Protein 8GUC (pdb70)

Foldseek 3Di:
DQDDDPCQQCNPDDSCNHPPDPDNQVVVVVDPRTHD

Solvent-accessible surface area: 2948 Å² total; per-residue (Å²): 127,53,61,94,44,186,173,46,65,19,74,235,94,62,26,65,70,20,77,132,121,103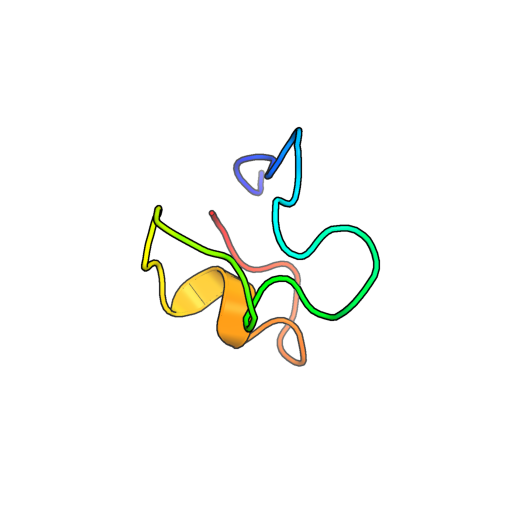,48,178,28,10,55,81,78,122,61,117,95,21,69,35

B-factor: mean 1.54, std 0.9, range [0.5, 6.2]

Radius of gyration: 8.81 Å; Cα contacts (8 Å, |Δi|>4): 41; chains: 1; bounding box: 22×16×16 Å

Secondary structure (DSSP, 8-state):
-PPP--S-SS-SS-TTS-SS---HHHHTTTSSS---

Structure (mmCIF, N/CA/C/O backbone):
data_8GUC
#
_entry.id   8GUC
#
loop_
_atom_site.group_PDB
_atom_site.id
_atom_site.type_symbol
_atom_site.label_atom_id
_atom_site.label_alt_id
_atom_site.label_comp_id
_atom_site.label_asym_id
_atom_site.label_entity_id
_atom_site.label_seq_id
_atom_site.pdbx_PDB_ins_code
_atom_site.Cartn_x
_atom_site.Cartn_y
_atom_site.Cartn_z
_atom_site.occupancy
_atom_site.B_iso_or_equiv
_atom_site.auth_seq_id
_atom_site.auth_comp_id
_atom_site.auth_asym_id
_atom_site.auth_atom_id
_atom_site.pdbx_PDB_model_num
ATOM 1 N N . GLY A 1 1 ? 14.809 4.677 -5.275 1.00 2.26 1 GLY A N 1
ATOM 2 C CA . GLY A 1 1 ? 13.842 4.956 -4.188 1.00 1.89 1 GLY A CA 1
ATOM 3 C C . GLY A 1 1 ? 12.644 4.037 -4.249 1.00 1.69 1 GLY A C 1
ATOM 4 O O . GLY A 1 1 ? 12.527 3.219 -5.163 1.00 1.84 1 GLY A O 1
ATOM 10 N N . CYS A 1 2 ? 11.755 4.172 -3.278 1.00 1.55 2 CYS A N 1
ATOM 11 C CA . CYS A 1 2 ? 10.554 3.356 -3.218 1.00 1.44 2 CYS A CA 1
ATOM 12 C C . CYS A 1 2 ? 9.472 3.946 -4.114 1.00 1.14 2 CYS A C 1
ATOM 13 O O . CYS A 1 2 ? 9.129 5.122 -3.976 1.00 1.19 2 CYS A O 1
ATOM 20 N N . PRO A 1 3 ? 8.945 3.159 -5.068 1.00 1.09 3 PRO A N 1
ATOM 21 C CA . PRO A 1 3 ? 7.779 3.567 -5.854 1.00 1.11 3 PRO A CA 1
ATOM 22 C C . PRO A 1 3 ? 6.633 3.992 -4.937 1.00 1.14 3 PRO A C 1
ATOM 23 O O . PRO A 1 3 ? 6.281 3.272 -3.997 1.00 1.13 3 PRO A O 1
ATOM 34 N N . PRO A 1 4 ? 6.037 5.161 -5.194 1.00 1.44 4 PRO A N 1
ATOM 35 C CA . PRO A 1 4 ? 5.050 5.748 -4.298 1.00 1.69 4 PRO A CA 1
ATOM 36 C C . PRO A 1 4 ? 3.631 5.230 -4.513 1.00 1.55 4 PRO A C 1
ATOM 37 O O . PRO A 1 4 ? 3.100 5.259 -5.625 1.00 1.64 4 PRO A O 1
ATOM 48 N N . CYS A 1 5 ? 3.026 4.747 -3.441 1.00 1.49 5 CYS A N 1
ATOM 49 C CA . CYS A 1 5 ? 1.596 4.490 -3.430 1.00 1.38 5 CYS A CA 1
ATOM 50 C C . CYS A 1 5 ? 0.872 5.807 -3.192 1.00 1.77 5 CYS A C 1
ATOM 51 O O . CYS A 1 5 ? 0.832 6.312 -2.072 1.00 2.07 5 CYS A O 1
ATOM 58 N N . ARG A 1 6 ? 0.334 6.376 -4.263 1.00 1.99 6 ARG A N 1
ATOM 59 C CA . ARG A 1 6 ? -0.278 7.696 -4.206 1.00 2.51 6 ARG A CA 1
ATOM 60 C C . ARG A 1 6 ? -1.603 7.646 -3.471 1.00 2.22 6 ARG A C 1
ATOM 61 O O . ARG A 1 6 ? -1.695 8.025 -2.305 1.00 2.33 6 ARG A O 1
ATOM 82 N N . PHE A 1 7 ? -2.633 7.175 -4.153 1.00 2.03 7 PHE A N 1
ATOM 83 C CA . PHE A 1 7 ? -3.934 7.057 -3.536 1.00 1.88 7 PHE A CA 1
ATOM 84 C C . PHE A 1 7 ? -4.069 5.682 -2.935 1.00 1.57 7 PHE A C 1
ATOM 85 O O . PHE A 1 7 ? -4.485 4.744 -3.610 1.00 1.64 7 PHE A O 1
ATOM 102 N N . THR A 1 8 ? -3.637 5.541 -1.704 1.00 1.39 8 THR A N 1
ATOM 103 C CA . THR A 1 8 ? -3.928 4.340 -0.955 1.00 1.17 8 THR A CA 1
ATOM 104 C C . THR A 1 8 ? -5.433 4.141 -0.887 1.00 0.94 8 THR A C 1
ATOM 105 O O . THR A 1 8 ? -6.156 4.975 -0.344 1.00 0.94 8 THR A O 1
ATOM 116 N N . LEU A 1 9 ? -5.905 3.047 -1.459 1.00 0.87 9 LEU A N 1
ATOM 117 C CA . LEU A 1 9 ? -7.338 2.783 -1.532 1.00 0.87 9 LEU A CA 1
ATOM 118 C C . LEU A 1 9 ? -7.793 2.095 -0.259 1.00 0.71 9 LEU A C 1
ATOM 119 O O . LEU A 1 9 ? -8.898 1.566 -0.174 1.00 0.93 9 LEU A O 1
ATOM 135 N N . SER A 1 10 ? -6.911 2.126 0.724 1.00 0.51 10 SER A N 1
ATOM 136 C CA . SER A 1 10 ? -7.151 1.515 2.025 1.00 0.61 10 SER A CA 1
ATOM 137 C C . SER A 1 10 ? -8.409 2.080 2.714 1.00 0.85 10 SER A C 1
ATOM 138 O O . SER A 1 10 ? -9.228 1.306 3.210 1.00 1.09 10 SER A O 1
ATOM 146 N N . PRO A 1 11 ? -8.615 3.421 2.750 1.00 0.88 11 PRO A N 1
ATOM 147 C CA . PRO A 1 11 ? -7.672 4.425 2.251 1.00 0.76 11 PRO A CA 1
ATOM 148 C C . PRO A 1 11 ? -6.640 4.888 3.285 1.00 0.88 11 PRO A C 1
ATOM 149 O O . PRO A 1 11 ? -5.517 5.244 2.927 1.00 0.92 11 PRO A O 1
ATOM 160 N N . TRP A 1 12 ? -7.010 4.875 4.562 1.00 1.04 12 TRP A N 1
ATOM 161 C CA . TRP A 1 12 ? -6.170 5.473 5.594 1.00 1.25 12 TRP A CA 1
ATOM 162 C C . TRP A 1 12 ? -5.413 4.417 6.391 1.00 1.25 12 TRP A C 1
ATOM 163 O O . TRP A 1 12 ? -4.354 4.694 6.957 1.00 1.40 12 TRP A O 1
ATOM 184 N N . VAL A 1 13 ? -5.959 3.210 6.438 1.00 1.17 13 VAL A N 1
ATOM 185 C CA . VAL A 1 13 ? -5.314 2.107 7.144 1.00 1.20 13 VAL A CA 1
ATOM 186 C C . VAL A 1 13 ? -4.123 1.567 6.353 1.00 1.06 13 VAL A C 1
ATOM 187 O O . VAL A 1 13 ? -3.745 2.135 5.325 1.00 0.96 13 VAL A O 1
ATOM 200 N N . SER A 1 14 ? -3.525 0.492 6.852 1.00 1.12 14 SER A N 1
ATOM 201 C CA . SER A 1 14 ? -2.374 -0.133 6.209 1.00 1.07 14 SER A CA 1
ATOM 202 C C . SER A 1 14 ? -2.630 -0.386 4.720 1.00 0.84 14 SER A C 1
ATOM 203 O O . SER A 1 14 ? -3.729 -0.780 4.317 1.00 0.73 14 SER A O 1
ATOM 211 N N . PRO A 1 15 ? -1.601 -0.153 3.885 1.00 0.87 15 PRO A N 1
ATOM 212 C CA . PRO A 1 15 ? -1.678 -0.358 2.432 1.00 0.78 15 PRO A CA 1
ATOM 213 C C . PRO A 1 15 ? -1.917 -1.819 2.059 1.00 0.67 15 PRO A C 1
ATOM 214 O O . PRO A 1 15 ? -2.205 -2.132 0.910 1.00 0.74 15 PRO A O 1
ATOM 225 N N . CYS A 1 16 ? -1.776 -2.712 3.029 1.00 0.65 16 CYS A N 1
ATOM 226 C CA . CYS A 1 16 ? -2.031 -4.127 2.799 1.00 0.66 16 CYS A CA 1
ATOM 227 C C . CYS A 1 16 ? -3.526 -4.381 2.607 1.00 0.70 16 CYS A C 1
ATOM 228 O O . CYS A 1 16 ? -3.926 -5.346 1.953 1.00 0.82 16 CYS A O 1
ATOM 235 N N . SER A 1 17 ? -4.349 -3.499 3.163 1.00 0.71 17 SER A N 1
ATOM 236 C CA . SER A 1 17 ? -5.790 -3.584 2.993 1.00 0.83 17 SER A CA 1
ATOM 237 C C . SER A 1 17 ? -6.213 -2.659 1.853 1.00 0.77 17 SER A C 1
ATOM 238 O O . SER A 1 17 ? -7.047 -1.766 2.023 1.00 0.85 17 SER A O 1
ATOM 246 N N . ASN A 1 18 ? -5.614 -2.875 0.693 1.00 0.75 18 ASN A N 1
ATOM 247 C CA . ASN A 1 18 ? -5.822 -2.012 -0.458 1.00 0.77 18 ASN A CA 1
ATOM 248 C C . ASN A 1 18 ? -6.556 -2.762 -1.564 1.00 0.81 18 ASN A C 1
ATOM 249 O O . ASN A 1 18 ? -6.032 -3.738 -2.108 1.00 0.84 18 ASN A O 1
ATOM 260 N N . PRO A 1 19 ? -7.789 -2.342 -1.882 1.00 0.91 19 PRO A N 1
ATOM 261 C CA . PRO A 1 19 ? -8.540 -2.873 -3.020 1.00 1.02 19 PRO A CA 1
ATOM 262 C C . PRO A 1 19 ? -7.781 -2.653 -4.317 1.00 0.97 19 PRO A C 1
ATOM 263 O O . PRO A 1 19 ? -7.266 -1.561 -4.552 1.00 1.00 19 PRO A O 1
ATOM 274 N N . HIS A 1 20 ? -7.723 -3.703 -5.136 1.00 1.03 20 HIS A N 1
ATOM 275 C CA . HIS A 1 20 ? -6.897 -3.762 -6.359 1.00 1.12 20 HIS A CA 1
ATOM 276 C C . HIS A 1 20 ? -5.432 -3.404 -6.080 1.00 1.04 20 HIS A C 1
ATOM 277 O O . HIS A 1 20 ? -5.069 -3.073 -4.951 1.00 1.43 20 HIS A O 1
ATOM 292 N N . TRP A 1 21 ? -4.590 -3.508 -7.109 1.00 1.08 21 TRP A N 1
ATOM 293 C CA . TRP A 1 21 ? -3.143 -3.353 -6.946 1.00 0.98 21 TRP A CA 1
ATOM 294 C C . TRP A 1 21 ? -2.652 -4.278 -5.824 1.00 0.81 21 TRP A C 1
ATOM 295 O O . TRP A 1 21 ? -2.302 -3.834 -4.730 1.00 1.10 21 TRP A O 1
ATOM 316 N N . PRO A 1 22 ? -2.633 -5.590 -6.088 1.00 0.69 22 PRO A N 1
ATOM 317 C CA . PRO A 1 22 ? -2.382 -6.596 -5.067 1.00 0.99 22 PRO A CA 1
ATOM 318 C C . PRO A 1 22 ? -0.899 -6.890 -4.871 1.00 0.88 22 PRO A C 1
ATOM 319 O O . PRO A 1 22 ? -0.470 -8.039 -4.947 1.00 1.36 22 PRO A O 1
ATOM 330 N N . ILE A 1 23 ? -0.114 -5.854 -4.617 1.00 0.78 23 ILE A N 1
ATOM 331 C CA . ILE A 1 23 ? 1.307 -6.039 -4.389 1.00 0.65 23 ILE A CA 1
ATOM 332 C C . ILE A 1 23 ? 1.571 -6.361 -2.918 1.00 0.62 23 ILE A C 1
ATOM 333 O O . ILE A 1 23 ? 1.087 -5.682 -2.007 1.00 0.63 23 ILE A O 1
ATOM 349 N N . ARG A 1 24 ? 2.320 -7.422 -2.708 1.00 0.71 24 ARG A N 1
ATOM 350 C CA . ARG A 1 24 ? 2.591 -7.952 -1.387 1.00 0.78 24 ARG A CA 1
ATOM 351 C C . ARG A 1 24 ? 3.615 -7.098 -0.656 1.00 0.69 24 ARG A C 1
ATOM 352 O O . ARG A 1 24 ? 3.618 -7.031 0.572 1.00 0.74 24 ARG A O 1
ATOM 373 N N . ALA A 1 25 ? 4.469 -6.436 -1.424 1.00 0.62 25 ALA A N 1
ATOM 374 C CA . ALA A 1 25 ? 5.559 -5.648 -0.865 1.00 0.63 25 ALA A CA 1
ATOM 375 C C . ALA A 1 25 ? 5.054 -4.532 0.045 1.00 0.51 25 ALA A C 1
ATOM 376 O O . ALA A 1 25 ? 5.566 -4.346 1.145 1.00 0.51 25 ALA A O 1
ATOM 383 N N . MET A 1 26 ? 4.036 -3.802 -0.397 1.00 0.50 26 MET A N 1
ATOM 384 C CA . MET A 1 26 ? 3.511 -2.692 0.396 1.00 0.50 26 MET A CA 1
ATOM 385 C C . MET A 1 26 ? 2.767 -3.213 1.631 1.00 0.50 26 MET A C 1
ATOM 386 O O . MET A 1 26 ? 2.604 -2.502 2.616 1.00 0.57 26 MET A O 1
ATOM 400 N N . CYS A 1 27 ? 2.315 -4.466 1.565 1.00 0.53 27 CYS A N 1
ATOM 401 C CA . CYS A 1 27 ? 1.683 -5.122 2.699 1.00 0.65 27 CYS A CA 1
ATOM 402 C C . CYS A 1 27 ? 2.729 -5.497 3.743 1.00 0.68 27 CYS A C 1
ATOM 403 O O . CYS A 1 27 ? 2.424 -5.671 4.923 1.00 0.82 27 CYS A O 1
ATOM 410 N N . ASN A 1 28 ? 3.968 -5.581 3.294 1.00 0.62 28 ASN A N 1
ATOM 411 C CA . ASN A 1 28 ? 5.098 -5.926 4.145 1.00 0.74 28 ASN A CA 1
ATOM 412 C C . ASN A 1 28 ? 5.637 -4.671 4.831 1.00 0.80 28 ASN A C 1
ATOM 413 O O . ASN A 1 28 ? 6.758 -4.656 5.312 1.00 0.91 28 ASN A O 1
ATOM 424 N N . ASP A 1 29 ? 4.807 -3.623 4.858 1.00 0.79 29 ASP A N 1
ATOM 425 C CA . ASP A 1 29 ? 5.190 -2.261 5.277 1.00 0.91 29 ASP A CA 1
ATOM 426 C C . ASP A 1 29 ? 5.931 -2.205 6.623 1.00 1.07 29 ASP A C 1
ATOM 427 O O . ASP A 1 29 ? 6.603 -1.217 6.925 1.00 1.18 29 ASP A O 1
ATOM 436 N N . SER A 1 30 ? 5.825 -3.261 7.417 1.00 1.13 30 SER A N 1
ATOM 437 C CA . SER A 1 30 ? 6.542 -3.344 8.687 1.00 1.32 30 SER A CA 1
ATOM 438 C C . SER A 1 30 ? 8.050 -3.506 8.453 1.00 1.30 30 SER A C 1
ATOM 439 O O . SER A 1 30 ? 8.859 -3.374 9.373 1.00 1.47 30 SER A O 1
ATOM 447 N N . VAL A 1 31 ? 8.409 -3.809 7.214 1.00 1.13 31 VAL A N 1
ATOM 448 C CA . VAL A 1 31 ? 9.799 -3.892 6.790 1.00 1.13 31 VAL A CA 1
ATOM 449 C C . VAL A 1 31 ? 10.243 -2.512 6.297 1.00 1.07 31 VAL A C 1
ATOM 450 O O . VAL A 1 31 ? 9.392 -1.700 5.919 1.00 1.01 31 VAL A O 1
ATOM 463 N N . PRO A 1 32 ? 11.549 -2.185 6.373 1.00 1.17 32 PRO A N 1
ATOM 464 C CA . PRO A 1 32 ? 12.117 -0.995 5.732 1.00 1.17 32 PRO A CA 1
ATOM 465 C C . PRO A 1 32 ? 11.472 -0.683 4.377 1.00 0.96 32 PRO A C 1
ATOM 466 O O . PRO A 1 32 ? 11.101 -1.598 3.639 1.00 0.87 32 PRO A O 1
ATOM 477 N N . CYS A 1 33 ? 11.405 0.617 4.064 1.00 0.95 33 CYS A N 1
ATOM 478 C CA . CYS A 1 33 ? 10.621 1.170 2.946 1.00 0.91 33 CYS A CA 1
ATOM 479 C C . CYS A 1 33 ? 10.495 0.214 1.756 1.00 0.74 33 CYS A C 1
ATOM 480 O O . CYS A 1 33 ? 11.417 0.079 0.946 1.00 0.72 33 CYS A O 1
ATOM 487 N N . PRO A 1 34 ? 9.339 -0.470 1.654 1.00 0.75 34 PRO A N 1
ATOM 488 C CA . PRO A 1 34 ? 9.059 -1.415 0.580 1.00 0.71 34 PRO A CA 1
ATOM 489 C C . PRO A 1 34 ? 8.435 -0.742 -0.646 1.00 0.63 34 PRO A C 1
ATOM 490 O O . PRO A 1 34 ? 7.720 0.257 -0.528 1.00 0.72 34 PRO A O 1
ATOM 501 N N . PRO A 1 35 ? 8.699 -1.289 -1.840 1.00 0.83 35 PRO A N 1
ATOM 502 C CA . PRO A 1 35 ? 8.226 -0.717 -3.097 1.00 0.99 35 PRO A CA 1
ATOM 503 C C . PRO A 1 35 ? 6.798 -1.135 -3.452 1.00 0.87 35 PRO A C 1
ATOM 504 O O . PRO A 1 35 ? 6.412 -2.287 -3.272 1.00 1.11 35 PRO A O 1
ATOM 515 N N . CYS A 1 36 ? 6.016 -0.182 -3.938 1.00 0.84 36 CYS A N 1
ATOM 516 C CA . CYS A 1 36 ? 4.699 -0.473 -4.477 1.00 0.89 36 CYS A CA 1
ATOM 517 C C . CYS A 1 36 ? 4.841 -1.046 -5.882 1.00 1.12 36 CYS A C 1
ATOM 518 O O . CYS A 1 36 ? 4.912 -2.284 -6.022 1.00 1.51 36 CYS A O 1
ATOM 526 N N . GLY A 1 1 ? 15.005 3.999 -8.408 1.00 2.26 1 GLY A N 2
ATOM 527 C CA . GLY A 1 1 ? 14.849 3.272 -7.127 1.00 1.89 1 GLY A CA 2
ATOM 528 C C . GLY A 1 1 ? 13.406 2.901 -6.872 1.00 1.69 1 GLY A C 2
ATOM 529 O O . GLY A 1 1 ? 12.580 2.941 -7.788 1.00 1.84 1 GLY A O 2
ATOM 535 N N . CYS A 1 2 ? 13.096 2.543 -5.637 1.00 1.55 2 CYS A N 2
ATOM 536 C CA . CYS A 1 2 ? 11.734 2.195 -5.264 1.00 1.44 2 CYS A CA 2
ATOM 537 C C . CYS A 1 2 ? 10.939 3.444 -4.898 1.00 1.14 2 CYS A C 2
ATOM 538 O O . CYS A 1 2 ? 11.386 4.255 -4.086 1.00 1.19 2 CYS A O 2
ATOM 545 N N . PRO A 1 3 ? 9.767 3.646 -5.520 1.00 1.09 3 PRO A N 2
ATOM 546 C CA . PRO A 1 3 ? 8.854 4.714 -5.140 1.00 1.11 3 PRO A CA 2
ATOM 547 C C . PRO A 1 3 ? 8.001 4.300 -3.945 1.00 1.14 3 PRO A C 2
ATOM 548 O O . PRO A 1 3 ? 7.422 3.210 -3.932 1.00 1.13 3 PRO A O 2
ATOM 559 N N . PRO A 1 4 ? 7.901 5.159 -2.923 1.00 1.44 4 PRO A N 2
ATOM 560 C CA . PRO A 1 4 ? 7.153 4.843 -1.716 1.00 1.69 4 PRO A CA 2
ATOM 561 C C . PRO A 1 4 ? 5.656 5.110 -1.862 1.00 1.55 4 PRO A C 2
ATOM 562 O O . PRO A 1 4 ? 5.236 6.213 -2.217 1.00 1.64 4 PRO A O 2
ATOM 573 N N . CYS A 1 5 ? 4.852 4.095 -1.586 1.00 1.49 5 CYS A N 2
ATOM 574 C CA . CYS A 1 5 ? 3.409 4.255 -1.580 1.00 1.38 5 CYS A CA 2
ATOM 575 C C . CYS A 1 5 ? 2.976 4.997 -0.323 1.00 1.77 5 CYS A C 2
ATOM 576 O O . CYS A 1 5 ? 3.181 4.522 0.795 1.00 2.07 5 CYS A O 2
ATOM 583 N N . ARG A 1 6 ? 2.421 6.185 -0.509 1.00 1.99 6 ARG A N 2
ATOM 584 C CA . ARG A 1 6 ? 2.010 7.025 0.608 1.00 2.51 6 ARG A CA 2
ATOM 585 C C . ARG A 1 6 ? 0.508 6.960 0.792 1.00 2.22 6 ARG A C 2
ATOM 586 O O . ARG A 1 6 ? 0.018 6.493 1.822 1.00 2.33 6 ARG A O 2
ATOM 607 N N . PHE A 1 7 ? -0.214 7.431 -0.217 1.00 2.03 7 PHE A N 2
ATOM 608 C CA . PHE A 1 7 ? -1.664 7.475 -0.169 1.00 1.88 7 PHE A CA 2
ATOM 609 C C . PHE A 1 7 ? -2.222 6.079 -0.347 1.00 1.57 7 PHE A C 2
ATOM 610 O O . PHE A 1 7 ? -2.491 5.650 -1.465 1.00 1.64 7 PHE A O 2
ATOM 627 N N . THR A 1 8 ? -2.337 5.366 0.756 1.00 1.39 8 THR A N 2
ATOM 628 C CA . THR A 1 8 ? -2.943 4.051 0.766 1.00 1.17 8 THR A CA 2
ATOM 629 C C . THR A 1 8 ? -4.304 4.077 0.069 1.00 0.94 8 THR A C 2
ATOM 630 O O . THR A 1 8 ? -5.142 4.930 0.357 1.00 0.94 8 THR A O 2
ATOM 641 N N . LEU A 1 9 ? -4.516 3.148 -0.855 1.00 0.87 9 LEU A N 2
ATOM 642 C CA . LEU A 1 9 ? -5.757 3.104 -1.623 1.00 0.87 9 LEU A CA 2
ATOM 643 C C . LEU A 1 9 ? -6.779 2.254 -0.890 1.00 0.71 9 LEU A C 2
ATOM 644 O O . LEU A 1 9 ? -7.850 1.946 -1.409 1.00 0.93 9 LEU A O 2
ATOM 660 N N . SER A 1 10 ? -6.418 1.898 0.330 1.00 0.51 10 SER A N 2
ATOM 661 C CA . SER A 1 10 ? -7.251 1.076 1.202 1.00 0.61 10 SER A CA 2
ATOM 662 C C . SER A 1 10 ? -8.650 1.681 1.450 1.00 0.85 10 SER A C 2
ATOM 663 O O . SER A 1 10 ? -9.637 0.942 1.452 1.00 1.09 10 SER A O 2
ATOM 671 N N . PRO A 1 11 ? -8.786 3.018 1.652 1.00 0.88 11 PRO A N 2
ATOM 672 C CA . PRO A 1 11 ? -7.684 3.973 1.734 1.00 0.76 11 PRO A CA 2
ATOM 673 C C . PRO A 1 11 ? -7.130 4.166 3.147 1.00 0.88 11 PRO A C 2
ATOM 674 O O . PRO A 1 11 ? -5.994 4.610 3.314 1.00 0.92 11 PRO A O 2
ATOM 685 N N . TRP A 1 12 ? -7.921 3.835 4.158 1.00 1.04 12 TRP A N 2
ATOM 686 C CA . TRP A 1 12 ? -7.569 4.192 5.528 1.00 1.25 12 TRP A CA 2
ATOM 687 C C . TRP A 1 12 ? -7.085 2.989 6.334 1.00 1.25 12 TRP A C 2
ATOM 688 O O . TRP A 1 12 ? -6.311 3.145 7.281 1.00 1.40 12 TRP A O 2
ATOM 709 N N . VAL A 1 13 ? -7.525 1.792 5.965 1.00 1.17 13 VAL A N 2
ATOM 710 C CA . VAL A 1 13 ? -7.090 0.585 6.662 1.00 1.20 13 VAL A CA 2
ATOM 711 C C . VAL A 1 13 ? -5.695 0.170 6.208 1.00 1.06 13 VAL A C 2
ATOM 712 O O . VAL A 1 13 ? -5.046 0.882 5.440 1.00 0.96 13 VAL A O 2
ATOM 725 N N . SER A 1 14 ? -5.239 -0.974 6.696 1.00 1.12 14 SER A N 2
ATOM 726 C CA . SER A 1 14 ? -3.899 -1.465 6.398 1.00 1.07 14 SER A CA 2
ATOM 727 C C . SER A 1 14 ? -3.664 -1.580 4.888 1.00 0.84 14 SER A C 2
ATOM 728 O O . SER A 1 14 ? -4.562 -1.954 4.130 1.00 0.73 14 SER A O 2
ATOM 736 N N . PRO A 1 15 ? -2.442 -1.235 4.437 1.00 0.87 15 PRO A N 2
ATOM 737 C CA . PRO A 1 15 ? -2.060 -1.266 3.015 1.00 0.78 15 PRO A CA 2
ATOM 738 C C . PRO A 1 15 ? -2.117 -2.667 2.415 1.00 0.67 15 PRO A C 2
ATOM 739 O O . PRO A 1 15 ? -2.075 -2.836 1.198 1.00 0.74 15 P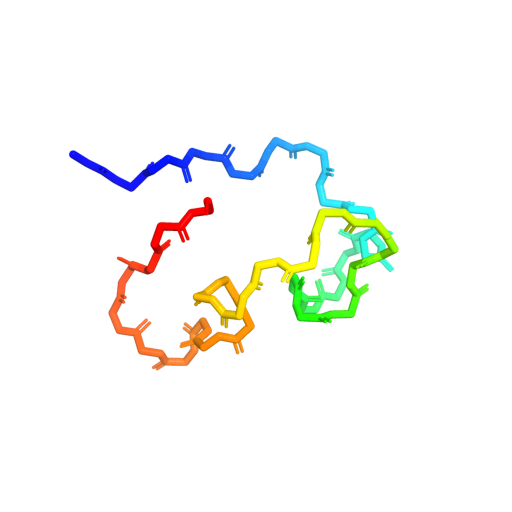RO A O 2
ATOM 750 N N . CYS A 1 16 ? -2.204 -3.669 3.276 1.00 0.65 16 CYS A N 2
ATOM 751 C CA . CYS A 1 16 ? -2.336 -5.045 2.835 1.00 0.66 16 CYS A CA 2
ATOM 752 C C . CYS A 1 16 ? -3.759 -5.322 2.360 1.00 0.70 16 CYS A C 2
ATOM 753 O O . CYS A 1 16 ? -4.024 -6.336 1.719 1.00 0.82 16 CYS A O 2
ATOM 760 N N . SER A 1 17 ? -4.669 -4.417 2.684 1.00 0.71 17 SER A N 2
ATOM 761 C CA . SER A 1 17 ? -6.048 -4.510 2.231 1.00 0.83 17 SER A CA 2
ATOM 762 C C . SER A 1 17 ? -6.303 -3.480 1.134 1.00 0.77 17 SER A C 2
ATOM 763 O O . SER A 1 17 ? -7.337 -2.813 1.115 1.00 0.85 17 SER A O 2
ATOM 771 N N . ASN A 1 18 ? -5.343 -3.351 0.231 1.00 0.75 18 ASN A N 2
ATOM 772 C CA . ASN A 1 18 ? -5.413 -2.354 -0.828 1.00 0.77 18 ASN A CA 2
ATOM 773 C C . ASN A 1 18 ? -6.160 -2.912 -2.042 1.00 0.81 18 ASN A C 2
ATOM 774 O O . ASN A 1 18 ? -5.732 -3.896 -2.642 1.00 0.84 18 ASN A O 2
ATOM 785 N N . PRO A 1 19 ? -7.296 -2.300 -2.410 1.00 0.91 19 PRO A N 2
ATOM 786 C CA . PRO A 1 19 ? -8.097 -2.732 -3.560 1.00 1.02 19 PRO A CA 2
ATOM 787 C C . PRO A 1 19 ? -7.496 -2.300 -4.895 1.00 0.97 19 PRO A C 2
ATOM 788 O O . PRO A 1 19 ? -6.638 -1.416 -4.937 1.00 1.00 19 PRO A O 2
ATOM 799 N N . HIS A 1 20 ? -7.974 -2.933 -5.976 1.00 1.03 20 HIS A N 2
ATOM 800 C CA . HIS A 1 20 ? -7.531 -2.657 -7.355 1.00 1.12 20 HIS A CA 2
ATOM 801 C C . HIS A 1 20 ? -6.013 -2.504 -7.458 1.00 1.04 20 HIS A C 2
ATOM 802 O O . HIS A 1 20 ? -5.507 -1.630 -8.164 1.00 1.43 20 HIS A O 2
ATOM 817 N N . TRP A 1 21 ? -5.310 -3.384 -6.759 1.00 1.08 21 TRP A N 2
ATOM 818 C CA . TRP A 1 21 ? -3.856 -3.377 -6.700 1.00 0.98 21 TRP A CA 2
ATOM 819 C C . TRP A 1 21 ? -3.413 -4.527 -5.803 1.00 0.81 21 TRP A C 2
ATOM 820 O O . TRP A 1 21 ? -3.279 -4.368 -4.589 1.00 1.10 21 TRP A O 2
ATOM 841 N N . PRO A 1 22 ? -3.178 -5.706 -6.397 1.00 0.69 22 PRO A N 2
ATOM 842 C CA . PRO A 1 22 ? -2.995 -6.957 -5.651 1.00 0.99 22 PRO A CA 2
ATOM 843 C C . PRO A 1 22 ? -1.620 -7.083 -5.001 1.00 0.88 22 PRO A C 2
ATOM 844 O O . PRO A 1 22 ? -1.206 -8.171 -4.600 1.00 1.36 22 PRO A O 2
ATOM 855 N N . ILE A 1 23 ? -0.929 -5.967 -4.878 1.00 0.78 23 ILE A N 2
ATOM 856 C CA . ILE A 1 23 ? 0.392 -5.953 -4.283 1.00 0.65 23 ILE A CA 2
ATOM 857 C C . ILE A 1 23 ? 0.287 -5.942 -2.764 1.00 0.62 23 ILE A C 2
ATOM 858 O O . ILE A 1 23 ? -0.011 -4.918 -2.153 1.00 0.63 23 ILE A O 2
ATOM 874 N N . ARG A 1 24 ? 0.501 -7.099 -2.165 1.00 0.71 24 ARG A N 2
ATOM 875 C CA . ARG A 1 24 ? 0.442 -7.235 -0.717 1.00 0.78 24 ARG A CA 2
ATOM 876 C C . ARG A 1 24 ? 1.732 -6.725 -0.085 1.00 0.69 24 ARG A C 2
ATOM 877 O O . ARG A 1 24 ? 1.783 -6.457 1.113 1.00 0.74 24 ARG A O 2
ATOM 898 N N . ALA A 1 25 ? 2.766 -6.583 -0.909 1.00 0.62 25 ALA A N 2
ATOM 899 C CA . ALA A 1 25 ? 4.075 -6.117 -0.457 1.00 0.63 25 ALA A CA 2
ATOM 900 C C . ALA A 1 25 ? 4.002 -4.725 0.165 1.00 0.51 25 ALA A C 2
ATOM 901 O O . ALA A 1 25 ? 4.880 -4.333 0.931 1.00 0.51 25 ALA A O 2
ATOM 908 N N . MET A 1 26 ? 2.948 -3.983 -0.160 1.00 0.50 26 MET A N 2
ATOM 909 C CA . MET A 1 26 ? 2.734 -2.662 0.424 1.00 0.50 26 MET A CA 2
ATOM 910 C C . MET A 1 26 ? 2.549 -2.767 1.937 1.00 0.50 26 MET A C 2
ATOM 911 O O . MET A 1 26 ? 2.713 -1.791 2.664 1.00 0.57 26 MET A O 2
ATOM 925 N N . CYS A 1 27 ? 2.205 -3.967 2.397 1.00 0.53 27 CYS A N 2
ATOM 926 C CA . CYS A 1 27 ? 1.977 -4.222 3.816 1.00 0.65 27 CYS A CA 2
ATOM 927 C C . CYS A 1 27 ? 3.296 -4.248 4.582 1.00 0.68 27 CYS A C 2
ATOM 928 O O . CYS A 1 27 ? 3.315 -4.251 5.810 1.00 0.82 27 CYS A O 2
ATOM 935 N N . ASN A 1 28 ? 4.393 -4.285 3.845 1.00 0.62 28 ASN A N 2
ATOM 936 C CA . ASN A 1 28 ? 5.723 -4.379 4.434 1.00 0.74 28 ASN A CA 2
ATOM 937 C C . ASN A 1 28 ? 6.257 -3.013 4.846 1.00 0.80 28 ASN A C 2
ATOM 938 O O . ASN A 1 28 ? 7.438 -2.868 5.110 1.00 0.91 28 ASN A O 2
ATOM 949 N N . ASP A 1 29 ? 5.378 -2.020 4.908 1.00 0.79 29 ASP A N 2
ATOM 950 C CA . ASP A 1 29 ? 5.774 -0.623 5.145 1.00 0.91 29 ASP A CA 2
ATOM 951 C C . ASP A 1 29 ? 6.631 -0.426 6.400 1.00 1.07 29 ASP A C 2
ATOM 952 O O . ASP A 1 29 ? 7.326 0.583 6.532 1.00 1.18 29 ASP A O 2
ATOM 961 N N . SER A 1 30 ? 6.567 -1.375 7.315 1.00 1.13 30 SER A N 2
ATOM 962 C CA . SER A 1 30 ? 7.359 -1.321 8.544 1.00 1.32 30 SER A CA 2
ATOM 963 C C . SER A 1 30 ? 8.850 -1.488 8.233 1.00 1.30 30 SER A C 2
ATOM 964 O O . SER A 1 30 ? 9.712 -1.116 9.030 1.00 1.47 30 SER A O 2
ATOM 972 N N . VAL A 1 31 ? 9.141 -2.034 7.063 1.00 1.13 31 VAL A N 2
ATOM 973 C CA . VAL A 1 31 ? 10.506 -2.156 6.572 1.00 1.13 31 VAL A CA 2
ATOM 974 C C . VAL A 1 31 ? 10.848 -0.891 5.776 1.00 1.07 31 VAL A C 2
ATOM 975 O O . VAL A 1 31 ? 9.931 -0.199 5.318 1.00 1.01 31 VAL A O 2
ATOM 988 N N . PRO A 1 32 ? 12.139 -0.508 5.665 1.00 1.17 32 PRO A N 2
ATOM 989 C CA . PRO A 1 32 ? 12.577 0.570 4.767 1.00 1.17 32 PRO A CA 2
ATOM 990 C C . PRO A 1 32 ? 11.940 0.472 3.373 1.00 0.96 32 PRO A C 2
ATOM 991 O O . PRO A 1 32 ? 11.316 -0.541 3.061 1.00 0.87 32 PRO A O 2
ATOM 1002 N N . CYS A 1 33 ? 12.199 1.471 2.521 1.00 0.95 33 CYS A N 2
ATOM 1003 C CA . CYS A 1 33 ? 11.417 1.715 1.291 1.00 0.91 33 CYS A CA 2
ATOM 1004 C C . CYS A 1 33 ? 10.781 0.446 0.711 1.00 0.74 33 CYS A C 2
ATOM 1005 O O . CYS A 1 33 ? 11.449 -0.374 0.075 1.00 0.72 33 CYS A O 2
ATOM 1012 N N . PRO A 1 34 ? 9.472 0.268 0.956 1.00 0.75 34 PRO A N 2
ATOM 1013 C CA . PRO A 1 34 ? 8.738 -0.922 0.535 1.00 0.71 34 PRO A CA 2
ATOM 1014 C C . PRO A 1 34 ? 8.383 -0.883 -0.945 1.00 0.63 34 PRO A C 2
ATOM 1015 O O . PRO A 1 34 ? 7.986 0.158 -1.473 1.00 0.72 34 PRO A O 2
ATOM 1026 N N . PRO A 1 35 ? 8.535 -2.014 -1.640 1.00 0.83 35 PRO A N 2
ATOM 1027 C CA . PRO A 1 35 ? 8.229 -2.097 -3.060 1.00 0.99 35 PRO A CA 2
ATOM 1028 C C . PRO A 1 35 ? 6.740 -2.311 -3.326 1.00 0.87 35 PRO A C 2
ATOM 1029 O O . PRO A 1 35 ? 6.107 -3.193 -2.744 1.00 1.11 35 PRO A O 2
ATOM 1040 N N . CYS A 1 36 ? 6.193 -1.491 -4.202 1.00 0.84 36 CYS A N 2
ATOM 1041 C CA . CYS A 1 36 ? 4.829 -1.657 -4.662 1.00 0.89 36 CYS A CA 2
ATOM 1042 C C . CYS A 1 36 ? 4.838 -2.232 -6.075 1.00 1.12 36 CYS A C 2
ATOM 1043 O O . CYS A 1 36 ? 4.825 -3.472 -6.222 1.00 1.51 36 CYS A O 2
ATOM 1051 N N . GLY A 1 1 ? 14.099 2.429 -8.416 1.00 2.26 1 GLY A N 3
ATOM 1052 C CA . GLY A 1 1 ? 14.024 2.316 -6.942 1.00 1.89 1 GLY A CA 3
ATOM 1053 C C . GLY A 1 1 ? 12.613 2.045 -6.475 1.00 1.69 1 GLY A C 3
ATOM 1054 O O . GLY A 1 1 ? 11.713 1.863 -7.293 1.00 1.84 1 GLY A O 3
ATOM 1060 N N . CYS A 1 2 ? 12.418 2.022 -5.167 1.00 1.55 2 CYS A N 3
ATOM 1061 C CA . CYS A 1 2 ? 11.110 1.746 -4.592 1.00 1.44 2 CYS A CA 3
ATOM 1062 C C . CYS A 1 2 ? 10.251 3.004 -4.543 1.00 1.14 2 CYS A C 3
ATOM 1063 O O . CYS A 1 2 ? 10.645 4.014 -3.952 1.00 1.19 2 CYS A O 3
ATOM 1070 N N . PRO A 1 3 ? 9.078 2.977 -5.189 1.00 1.09 3 PRO A N 3
ATOM 1071 C CA . PRO A 1 3 ? 8.111 4.060 -5.087 1.00 1.11 3 PRO A CA 3
ATOM 1072 C C . PRO A 1 3 ? 7.207 3.894 -3.866 1.00 1.14 3 PRO A C 3
ATOM 1073 O O . PRO A 1 3 ? 6.669 2.812 -3.624 1.00 1.13 3 PRO A O 3
ATOM 1084 N N . PRO A 1 4 ? 7.031 4.959 -3.075 1.00 1.44 4 PRO A N 3
ATOM 1085 C CA . PRO A 1 4 ? 6.174 4.923 -1.898 1.00 1.69 4 PRO A CA 3
ATOM 1086 C C . PRO A 1 4 ? 4.711 5.177 -2.247 1.00 1.55 4 PRO A C 3
ATOM 1087 O O . PRO A 1 4 ? 4.374 6.180 -2.882 1.00 1.64 4 PRO A O 3
ATOM 1098 N N . CYS A 1 5 ? 3.842 4.268 -1.846 1.00 1.49 5 CYS A N 3
ATOM 1099 C CA . CYS A 1 5 ? 2.419 4.425 -2.098 1.00 1.38 5 CYS A CA 3
ATOM 1100 C C . CYS A 1 5 ? 1.714 4.922 -0.844 1.00 1.77 5 CYS A C 3
ATOM 1101 O O . CYS A 1 5 ? 1.408 4.147 0.062 1.00 2.07 5 CYS A O 3
ATOM 1108 N N . ARG A 1 6 ? 1.460 6.221 -0.798 1.00 1.99 6 ARG A N 3
ATOM 1109 C CA . ARG A 1 6 ? 0.804 6.833 0.348 1.00 2.51 6 ARG A CA 3
ATOM 1110 C C . ARG A 1 6 ? -0.618 7.224 -0.006 1.00 2.22 6 ARG A C 3
ATOM 1111 O O . ARG A 1 6 ? -1.449 7.459 0.869 1.00 2.33 6 ARG A O 3
ATOM 1132 N N . PHE A 1 7 ? -0.879 7.309 -1.301 1.00 2.03 7 PHE A N 3
ATOM 1133 C CA . PHE A 1 7 ? -2.220 7.569 -1.806 1.00 1.88 7 PHE A CA 3
ATOM 1134 C C . PHE A 1 7 ? -3.076 6.306 -1.710 1.00 1.57 7 PHE A C 3
ATOM 1135 O O . PHE A 1 7 ? -3.717 5.886 -2.673 1.00 1.64 7 PHE A O 3
ATOM 1152 N N . THR A 1 8 ? -3.088 5.729 -0.526 1.00 1.39 8 THR A N 3
ATOM 1153 C CA . THR A 1 8 ? -3.743 4.462 -0.275 1.00 1.17 8 THR A CA 3
ATOM 1154 C C . THR A 1 8 ? -5.227 4.510 -0.613 1.00 0.94 8 THR A C 3
ATOM 1155 O O . THR A 1 8 ? -5.946 5.429 -0.213 1.00 0.94 8 THR A O 3
ATOM 1166 N N . LEU A 1 9 ? -5.674 3.515 -1.361 1.00 0.87 9 LEU A N 3
ATOM 1167 C CA . LEU A 1 9 ? -7.069 3.407 -1.749 1.00 0.87 9 LEU A CA 3
ATOM 1168 C C . LEU A 1 9 ? -7.823 2.580 -0.721 1.00 0.71 9 LEU A C 3
ATOM 1169 O O . LEU A 1 9 ? -9.010 2.296 -0.883 1.00 0.93 9 LEU A O 3
ATOM 1185 N N . SER A 1 10 ? -7.106 2.193 0.331 1.00 0.51 10 SER A N 3
ATOM 1186 C CA . SER A 1 10 ? -7.670 1.415 1.429 1.00 0.61 10 SER A CA 3
ATOM 1187 C C . SER A 1 10 ? -8.970 2.044 1.970 1.00 0.85 10 SER A C 3
ATOM 1188 O O . SER A 1 10 ? -9.949 1.331 2.193 1.00 1.09 10 SER A O 3
ATOM 1196 N N . PRO A 1 11 ? -9.012 3.375 2.213 1.00 0.88 11 PRO A N 3
ATOM 1197 C CA . PRO A 1 11 ? -7.849 4.261 2.216 1.00 0.76 11 PRO A CA 3
ATOM 1198 C C . PRO A 1 11 ? -7.175 4.341 3.586 1.00 0.88 11 PRO A C 3
ATOM 1199 O O . PRO A 1 11 ? -5.986 4.643 3.687 1.00 0.92 11 PRO A O 3
ATOM 1210 N N . TRP A 1 12 ? -7.937 4.042 4.631 1.00 1.04 12 TRP A N 3
ATOM 1211 C CA . TRP A 1 12 ? -7.494 4.289 5.997 1.00 1.25 12 TRP A CA 3
ATOM 1212 C C . TRP A 1 12 ? -7.026 3.010 6.682 1.00 1.25 12 TRP A C 3
ATOM 1213 O O . TRP A 1 12 ? -6.225 3.059 7.619 1.00 1.40 12 TRP A O 3
ATOM 1234 N N . VAL A 1 13 ? -7.534 1.872 6.228 1.00 1.17 13 VAL A N 3
ATOM 1235 C CA . VAL A 1 13 ? -7.124 0.584 6.775 1.00 1.20 13 VAL A CA 3
ATOM 1236 C C . VAL A 1 13 ? -5.752 0.179 6.250 1.00 1.06 13 VAL A C 3
ATOM 1237 O O . VAL A 1 13 ? -5.096 0.949 5.543 1.00 0.96 13 VAL A O 3
ATOM 1250 N N . SER A 1 14 ? -5.331 -1.027 6.601 1.00 1.12 14 SER A N 3
ATOM 1251 C CA . SER A 1 14 ? -4.011 -1.533 6.242 1.00 1.07 14 SER A CA 3
ATOM 1252 C C . SER A 1 14 ? -3.741 -1.408 4.737 1.00 0.84 14 SER A C 3
ATOM 1253 O O . SER A 1 14 ? -4.633 -1.617 3.909 1.00 0.73 14 SER A O 3
ATOM 1261 N N . PRO A 1 15 ? -2.495 -1.050 4.372 1.00 0.87 15 PRO A N 3
ATOM 1262 C CA . PRO A 1 15 ? -2.089 -0.858 2.973 1.00 0.78 15 PRO A CA 3
ATOM 1263 C C . PRO A 1 15 ? -2.092 -2.158 2.175 1.00 0.67 15 PRO A C 3
ATOM 1264 O O . PRO A 1 15 ? -2.009 -2.142 0.950 1.00 0.74 15 PRO A O 3
ATOM 1275 N N . CYS A 1 16 ? -2.177 -3.281 2.876 1.00 0.65 16 CYS A N 3
ATOM 1276 C CA . CYS A 1 16 ? -2.254 -4.578 2.229 1.00 0.66 16 CYS A CA 3
ATOM 1277 C C . CYS A 1 16 ? -3.618 -4.763 1.574 1.00 0.70 16 CYS A C 3
ATOM 1278 O O . CYS A 1 16 ? -3.744 -5.420 0.545 1.00 0.82 16 CYS A O 3
ATOM 1285 N N . SER A 1 17 ? -4.639 -4.166 2.171 1.00 0.71 17 SER A N 3
ATOM 1286 C CA . SER A 1 17 ? -5.977 -4.216 1.616 1.00 0.83 17 SER A CA 3
ATOM 1287 C C . SER A 1 17 ? -6.237 -2.988 0.749 1.00 0.77 17 SER A C 3
ATOM 1288 O O . SER A 1 17 ? -7.211 -2.259 0.949 1.00 0.85 17 SER A O 3
ATOM 1296 N N . ASN A 1 18 ? -5.344 -2.758 -0.204 1.00 0.75 18 ASN A N 3
ATOM 1297 C CA . ASN A 1 18 ? -5.475 -1.647 -1.134 1.00 0.77 18 ASN A CA 3
ATOM 1298 C C . ASN A 1 18 ? -6.177 -2.126 -2.398 1.00 0.81 18 ASN A C 3
ATOM 1299 O O . ASN A 1 18 ? -5.626 -2.932 -3.147 1.00 0.84 18 ASN A O 3
ATOM 1310 N N . PRO A 1 19 ? -7.414 -1.658 -2.630 1.00 0.91 19 PRO A N 3
ATOM 1311 C CA . PRO A 1 19 ? -8.226 -2.054 -3.788 1.00 1.02 19 PRO A CA 3
ATOM 1312 C C . PRO A 1 19 ? -7.473 -1.996 -5.115 1.00 0.97 19 PRO A C 3
ATOM 1313 O O . PRO A 1 19 ? -6.630 -1.123 -5.324 1.00 1.00 19 PRO A O 3
ATOM 1324 N N . HIS A 1 20 ? -7.811 -2.939 -6.005 1.00 1.03 20 HIS A N 3
ATOM 1325 C CA . HIS A 1 20 ? -7.211 -3.067 -7.344 1.00 1.12 20 HIS A CA 3
ATOM 1326 C C . HIS A 1 20 ? -5.683 -2.971 -7.319 1.00 1.04 20 HIS A C 3
ATOM 1327 O O . HIS A 1 20 ? -5.066 -2.416 -8.230 1.00 1.43 20 HIS A O 3
ATOM 1342 N N . TRP A 1 21 ? -5.080 -3.548 -6.288 1.00 1.08 21 TRP A N 3
ATOM 1343 C CA . TRP A 1 21 ? -3.632 -3.540 -6.137 1.00 0.98 21 TRP A CA 3
ATOM 1344 C C . TRP A 1 21 ? -3.225 -4.535 -5.052 1.00 0.81 21 TRP A C 3
ATOM 1345 O O . TRP A 1 21 ? -2.927 -4.159 -3.920 1.00 1.10 21 TRP A O 3
ATOM 1366 N N . PRO A 1 22 ? -3.206 -5.832 -5.393 1.00 0.69 22 PRO A N 3
ATOM 1367 C CA . PRO A 1 22 ? -2.953 -6.911 -4.439 1.00 0.99 22 PRO A CA 3
ATOM 1368 C C . PRO A 1 22 ? -1.469 -7.093 -4.132 1.00 0.88 22 PRO A C 3
ATOM 1369 O O . PRO A 1 22 ? -1.007 -8.206 -3.882 1.00 1.36 22 PRO A O 3
ATOM 1380 N N . ILE A 1 23 ? -0.730 -5.997 -4.131 1.00 0.78 23 ILE A N 3
ATOM 1381 C CA . ILE A 1 23 ? 0.701 -6.038 -3.877 1.00 0.65 23 ILE A CA 3
ATOM 1382 C C . ILE A 1 23 ? 0.971 -6.244 -2.394 1.00 0.62 23 ILE A C 3
ATOM 1383 O O . ILE A 1 23 ? 0.477 -5.505 -1.541 1.00 0.63 23 ILE A O 3
ATOM 1399 N N . ARG A 1 24 ? 1.725 -7.289 -2.102 1.00 0.71 24 ARG A N 3
ATOM 1400 C CA . ARG A 1 24 ? 1.977 -7.701 -0.727 1.00 0.78 24 ARG A CA 3
ATOM 1401 C C . ARG A 1 24 ? 3.066 -6.851 -0.082 1.00 0.69 24 ARG A C 3
ATOM 1402 O O . ARG A 1 24 ? 3.051 -6.625 1.128 1.00 0.74 24 ARG A O 3
ATOM 1423 N N . ALA A 1 25 ? 3.994 -6.373 -0.902 1.00 0.62 25 ALA A N 3
ATOM 1424 C CA . ALA A 1 25 ? 5.148 -5.617 -0.421 1.00 0.63 25 ALA A CA 3
ATOM 1425 C C . ALA A 1 25 ? 4.737 -4.363 0.341 1.00 0.51 25 ALA A C 3
ATOM 1426 O O . ALA A 1 25 ? 5.402 -3.964 1.294 1.00 0.51 25 ALA A O 3
ATOM 1433 N N . MET A 1 26 ? 3.632 -3.750 -0.073 1.00 0.50 26 MET A N 3
ATOM 1434 C CA . MET A 1 26 ? 3.137 -2.539 0.578 1.00 0.50 26 MET A CA 3
ATOM 1435 C C . MET A 1 26 ? 2.763 -2.804 2.034 1.00 0.50 26 MET A C 3
ATOM 1436 O O . MET A 1 26 ? 2.736 -1.890 2.856 1.00 0.57 26 MET A O 3
ATOM 1450 N N . CYS A 1 27 ? 2.469 -4.063 2.344 1.00 0.53 27 CYS A N 3
ATOM 1451 C CA . CYS A 1 27 ? 2.086 -4.446 3.698 1.00 0.65 27 CYS A CA 3
ATOM 1452 C C . CYS A 1 27 ? 3.324 -4.710 4.544 1.00 0.68 27 CYS A C 3
ATOM 1453 O O . CYS A 1 27 ? 3.257 -4.772 5.770 1.00 0.82 27 CYS A O 3
ATOM 1460 N N . ASN A 1 28 ? 4.460 -4.840 3.875 1.00 0.62 28 ASN A N 3
ATOM 1461 C CA . ASN A 1 28 ? 5.727 -5.112 4.542 1.00 0.74 28 ASN A CA 3
ATOM 1462 C C . ASN A 1 28 ? 6.365 -3.816 5.013 1.00 0.80 28 ASN A C 3
ATOM 1463 O O . ASN A 1 28 ? 7.537 -3.791 5.352 1.00 0.91 28 ASN A O 3
ATOM 1474 N N . ASP A 1 29 ? 5.566 -2.752 5.039 1.00 0.79 29 ASP A N 3
ATOM 1475 C CA . ASP A 1 29 ? 6.031 -1.382 5.309 1.00 0.91 29 ASP A CA 3
ATOM 1476 C C . ASP A 1 29 ? 6.817 -1.251 6.625 1.00 1.07 29 ASP A C 3
ATOM 1477 O O . ASP A 1 29 ? 7.422 -0.215 6.889 1.00 1.18 29 ASP A O 3
ATOM 1486 N N . SER A 1 30 ? 6.816 -2.297 7.442 1.00 1.13 30 SER A N 3
ATOM 1487 C CA . SER A 1 30 ? 7.607 -2.311 8.667 1.00 1.32 30 SER A CA 3
ATOM 1488 C C . SER A 1 30 ? 9.101 -2.373 8.326 1.00 1.30 30 SER A C 3
ATOM 1489 O O . SER A 1 30 ? 9.960 -2.062 9.151 1.00 1.47 30 SER A O 3
ATOM 1497 N N . VAL A 1 31 ? 9.388 -2.782 7.099 1.00 1.13 31 VAL A N 3
ATOM 1498 C CA . VAL A 1 31 ? 10.744 -2.819 6.575 1.00 1.13 31 VAL A CA 3
ATOM 1499 C C . VAL A 1 31 ? 11.021 -1.503 5.839 1.00 1.07 31 VAL A C 3
ATOM 1500 O O . VAL A 1 31 ? 10.074 -0.841 5.403 1.00 1.01 31 VAL A O 3
ATOM 1513 N N . PRO A 1 32 ? 12.294 -1.055 5.763 1.00 1.17 32 PRO A N 3
ATOM 1514 C CA . PRO A 1 32 ? 12.697 0.063 4.902 1.00 1.17 32 PRO A CA 3
ATOM 1515 C C . PRO A 1 32 ? 11.993 0.052 3.541 1.00 0.96 32 PRO A C 3
ATOM 1516 O O . PRO A 1 32 ? 11.556 -1.001 3.074 1.00 0.87 32 PRO A O 3
ATOM 1527 N N . CYS A 1 33 ? 11.966 1.224 2.899 1.00 0.95 33 CYS A N 3
ATOM 1528 C CA . CYS A 1 33 ? 11.136 1.503 1.714 1.00 0.91 33 CYS A CA 3
ATOM 1529 C C . CYS A 1 33 ? 10.873 0.278 0.833 1.00 0.74 33 CYS A C 3
ATOM 1530 O O . CYS A 1 33 ? 11.741 -0.160 0.069 1.00 0.72 33 CYS A O 3
ATOM 1537 N N . PRO A 1 34 ? 9.665 -0.301 0.958 1.00 0.75 34 PRO A N 3
ATOM 1538 C CA . PRO A 1 34 ? 9.211 -1.403 0.126 1.00 0.71 34 PRO A CA 3
ATOM 1539 C C . PRO A 1 34 ? 8.570 -0.900 -1.163 1.00 0.63 34 PRO A C 3
ATOM 1540 O O . PRO A 1 34 ? 7.782 0.045 -1.146 1.00 0.72 34 PRO A O 3
ATOM 1551 N N . PRO A 1 35 ? 8.904 -1.515 -2.300 1.00 0.83 35 PRO A N 3
ATOM 1552 C CA . PRO A 1 35 ? 8.362 -1.113 -3.590 1.00 0.99 35 PRO A CA 3
ATOM 1553 C C . PRO A 1 35 ? 6.972 -1.687 -3.838 1.00 0.87 35 PRO A C 3
ATOM 1554 O O . PRO A 1 35 ? 6.711 -2.851 -3.546 1.00 1.11 35 PRO A O 3
ATOM 1565 N N . CYS A 1 36 ? 6.077 -0.851 -4.336 1.00 0.84 36 CYS A N 3
ATOM 1566 C CA . CYS A 1 36 ? 4.765 -1.300 -4.768 1.00 0.89 36 CYS A CA 3
ATOM 1567 C C . CYS A 1 36 ? 4.891 -2.116 -6.053 1.00 1.12 36 CYS A C 3
ATOM 1568 O O . CYS A 1 36 ? 4.801 -3.358 -5.987 1.00 1.51 36 CYS A O 3
ATOM 1576 N N . GLY A 1 1 ? 15.636 1.692 -5.188 1.00 2.26 1 GLY A N 4
ATOM 1577 C CA . GLY A 1 1 ? 15.018 3.039 -5.160 1.00 1.89 1 GLY A CA 4
ATOM 1578 C C . GLY A 1 1 ? 13.509 2.965 -5.191 1.00 1.69 1 GLY A C 4
ATOM 1579 O O . GLY A 1 1 ? 12.897 3.078 -6.254 1.00 1.84 1 GLY A O 4
ATOM 1585 N N . CYS A 1 2 ? 12.907 2.777 -4.026 1.00 1.55 2 CYS A N 4
ATOM 1586 C CA . CYS A 1 2 ? 11.463 2.615 -3.930 1.00 1.44 2 CYS A CA 4
ATOM 1587 C C . CYS A 1 2 ? 10.740 3.936 -4.185 1.00 1.14 2 CYS A C 4
ATOM 1588 O O . CYS A 1 2 ? 11.056 4.956 -3.568 1.00 1.19 2 CYS A O 4
ATOM 1595 N N . PRO A 1 3 ? 9.779 3.949 -5.120 1.00 1.09 3 PRO A N 4
ATOM 1596 C CA . PRO A 1 3 ? 8.902 5.097 -5.313 1.00 1.11 3 PRO A CA 4
ATOM 1597 C C . PRO A 1 3 ? 7.880 5.186 -4.185 1.00 1.14 3 PRO A C 4
ATOM 1598 O O . PRO A 1 3 ? 7.254 4.181 -3.832 1.00 1.13 3 PRO A O 4
ATOM 1609 N N . PRO A 1 4 ? 7.705 6.377 -3.592 1.00 1.44 4 PRO A N 4
ATOM 1610 C CA . PRO A 1 4 ? 6.741 6.575 -2.510 1.00 1.69 4 PRO A CA 4
ATOM 1611 C C . PRO A 1 4 ? 5.314 6.340 -2.986 1.00 1.55 4 PRO A C 4
ATOM 1612 O O . PRO A 1 4 ? 4.870 6.944 -3.968 1.00 1.64 4 PRO A O 4
ATOM 1623 N N . CYS A 1 5 ? 4.600 5.465 -2.296 1.00 1.49 5 CYS A N 4
ATOM 1624 C CA . CYS A 1 5 ? 3.230 5.157 -2.659 1.00 1.38 5 CYS A CA 4
ATOM 1625 C C . CYS A 1 5 ? 2.301 6.272 -2.196 1.00 1.77 5 CYS A C 4
ATOM 1626 O O . CYS A 1 5 ? 1.920 6.340 -1.028 1.00 2.07 5 CYS A O 4
ATOM 1633 N N . ARG A 1 6 ? 1.949 7.152 -3.122 1.00 1.99 6 ARG A N 4
ATOM 1634 C CA . ARG A 1 6 ? 1.078 8.274 -2.816 1.00 2.51 6 ARG A CA 4
ATOM 1635 C C . ARG A 1 6 ? -0.361 7.804 -2.736 1.00 2.22 6 ARG A C 4
ATOM 1636 O O . ARG A 1 6 ? -1.056 8.042 -1.747 1.00 2.33 6 ARG A O 4
ATOM 1657 N N . PHE A 1 7 ? -0.791 7.122 -3.786 1.00 2.03 7 PHE A N 4
ATOM 1658 C CA . PHE A 1 7 ? -2.157 6.642 -3.884 1.00 1.88 7 PHE A CA 4
ATOM 1659 C C . PHE A 1 7 ? -2.373 5.394 -3.033 1.00 1.57 7 PHE A C 4
ATOM 1660 O O . PHE A 1 7 ? -2.444 4.272 -3.531 1.00 1.64 7 PHE A O 4
ATOM 1677 N N . THR A 1 8 ? -2.443 5.597 -1.736 1.00 1.39 8 THR A N 4
ATOM 1678 C CA . THR A 1 8 ? -2.805 4.532 -0.830 1.00 1.17 8 THR A CA 4
ATOM 1679 C C . THR A 1 8 ? -4.264 4.153 -1.016 1.00 0.94 8 THR A C 4
ATOM 1680 O O . THR A 1 8 ? -5.172 4.831 -0.538 1.00 0.94 8 THR A O 4
ATOM 1691 N N . LEU A 1 9 ? -4.478 3.053 -1.713 1.00 0.87 9 LEU A N 4
ATOM 1692 C CA . LEU A 1 9 ? -5.820 2.627 -2.095 1.00 0.87 9 LEU A CA 4
ATOM 1693 C C . LEU A 1 9 ? -6.434 1.804 -0.979 1.00 0.71 9 LEU A C 4
ATOM 1694 O O . LEU A 1 9 ? -7.331 0.993 -1.195 1.00 0.93 9 LEU A O 4
ATOM 1710 N N . SER A 1 10 ? -5.936 2.044 0.215 1.00 0.51 10 SER A N 4
ATOM 1711 C CA . SER A 1 10 ? -6.321 1.286 1.390 1.00 0.61 10 SER A CA 4
ATOM 1712 C C . SER A 1 10 ? -7.766 1.582 1.836 1.00 0.85 10 SER A C 4
ATOM 1713 O O . SER A 1 10 ? -8.506 0.649 2.141 1.00 1.09 10 SER A O 4
ATOM 1721 N N . PRO A 1 11 ? -8.218 2.860 1.881 1.00 0.88 11 PRO A N 4
ATOM 1722 C CA . PRO A 1 11 ? -7.406 4.050 1.605 1.00 0.76 11 PRO A CA 4
ATOM 1723 C C . PRO A 1 11 ? -6.658 4.577 2.832 1.00 0.88 11 PRO A C 4
ATOM 1724 O O . PRO A 1 11 ? -5.506 4.998 2.735 1.00 0.92 11 PRO A O 4
ATOM 1735 N N . TRP A 1 12 ? -7.312 4.535 3.986 1.00 1.04 12 TRP A N 4
ATOM 1736 C CA . TRP A 1 12 ? -6.748 5.099 5.206 1.00 1.25 12 TRP A CA 4
ATOM 1737 C C . TRP A 1 12 ? -6.363 4.011 6.198 1.00 1.25 12 TRP A C 4
ATOM 1738 O O . TRP A 1 12 ? -5.735 4.284 7.223 1.00 1.40 12 TRP A O 4
ATOM 1759 N N . VAL A 1 13 ? -6.746 2.782 5.896 1.00 1.17 13 VAL A N 4
ATOM 1760 C CA . VAL A 1 13 ? -6.440 1.659 6.767 1.00 1.20 13 VAL A CA 4
ATOM 1761 C C . VAL A 1 13 ? -5.043 1.123 6.482 1.00 1.06 13 VAL A C 4
ATOM 1762 O O . VAL A 1 13 ? -4.317 1.687 5.662 1.00 0.96 13 VAL A O 4
ATOM 1775 N N . SER A 1 14 ? -4.673 0.051 7.167 1.00 1.12 14 SER A N 4
ATOM 1776 C CA . SER A 1 14 ? -3.377 -0.583 6.968 1.00 1.07 14 SER A CA 4
ATOM 1777 C C . SER A 1 14 ? -3.148 -0.908 5.487 1.00 0.84 14 SER A C 4
ATOM 1778 O O . SER A 1 14 ? -4.007 -1.505 4.836 1.00 0.73 14 SER A O 4
ATOM 1786 N N . PRO A 1 15 ? -1.981 -0.510 4.944 1.00 0.87 15 PRO A N 4
ATOM 1787 C CA . PRO A 1 15 ? -1.663 -0.647 3.513 1.00 0.78 15 PRO A CA 4
ATOM 1788 C C . PRO A 1 15 ? -1.648 -2.096 3.026 1.00 0.67 15 PRO A C 4
ATOM 1789 O O . PRO A 1 15 ? -1.662 -2.354 1.825 1.00 0.74 15 PRO A O 4
ATOM 1800 N N . CYS A 1 16 ? -1.604 -3.038 3.956 1.00 0.65 16 CYS A N 4
ATOM 1801 C CA . CYS A 1 16 ? -1.689 -4.451 3.611 1.00 0.66 16 CYS A CA 4
ATOM 1802 C C . CYS A 1 16 ? -3.104 -4.803 3.171 1.00 0.70 16 CYS A C 4
ATOM 1803 O O . CYS A 1 16 ? -3.308 -5.664 2.315 1.00 0.82 16 CYS A O 4
ATOM 1810 N N . SER A 1 17 ? -4.079 -4.104 3.734 1.00 0.71 17 SER A N 4
ATOM 1811 C CA . SER A 1 17 ? -5.473 -4.307 3.379 1.00 0.83 17 SER A CA 4
ATOM 1812 C C . SER A 1 17 ? -5.847 -3.384 2.224 1.00 0.77 17 SER A C 4
ATOM 1813 O O . SER A 1 17 ? -6.864 -2.691 2.263 1.00 0.85 17 SER A O 4
ATOM 1821 N N . ASN A 1 18 ? -5.001 -3.381 1.203 1.00 0.75 18 ASN A N 4
ATOM 1822 C CA . ASN A 1 18 ? -5.157 -2.490 0.062 1.00 0.77 18 ASN A CA 4
ATOM 1823 C C . ASN A 1 18 ? -5.899 -3.205 -1.066 1.00 0.81 18 ASN A C 4
ATOM 1824 O O . ASN A 1 18 ? -5.330 -4.061 -1.746 1.00 0.84 18 ASN A O 4
ATOM 1835 N N . PRO A 1 19 ? -7.188 -2.883 -1.264 1.00 0.91 19 PRO A N 4
ATOM 1836 C CA . PRO A 1 19 ? -8.023 -3.529 -2.278 1.00 1.02 19 PRO A CA 4
ATOM 1837 C C . PRO A 1 19 ? -7.729 -3.026 -3.689 1.00 0.97 19 PRO A C 4
ATOM 1838 O O . PRO A 1 19 ? -7.103 -1.978 -3.863 1.00 1.00 19 PRO A O 4
ATOM 1849 N N . HIS A 1 20 ? -8.194 -3.789 -4.681 1.00 1.03 20 HIS A N 4
ATOM 1850 C CA . HIS A 1 20 ? -7.985 -3.497 -6.107 1.00 1.12 20 HIS A CA 4
ATOM 1851 C C . HIS A 1 20 ? -6.529 -3.138 -6.405 1.00 1.04 20 HIS A C 4
ATOM 1852 O O . HIS A 1 20 ? -6.239 -2.180 -7.122 1.00 1.43 20 HIS A O 4
ATOM 1867 N N . TRP A 1 21 ? -5.622 -3.935 -5.862 1.00 1.08 21 TRP A N 4
ATOM 1868 C CA . TRP A 1 21 ? -4.195 -3.716 -6.034 1.00 0.98 21 TRP A CA 4
ATOM 1869 C C . TRP A 1 21 ? -3.445 -5.026 -5.799 1.00 0.81 21 TRP A C 4
ATOM 1870 O O . TRP A 1 21 ? -3.268 -5.451 -4.658 1.00 1.10 21 TRP A O 4
ATOM 1891 N N . PRO A 1 22 ? -2.991 -5.682 -6.876 1.00 0.69 22 PRO A N 4
ATOM 1892 C CA . PRO A 1 22 ? -2.416 -7.032 -6.798 1.00 0.99 22 PRO A CA 4
ATOM 1893 C C . PRO A 1 22 ? -1.040 -7.072 -6.131 1.00 0.88 22 PRO A C 4
ATOM 1894 O O . PRO A 1 22 ? -0.532 -8.148 -5.802 1.00 1.36 22 PRO A O 4
ATOM 1905 N N . ILE A 1 23 ? -0.441 -5.908 -5.922 1.00 0.78 23 ILE A N 4
ATOM 1906 C CA . ILE A 1 23 ? 0.869 -5.828 -5.287 1.00 0.65 23 ILE A CA 4
ATOM 1907 C C . ILE A 1 23 ? 0.730 -5.958 -3.773 1.00 0.62 23 ILE A C 4
ATOM 1908 O O . ILE A 1 23 ? 0.223 -5.060 -3.102 1.00 0.63 23 ILE A O 4
ATOM 1924 N N . ARG A 1 24 ? 1.159 -7.093 -3.250 1.00 0.71 24 ARG A N 4
ATOM 1925 C CA . ARG A 1 24 ? 1.060 -7.377 -1.824 1.00 0.78 24 ARG A CA 4
ATOM 1926 C C . ARG A 1 24 ? 2.184 -6.719 -1.032 1.00 0.69 24 ARG A C 4
ATOM 1927 O O . ARG A 1 24 ? 2.119 -6.648 0.190 1.00 0.74 24 ARG A O 4
ATOM 1948 N N . ALA A 1 25 ? 3.213 -6.256 -1.737 1.00 0.62 25 ALA A N 4
ATOM 1949 C CA . ALA A 1 25 ? 4.404 -5.664 -1.115 1.00 0.63 25 ALA A CA 4
ATOM 1950 C C . ALA A 1 25 ? 4.071 -4.588 -0.080 1.00 0.51 25 ALA A C 4
ATOM 1951 O O . ALA A 1 25 ? 4.827 -4.379 0.866 1.00 0.51 25 ALA A O 4
ATOM 1958 N N . MET A 1 26 ? 2.939 -3.914 -0.251 1.00 0.50 26 MET A N 4
ATOM 1959 C CA . MET A 1 26 ? 2.530 -2.856 0.675 1.00 0.50 26 MET A CA 4
ATOM 1960 C C . MET A 1 26 ? 2.225 -3.425 2.062 1.00 0.50 26 MET A C 4
ATOM 1961 O O . MET A 1 26 ? 2.143 -2.690 3.043 1.00 0.57 26 MET A O 4
ATOM 1975 N N . CYS A 1 27 ? 2.063 -4.741 2.129 1.00 0.53 27 CYS A N 4
ATOM 1976 C CA . CYS A 1 27 ? 1.821 -5.436 3.382 1.00 0.65 27 CYS A CA 4
ATOM 1977 C C . CYS A 1 27 ? 3.102 -5.525 4.205 1.00 0.68 27 CYS A C 4
ATOM 1978 O O . CYS A 1 27 ? 3.074 -5.823 5.398 1.00 0.82 27 CYS A O 4
ATOM 1985 N N . ASN A 1 28 ? 4.225 -5.248 3.558 1.00 0.62 28 ASN A N 4
ATOM 1986 C CA . ASN A 1 28 ? 5.527 -5.315 4.204 1.00 0.74 28 ASN A CA 4
ATOM 1987 C C . ASN A 1 28 ? 5.887 -3.978 4.840 1.00 0.80 28 ASN A C 4
ATOM 1988 O O . ASN A 1 28 ? 7.019 -3.764 5.225 1.00 0.91 28 ASN A O 4
ATOM 1999 N N . ASP A 1 29 ? 4.904 -3.102 4.970 1.00 0.79 29 ASP A N 4
ATOM 2000 C CA . ASP A 1 29 ? 5.112 -1.717 5.421 1.00 0.91 29 ASP A CA 4
ATOM 2001 C C . ASP A 1 29 ? 5.910 -1.609 6.730 1.00 1.07 29 ASP A C 4
ATOM 2002 O O . ASP A 1 29 ? 6.513 -0.571 7.011 1.00 1.18 29 ASP A O 4
ATOM 2011 N N . SER A 1 30 ? 5.928 -2.673 7.519 1.00 1.13 30 SER A N 4
ATOM 2012 C CA . SER A 1 30 ? 6.679 -2.683 8.774 1.00 1.32 30 SER A CA 4
ATOM 2013 C C . SER A 1 30 ? 8.189 -2.674 8.506 1.00 1.30 30 SER A C 4
ATOM 2014 O O . SER A 1 30 ? 8.993 -2.371 9.391 1.00 1.47 30 SER A O 4
ATOM 2022 N N . VAL A 1 31 ? 8.554 -3.002 7.277 1.00 1.13 31 VAL A N 4
ATOM 2023 C CA . VAL A 1 31 ? 9.934 -2.961 6.826 1.00 1.13 31 VAL A CA 4
ATOM 2024 C C . VAL A 1 31 ? 10.177 -1.619 6.123 1.00 1.07 31 VAL A C 4
ATOM 2025 O O . VAL A 1 31 ? 9.217 -0.999 5.654 1.00 1.01 31 VAL A O 4
ATOM 2038 N N . PRO A 1 32 ? 11.430 -1.113 6.103 1.00 1.17 32 PRO A N 4
ATOM 2039 C CA . PRO A 1 32 ? 11.813 0.059 5.316 1.00 1.17 32 PRO A CA 4
ATOM 2040 C C . PRO A 1 32 ? 11.103 0.121 3.961 1.00 0.96 32 PRO A C 4
ATOM 2041 O O . PRO A 1 32 ? 10.802 -0.912 3.362 1.00 0.87 32 PRO A O 4
ATOM 2052 N N . CYS A 1 33 ? 10.910 1.351 3.483 1.00 0.95 33 CYS A N 4
ATOM 2053 C CA . CYS A 1 33 ? 10.054 1.679 2.332 1.00 0.91 33 CYS A CA 4
ATOM 2054 C C . CYS A 1 33 ? 9.961 0.568 1.286 1.00 0.74 33 CYS A C 4
ATOM 2055 O O . CYS A 1 33 ? 10.882 0.358 0.496 1.00 0.72 33 CYS A O 4
ATOM 2062 N N . PRO A 1 34 ? 8.843 -0.178 1.292 1.00 0.75 34 PRO A N 4
ATOM 2063 C CA . PRO A 1 34 ? 8.529 -1.150 0.260 1.00 0.71 34 PRO A CA 4
ATOM 2064 C C . PRO A 1 34 ? 7.815 -0.483 -0.912 1.00 0.63 34 PRO A C 4
ATOM 2065 O O . PRO A 1 34 ? 6.895 0.316 -0.716 1.00 0.72 34 PRO A O 4
ATOM 2076 N N . PRO A 1 35 ? 8.225 -0.788 -2.143 1.00 0.83 35 PRO A N 4
ATOM 2077 C CA . PRO A 1 35 ? 7.619 -0.201 -3.325 1.00 0.99 35 PRO A CA 4
ATOM 2078 C C . PRO A 1 35 ? 6.371 -0.955 -3.780 1.00 0.87 35 PRO A C 4
ATOM 2079 O O . PRO A 1 35 ? 6.372 -2.182 -3.877 1.00 1.11 35 PRO A O 4
ATOM 2090 N N . CYS A 1 36 ? 5.304 -0.214 -4.030 1.00 0.84 36 CYS A N 4
ATOM 2091 C CA . CYS A 1 36 ? 4.098 -0.783 -4.601 1.00 0.89 36 CYS A CA 4
ATOM 2092 C C . CYS A 1 36 ? 4.214 -0.862 -6.123 1.00 1.12 36 CYS A C 4
ATOM 2093 O O . CYS A 1 36 ? 3.954 0.155 -6.800 1.00 1.51 36 CYS A O 4
ATOM 2101 N N . GLY A 1 1 ? 15.754 0.871 -7.305 1.00 2.26 1 GLY A N 5
ATOM 2102 C CA . GLY A 1 1 ? 14.979 2.085 -6.943 1.00 1.89 1 GLY A CA 5
ATOM 2103 C C . GLY A 1 1 ? 13.555 1.750 -6.563 1.00 1.69 1 GLY A C 5
ATOM 2104 O O . GLY A 1 1 ? 12.691 1.599 -7.429 1.00 1.84 1 GLY A O 5
ATOM 2110 N N . CYS A 1 2 ? 13.313 1.622 -5.268 1.00 1.55 2 CYS A N 5
ATOM 2111 C CA . CYS A 1 2 ? 12.008 1.229 -4.763 1.00 1.44 2 CYS A CA 5
ATOM 2112 C C . CYS A 1 2 ? 11.033 2.400 -4.762 1.00 1.14 2 CYS A C 5
ATOM 2113 O O . CYS A 1 2 ? 11.331 3.462 -4.220 1.00 1.19 2 CYS A O 5
ATOM 2120 N N . PRO A 1 3 ? 9.880 2.255 -5.423 1.00 1.09 3 PRO A N 5
ATOM 2121 C CA . PRO A 1 3 ? 8.780 3.178 -5.242 1.00 1.11 3 PRO A CA 5
ATOM 2122 C C . PRO A 1 3 ? 7.834 2.702 -4.137 1.00 1.14 3 PRO A C 5
ATOM 2123 O O . PRO A 1 3 ? 7.350 1.566 -4.171 1.00 1.13 3 PRO A O 5
ATOM 2134 N N . PRO A 1 4 ? 7.555 3.561 -3.151 1.00 1.44 4 PRO A N 5
ATOM 2135 C CA . PRO A 1 4 ? 6.621 3.253 -2.076 1.00 1.69 4 PRO A CA 5
ATOM 2136 C C . PRO A 1 4 ? 5.179 3.602 -2.431 1.00 1.55 4 PRO A C 5
ATOM 2137 O O . PRO A 1 4 ? 4.923 4.380 -3.354 1.00 1.64 4 PRO A O 5
ATOM 2148 N N . CYS A 1 5 ? 4.239 3.017 -1.709 1.00 1.49 5 CYS A N 5
ATOM 2149 C CA . CYS A 1 5 ? 2.841 3.386 -1.843 1.00 1.38 5 CYS A CA 5
ATOM 2150 C C . CYS A 1 5 ? 2.329 3.924 -0.514 1.00 1.77 5 CYS A C 5
ATOM 2151 O O . CYS A 1 5 ? 1.959 3.161 0.375 1.00 2.07 5 CYS A O 5
ATOM 2158 N N . ARG A 1 6 ? 2.300 5.242 -0.393 1.00 1.99 6 ARG A N 5
ATOM 2159 C CA . ARG A 1 6 ? 1.903 5.891 0.848 1.00 2.51 6 ARG A CA 5
ATOM 2160 C C . ARG A 1 6 ? 0.439 6.288 0.784 1.00 2.22 6 ARG A C 5
ATOM 2161 O O . ARG A 1 6 ? -0.271 6.254 1.791 1.00 2.33 6 ARG A O 5
ATOM 2182 N N . PHE A 1 7 ? -0.003 6.672 -0.406 1.00 2.03 7 PHE A N 5
ATOM 2183 C CA . PHE A 1 7 ? -1.400 7.023 -0.630 1.00 1.88 7 PHE A CA 5
ATOM 2184 C C . PHE A 1 7 ? -2.270 5.766 -0.679 1.00 1.57 7 PHE A C 5
ATOM 2185 O O . PHE A 1 7 ? -2.801 5.388 -1.715 1.00 1.64 7 PHE A O 5
ATOM 2202 N N . THR A 1 8 ? -2.387 5.122 0.465 1.00 1.39 8 THR A N 5
ATOM 2203 C CA . THR A 1 8 ? -3.154 3.897 0.594 1.00 1.17 8 THR A CA 5
ATOM 2204 C C . THR A 1 8 ? -4.589 4.068 0.091 1.00 0.94 8 THR A C 5
ATOM 2205 O O . THR A 1 8 ? -5.291 5.007 0.472 1.00 0.94 8 THR A O 5
ATOM 2216 N N . LEU A 1 9 ? -5.013 3.151 -0.772 1.00 0.87 9 LEU A N 5
ATOM 2217 C CA . LEU A 1 9 ? -6.357 3.180 -1.341 1.00 0.87 9 LEU A CA 5
ATOM 2218 C C . LEU A 1 9 ? -7.270 2.309 -0.498 1.00 0.71 9 LEU A C 5
ATOM 2219 O O . LEU A 1 9 ? -8.378 1.952 -0.902 1.00 0.93 9 LEU A O 5
ATOM 2235 N N . SER A 1 10 ? -6.776 1.982 0.681 1.00 0.51 10 SER A N 5
ATOM 2236 C CA . SER A 1 10 ? -7.480 1.118 1.617 1.00 0.61 10 SER A CA 5
ATOM 2237 C C . SER A 1 10 ? -8.792 1.732 2.161 1.00 0.85 10 SER A C 5
ATOM 2238 O O . SER A 1 10 ? -9.734 0.987 2.435 1.00 1.09 10 SER A O 5
ATOM 2246 N N . PRO A 1 11 ? -8.908 3.075 2.338 1.00 0.88 11 PRO A N 5
ATOM 2247 C CA . PRO A 1 11 ? -7.817 4.040 2.228 1.00 0.76 11 PRO A CA 5
ATOM 2248 C C . PRO A 1 11 ? -7.072 4.276 3.543 1.00 0.88 11 PRO A C 5
ATOM 2249 O O . PRO A 1 11 ? -5.957 4.795 3.545 1.00 0.92 11 PRO A O 5
ATOM 2260 N N . TRP A 1 12 ? -7.681 3.893 4.660 1.00 1.04 12 TRP A N 5
ATOM 2261 C CA . TRP A 1 12 ? -7.112 4.208 5.966 1.00 1.25 12 TRP A CA 5
ATOM 2262 C C . TRP A 1 12 ? -6.701 2.949 6.722 1.00 1.25 12 TRP A C 5
ATOM 2263 O O . TRP A 1 12 ? -5.840 3.002 7.604 1.00 1.40 12 TRP A O 5
ATOM 2284 N N . VAL A 1 13 ? -7.320 1.823 6.387 1.00 1.17 13 VAL A N 5
ATOM 2285 C CA . VAL A 1 13 ? -6.967 0.553 7.009 1.00 1.20 13 VAL A CA 5
ATOM 2286 C C . VAL A 1 13 ? -5.626 0.038 6.485 1.00 1.06 13 VAL A C 5
ATOM 2287 O O . VAL A 1 13 ? -4.950 0.730 5.717 1.00 0.96 13 VAL A O 5
ATOM 2300 N N . SER A 1 14 ? -5.252 -1.166 6.908 1.00 1.12 14 SER A N 5
ATOM 2301 C CA . SER A 1 14 ? -3.948 -1.746 6.590 1.00 1.07 14 SER A CA 5
ATOM 2302 C C . SER A 1 14 ? -3.633 -1.667 5.091 1.00 0.84 14 SER A C 5
ATOM 2303 O O . SER A 1 14 ? -4.502 -1.880 4.244 1.00 0.73 14 SER A O 5
ATOM 2311 N N . PRO A 1 15 ? -2.368 -1.348 4.758 1.00 0.87 15 PRO A N 5
ATOM 2312 C CA . PRO A 1 15 ? -1.923 -1.168 3.370 1.00 0.78 15 PRO A CA 5
ATOM 2313 C C . PRO A 1 15 ? -1.993 -2.452 2.548 1.00 0.67 15 PRO A C 5
ATOM 2314 O O . PRO A 1 15 ? -2.002 -2.404 1.322 1.00 0.74 15 PRO A O 5
ATOM 2325 N N . CYS A 1 16 ? -2.026 -3.596 3.222 1.00 0.65 16 CYS A N 5
ATOM 2326 C CA . CYS A 1 16 ? -2.150 -4.872 2.540 1.00 0.66 16 CYS A CA 5
ATOM 2327 C C . CYS A 1 16 ? -3.567 -5.061 2.014 1.00 0.70 16 CYS A C 5
ATOM 2328 O O . CYS A 1 16 ? -3.772 -5.634 0.945 1.00 0.82 16 CYS A O 5
ATOM 2335 N N . SER A 1 17 ? -4.542 -4.571 2.766 1.00 0.71 17 SER A N 5
ATOM 2336 C CA . SER A 1 17 ? -5.928 -4.609 2.331 1.00 0.83 17 SER A CA 5
ATOM 2337 C C . SER A 1 17 ? -6.205 -3.430 1.403 1.00 0.77 17 SER A C 5
ATOM 2338 O O . SER A 1 17 ? -6.935 -2.498 1.748 1.00 0.85 17 SER A O 5
ATOM 2346 N N . ASN A 1 18 ? -5.601 -3.480 0.229 1.00 0.75 18 ASN A N 5
ATOM 2347 C CA . ASN A 1 18 ? -5.663 -2.380 -0.714 1.00 0.77 18 ASN A CA 5
ATOM 2348 C C . ASN A 1 18 ? -6.234 -2.858 -2.046 1.00 0.81 18 ASN A C 5
ATOM 2349 O O . ASN A 1 18 ? -5.647 -3.714 -2.711 1.00 0.84 18 ASN A O 5
ATOM 2360 N N . PRO A 1 19 ? -7.393 -2.321 -2.447 1.00 0.91 19 PRO A N 5
ATOM 2361 C CA . PRO A 1 19 ? -8.058 -2.718 -3.678 1.00 1.02 19 PRO A CA 5
ATOM 2362 C C . PRO A 1 19 ? -7.494 -1.975 -4.878 1.00 0.97 19 PRO A C 5
ATOM 2363 O O . PRO A 1 19 ? -6.804 -0.962 -4.714 1.00 1.00 19 PRO A O 5
ATOM 2374 N N . HIS A 1 20 ? -7.769 -2.492 -6.076 1.00 1.03 20 HIS A N 5
ATOM 2375 C CA . HIS A 1 20 ? -7.286 -1.895 -7.330 1.00 1.12 20 HIS A CA 5
ATOM 2376 C C . HIS A 1 20 ? -5.778 -2.121 -7.503 1.00 1.04 20 HIS A C 5
ATOM 2377 O O . HIS A 1 20 ? -5.314 -2.484 -8.581 1.00 1.43 20 HIS A O 5
ATOM 2392 N N . TRP A 1 21 ? -5.030 -1.910 -6.434 1.00 1.08 21 TRP A N 5
ATOM 2393 C CA . TRP A 1 21 ? -3.592 -2.118 -6.425 1.00 0.98 21 TRP A CA 5
ATOM 2394 C C . TRP A 1 21 ? -3.260 -3.212 -5.405 1.00 0.81 21 TRP A C 5
ATOM 2395 O O . TRP A 1 21 ? -2.874 -2.925 -4.274 1.00 1.10 21 TRP A O 5
ATOM 2416 N N . PRO A 1 22 ? -3.428 -4.487 -5.796 1.00 0.69 22 PRO A N 5
ATOM 2417 C CA . PRO A 1 22 ? -3.348 -5.624 -4.878 1.00 0.99 22 PRO A CA 5
ATOM 2418 C C . PRO A 1 22 ? -1.925 -6.139 -4.659 1.00 0.88 22 PRO A C 5
ATOM 2419 O O . PRO A 1 22 ? -1.706 -7.342 -4.503 1.00 1.36 22 PRO A O 5
ATOM 2430 N N . ILE A 1 23 ? -0.967 -5.230 -4.626 1.00 0.78 23 ILE A N 5
ATOM 2431 C CA . ILE A 1 23 ? 0.425 -5.587 -4.392 1.00 0.65 23 ILE A CA 5
ATOM 2432 C C . ILE A 1 23 ? 0.607 -6.113 -2.974 1.00 0.62 23 ILE A C 5
ATOM 2433 O O . ILE A 1 23 ? 0.137 -5.514 -2.011 1.00 0.63 23 ILE A O 5
ATOM 2449 N N . ARG A 1 24 ? 1.257 -7.260 -2.859 1.00 0.71 24 ARG A N 5
ATOM 2450 C CA . ARG A 1 24 ? 1.423 -7.915 -1.567 1.00 0.78 24 ARG A CA 5
ATOM 2451 C C . ARG A 1 24 ? 2.565 -7.297 -0.768 1.00 0.69 24 ARG A C 5
ATOM 2452 O O . ARG A 1 24 ? 2.508 -7.226 0.459 1.00 0.74 24 ARG A O 5
ATOM 2473 N N . ALA A 1 25 ? 3.590 -6.832 -1.470 1.00 0.62 25 ALA A N 5
ATOM 2474 C CA . ALA A 1 25 ? 4.785 -6.291 -0.829 1.00 0.63 25 ALA A CA 5
ATOM 2475 C C . ALA A 1 25 ? 4.508 -4.979 -0.105 1.00 0.51 25 ALA A C 5
ATOM 2476 O O . ALA A 1 25 ? 5.235 -4.610 0.816 1.00 0.51 25 ALA A O 5
ATOM 2483 N N . MET A 1 26 ? 3.451 -4.279 -0.506 1.00 0.50 26 MET A N 5
ATOM 2484 C CA . MET A 1 26 ? 3.130 -2.986 0.092 1.00 0.50 26 MET A CA 5
ATOM 2485 C C . MET A 1 26 ? 2.628 -3.163 1.526 1.00 0.50 26 MET A C 5
ATOM 2486 O O . MET A 1 26 ? 2.432 -2.190 2.252 1.00 0.57 26 MET A O 5
ATOM 2500 N N . CYS A 1 27 ? 2.421 -4.413 1.929 1.00 0.53 27 CYS A N 5
ATOM 2501 C CA . CYS A 1 27 ? 2.033 -4.719 3.300 1.00 0.65 27 CYS A CA 5
ATOM 2502 C C . CYS A 1 27 ? 3.225 -4.561 4.239 1.00 0.68 27 CYS A C 5
ATOM 2503 O O . CYS A 1 27 ? 3.072 -4.492 5.456 1.00 0.82 27 CYS A O 5
ATOM 2510 N N . ASN A 1 28 ? 4.413 -4.479 3.657 1.00 0.62 28 ASN A N 5
ATOM 2511 C CA . ASN A 1 28 ? 5.649 -4.388 4.425 1.00 0.74 28 ASN A CA 5
ATOM 2512 C C . ASN A 1 28 ? 5.948 -2.933 4.788 1.00 0.80 28 ASN A C 5
ATOM 2513 O O . ASN A 1 28 ? 7.039 -2.606 5.225 1.00 0.91 28 ASN A O 5
ATOM 2524 N N . ASP A 1 29 ? 4.943 -2.080 4.618 1.00 0.79 29 ASP A N 5
ATOM 2525 C CA . ASP A 1 29 ? 5.071 -0.621 4.774 1.00 0.91 29 ASP A CA 5
ATOM 2526 C C . ASP A 1 29 ? 5.665 -0.192 6.122 1.00 1.07 29 ASP A C 5
ATOM 2527 O O . ASP A 1 29 ? 6.115 0.945 6.272 1.00 1.18 29 ASP A O 5
ATOM 2536 N N . SER A 1 30 ? 5.685 -1.093 7.092 1.00 1.13 30 SER A N 5
ATOM 2537 C CA . SER A 1 30 ? 6.241 -0.780 8.405 1.00 1.32 30 SER A CA 5
ATOM 2538 C C . SER A 1 30 ? 7.758 -0.586 8.312 1.00 1.30 30 SER A C 5
ATOM 2539 O O . SER A 1 30 ? 8.377 0.024 9.187 1.00 1.47 30 SER A O 5
ATOM 2547 N N . VAL A 1 31 ? 8.339 -1.096 7.238 1.00 1.13 31 VAL A N 5
ATOM 2548 C CA . VAL A 1 31 ? 9.758 -0.936 6.962 1.00 1.13 31 VAL A CA 5
ATOM 2549 C C . VAL A 1 31 ? 9.961 0.295 6.066 1.00 1.07 31 VAL A C 5
ATOM 2550 O O . VAL A 1 31 ? 9.029 0.700 5.364 1.00 1.01 31 VAL A O 5
ATOM 2563 N N . PRO A 1 32 ? 11.137 0.957 6.119 1.00 1.17 32 PRO A N 5
ATOM 2564 C CA . PRO A 1 32 ? 11.514 1.990 5.144 1.00 1.17 32 PRO A CA 5
ATOM 2565 C C . PRO A 1 32 ? 11.287 1.542 3.691 1.00 0.96 32 PRO A C 5
ATOM 2566 O O . PRO A 1 32 ? 10.978 0.375 3.453 1.00 0.87 32 PRO A O 5
ATOM 2577 N N . CYS A 1 33 ? 11.542 2.446 2.740 1.00 0.95 33 CYS A N 5
ATOM 2578 C CA . CYS A 1 33 ? 11.071 2.332 1.344 1.00 0.91 33 CYS A CA 5
ATOM 2579 C C . CYS A 1 33 ? 10.871 0.890 0.855 1.00 0.74 33 CYS A C 5
ATOM 2580 O O . CYS A 1 33 ? 11.822 0.206 0.458 1.00 0.72 33 CYS A O 5
ATOM 2587 N N . PRO A 1 34 ? 9.620 0.401 0.921 1.00 0.75 34 PRO A N 5
ATOM 2588 C CA . PRO A 1 34 ? 9.225 -0.868 0.338 1.00 0.71 34 PRO A CA 5
ATOM 2589 C C . PRO A 1 34 ? 8.758 -0.689 -1.104 1.00 0.63 34 PRO A C 5
ATOM 2590 O O . PRO A 1 34 ? 8.002 0.236 -1.406 1.00 0.72 34 PRO A O 5
ATOM 2601 N N . PRO A 1 35 ? 9.205 -1.557 -2.018 1.00 0.83 35 PRO A N 5
ATOM 2602 C CA . PRO A 1 35 ? 8.791 -1.488 -3.412 1.00 0.99 35 PRO A CA 5
ATOM 2603 C C . PRO A 1 35 ? 7.424 -2.124 -3.638 1.00 0.87 35 PRO A C 5
ATOM 2604 O O . PRO A 1 35 ? 7.157 -3.235 -3.174 1.00 1.11 35 PRO A O 5
ATOM 2615 N N . CYS A 1 36 ? 6.556 -1.409 -4.332 1.00 0.84 36 CYS A N 5
ATOM 2616 C CA . CYS A 1 36 ? 5.269 -1.952 -4.725 1.00 0.89 36 CYS A CA 5
ATOM 2617 C C . CYS A 1 36 ? 5.400 -2.710 -6.040 1.00 1.12 36 CYS A C 5
ATOM 2618 O O . CYS A 1 36 ? 5.440 -2.053 -7.103 1.00 1.51 36 CYS A O 5
ATOM 2626 N N . GLY A 1 1 ? 14.396 3.326 -4.834 1.00 2.26 1 GLY A N 6
ATOM 2627 C CA . GLY A 1 1 ? 14.194 3.531 -3.382 1.00 1.89 1 GLY A CA 6
ATOM 2628 C C . GLY A 1 1 ? 12.731 3.486 -3.004 1.00 1.69 1 GLY A C 6
ATOM 2629 O O . GLY A 1 1 ? 12.111 2.422 -3.029 1.00 1.84 1 GLY A O 6
ATOM 2635 N N . CYS A 1 2 ? 12.175 4.637 -2.664 1.00 1.55 2 CYS A N 6
ATOM 2636 C CA . CYS A 1 2 ? 10.778 4.723 -2.271 1.00 1.44 2 CYS A CA 6
ATOM 2637 C C . CYS A 1 2 ? 9.887 4.981 -3.484 1.00 1.14 2 CYS A C 6
ATOM 2638 O O . CYS A 1 2 ? 10.053 5.984 -4.180 1.00 1.19 2 CYS A O 6
ATOM 2645 N N . PRO A 1 3 ? 8.936 4.075 -3.764 1.00 1.09 3 PRO A N 6
ATOM 2646 C CA . PRO A 1 3 ? 7.995 4.224 -4.866 1.00 1.11 3 PRO A CA 6
ATOM 2647 C C . PRO A 1 3 ? 6.778 5.054 -4.465 1.00 1.14 3 PRO A C 6
ATOM 2648 O O . PRO A 1 3 ? 6.188 4.831 -3.405 1.00 1.13 3 PRO A O 6
ATOM 2659 N N . PRO A 1 4 ? 6.388 6.023 -5.301 1.00 1.44 4 PRO A N 6
ATOM 2660 C CA . PRO A 1 4 ? 5.256 6.897 -5.005 1.00 1.69 4 PRO A CA 6
ATOM 2661 C C . PRO A 1 4 ? 3.909 6.194 -5.173 1.00 1.55 4 PRO A C 6
ATOM 2662 O O . PRO A 1 4 ? 3.598 5.654 -6.238 1.00 1.64 4 PRO A O 6
ATOM 2673 N N . CYS A 1 5 ? 3.112 6.220 -4.115 1.00 1.49 5 CYS A N 6
ATOM 2674 C CA . CYS A 1 5 ? 1.781 5.632 -4.133 1.00 1.38 5 CYS A CA 6
ATOM 2675 C C . CYS A 1 5 ? 0.781 6.654 -4.653 1.00 1.77 5 CYS A C 6
ATOM 2676 O O . CYS A 1 5 ? 0.448 7.628 -3.974 1.00 2.07 5 CYS A O 6
ATOM 2683 N N . ARG A 1 6 ? 0.315 6.408 -5.875 1.00 1.99 6 ARG A N 6
ATOM 2684 C CA . ARG A 1 6 ? -0.555 7.332 -6.594 1.00 2.51 6 ARG A CA 6
ATOM 2685 C C . ARG A 1 6 ? -1.873 7.509 -5.862 1.00 2.22 6 ARG A C 6
ATOM 2686 O O . ARG A 1 6 ? -2.168 8.575 -5.333 1.00 2.33 6 ARG A O 6
ATOM 2707 N N . PHE A 1 7 ? -2.667 6.453 -5.848 1.00 2.03 7 PHE A N 6
ATOM 2708 C CA . PHE A 1 7 ? -3.956 6.482 -5.187 1.00 1.88 7 PHE A CA 6
ATOM 2709 C C . PHE A 1 7 ? -4.150 5.218 -4.378 1.00 1.57 7 PHE A C 6
ATOM 2710 O O . PHE A 1 7 ? -4.738 4.254 -4.856 1.00 1.64 7 PHE A O 6
ATOM 2727 N N . THR A 1 8 ? -3.608 5.207 -3.175 1.00 1.39 8 THR A N 6
ATOM 2728 C CA . THR A 1 8 ? -3.868 4.132 -2.242 1.00 1.17 8 THR A CA 6
ATOM 2729 C C . THR A 1 8 ? -5.363 4.061 -1.949 1.00 0.94 8 THR A C 6
ATOM 2730 O O . THR A 1 8 ? -5.984 5.070 -1.618 1.00 0.94 8 THR A O 6
ATOM 2741 N N . LEU A 1 9 ? -5.943 2.880 -2.080 1.00 0.87 9 LEU A N 6
ATOM 2742 C CA . LEU A 1 9 ? -7.389 2.735 -1.966 1.00 0.87 9 LEU A CA 6
ATOM 2743 C C . LEU A 1 9 ? -7.781 2.365 -0.543 1.00 0.71 9 LEU A C 6
ATOM 2744 O O . LEU A 1 9 ? -8.936 2.035 -0.271 1.00 0.93 9 LEU A O 6
ATOM 2760 N N . SER A 1 10 ? -6.810 2.419 0.360 1.00 0.51 10 SER A N 6
ATOM 2761 C CA . SER A 1 10 ? -7.060 2.155 1.770 1.00 0.61 10 SER A CA 6
ATOM 2762 C C . SER A 1 10 ? -8.077 3.156 2.356 1.00 0.85 10 SER A C 6
ATOM 2763 O O . SER A 1 10 ? -9.062 2.738 2.962 1.00 1.09 10 SER A O 6
ATOM 2771 N N . PRO A 1 11 ? -7.883 4.489 2.188 1.00 0.88 11 PRO A N 6
ATOM 2772 C CA . PRO A 1 11 ? -6.675 5.093 1.633 1.00 0.76 11 PRO A CA 6
ATOM 2773 C C . PRO A 1 11 ? -5.625 5.414 2.699 1.00 0.88 11 PRO A C 6
ATOM 2774 O O . PRO A 1 11 ? -4.474 5.703 2.375 1.00 0.92 11 PRO A O 6
ATOM 2785 N N . TRP A 1 12 ? -6.018 5.349 3.969 1.00 1.04 12 TRP A N 6
ATOM 2786 C CA . TRP A 1 12 ? -5.135 5.764 5.056 1.00 1.25 12 TRP A CA 6
ATOM 2787 C C . TRP A 1 12 ? -4.759 4.581 5.938 1.00 1.25 12 TRP A C 6
ATOM 2788 O O . TRP A 1 12 ? -3.710 4.581 6.587 1.00 1.40 12 TRP A O 6
ATOM 2809 N N . VAL A 1 13 ? -5.622 3.577 5.958 1.00 1.17 13 VAL A N 6
ATOM 2810 C CA . VAL A 1 13 ? -5.370 2.353 6.708 1.00 1.20 13 VAL A CA 6
ATOM 2811 C C . VAL A 1 13 ? -4.319 1.484 6.024 1.00 1.06 13 VAL A C 6
ATOM 2812 O O . VAL A 1 13 ? -3.697 1.908 5.047 1.00 0.96 13 VAL A O 6
ATOM 2825 N N . SER A 1 14 ? -4.115 0.284 6.555 1.00 1.12 14 SER A N 6
ATOM 2826 C CA . SER A 1 14 ? -3.093 -0.629 6.055 1.00 1.07 14 SER A CA 6
ATOM 2827 C C . SER A 1 14 ? -3.169 -0.789 4.537 1.00 0.84 14 SER A C 6
ATOM 2828 O O . SER A 1 14 ? -4.228 -1.089 3.978 1.00 0.73 14 SER A O 6
ATOM 2836 N N . PRO A 1 15 ? -2.037 -0.574 3.848 1.00 0.87 15 PRO A N 6
ATOM 2837 C CA . PRO A 1 15 ? -1.938 -0.797 2.407 1.00 0.78 15 PRO A CA 6
ATOM 2838 C C . PRO A 1 15 ? -1.982 -2.285 2.072 1.00 0.67 15 PRO A C 6
ATOM 2839 O O . PRO A 1 15 ? -2.159 -2.673 0.919 1.00 0.74 15 PRO A O 6
ATOM 2850 N N . CYS A 1 16 ? -1.828 -3.117 3.094 1.00 0.65 16 CYS A N 6
ATOM 2851 C CA . CYS A 1 16 ? -1.941 -4.553 2.921 1.00 0.66 16 CYS A CA 6
ATOM 2852 C C . CYS A 1 16 ? -3.413 -4.940 2.830 1.00 0.70 16 CYS A C 6
ATOM 2853 O O . CYS A 1 16 ? -3.774 -5.933 2.199 1.00 0.82 16 CYS A O 6
ATOM 2860 N N . SER A 1 17 ? -4.264 -4.130 3.448 1.00 0.71 17 SER A N 6
ATOM 2861 C CA . SER A 1 17 ? -5.702 -4.350 3.405 1.00 0.83 17 SER A CA 6
ATOM 2862 C C . SER A 1 17 ? -6.329 -3.523 2.285 1.00 0.77 17 SER A C 6
ATOM 2863 O O . SER A 1 17 ? -7.547 -3.354 2.215 1.00 0.85 17 SER A O 6
ATOM 2871 N N . ASN A 1 18 ? -5.470 -3.007 1.417 1.00 0.75 18 ASN A N 6
ATOM 2872 C CA . ASN A 1 18 ? -5.897 -2.236 0.260 1.00 0.77 18 ASN A CA 6
ATOM 2873 C C . ASN A 1 18 ? -6.407 -3.185 -0.823 1.00 0.81 18 ASN A C 6
ATOM 2874 O O . ASN A 1 18 ? -5.654 -4.018 -1.324 1.00 0.84 18 ASN A O 6
ATOM 2885 N N . PRO A 1 19 ? -7.691 -3.069 -1.194 1.00 0.91 19 PRO A N 6
ATOM 2886 C CA . PRO A 1 19 ? -8.291 -3.894 -2.228 1.00 1.02 19 PRO A CA 6
ATOM 2887 C C . PRO A 1 19 ? -8.090 -3.274 -3.599 1.00 0.97 19 PRO A C 6
ATOM 2888 O O . PRO A 1 19 ? -7.858 -2.068 -3.708 1.00 1.00 19 PRO A O 6
ATOM 2899 N N . HIS A 1 20 ? -8.168 -4.094 -4.635 1.00 1.03 20 HIS A N 6
ATOM 2900 C CA . HIS A 1 20 ? -7.924 -3.622 -5.994 1.00 1.12 20 HIS A CA 6
ATOM 2901 C C . HIS A 1 20 ? -6.483 -3.102 -6.080 1.00 1.04 20 HIS A C 6
ATOM 2902 O O . HIS A 1 20 ? -6.193 -2.063 -6.674 1.00 1.43 20 HIS A O 6
ATOM 2917 N N . TRP A 1 21 ? -5.584 -3.841 -5.449 1.00 1.08 21 TRP A N 6
ATOM 2918 C CA . TRP A 1 21 ? -4.186 -3.462 -5.387 1.00 0.98 21 TRP A CA 6
ATOM 2919 C C . TRP A 1 21 ? -3.310 -4.707 -5.481 1.00 0.81 21 TRP A C 6
ATOM 2920 O O . TRP A 1 21 ? -3.181 -5.464 -4.518 1.00 1.10 21 TRP A O 6
ATOM 2941 N N . PRO A 1 22 ? -2.687 -4.924 -6.649 1.00 0.69 22 PRO A N 6
ATOM 2942 C CA . PRO A 1 22 ? -1.942 -6.154 -6.937 1.00 0.99 22 PRO A CA 6
ATOM 2943 C C . PRO A 1 22 ? -0.595 -6.208 -6.228 1.00 0.88 22 PRO A C 6
ATOM 2944 O O . PRO A 1 22 ? 0.116 -7.210 -6.291 1.00 1.36 22 PRO A O 6
ATOM 2955 N N . ILE A 1 23 ? -0.248 -5.128 -5.556 1.00 0.78 23 ILE A N 6
ATOM 2956 C CA . ILE A 1 23 ? 1.014 -5.052 -4.850 1.00 0.65 23 ILE A CA 6
ATOM 2957 C C . ILE A 1 23 ? 0.854 -5.563 -3.427 1.00 0.62 23 ILE A C 6
ATOM 2958 O O . ILE A 1 23 ? 0.611 -4.797 -2.495 1.00 0.63 23 ILE A O 6
ATOM 2974 N N . ARG A 1 24 ? 0.985 -6.866 -3.271 1.00 0.71 24 ARG A N 6
ATOM 2975 C CA . ARG A 1 24 ? 0.849 -7.496 -1.966 1.00 0.78 24 ARG A CA 6
ATOM 2976 C C . ARG A 1 24 ? 2.116 -7.281 -1.150 1.00 0.69 24 ARG A C 6
ATOM 2977 O O . ARG A 1 24 ? 2.132 -7.456 0.064 1.00 0.74 24 ARG A O 6
ATOM 2998 N N . ALA A 1 25 ? 3.178 -6.884 -1.839 1.00 0.62 25 ALA A N 6
ATOM 2999 C CA . ALA A 1 25 ? 4.472 -6.655 -1.212 1.00 0.63 25 ALA A CA 6
ATOM 3000 C C . ALA A 1 25 ? 4.435 -5.498 -0.219 1.00 0.51 25 ALA A C 6
ATOM 3001 O O . ALA A 1 25 ? 5.344 -5.346 0.596 1.00 0.51 25 ALA A O 6
ATOM 3008 N N . MET A 1 26 ? 3.387 -4.680 -0.281 1.00 0.50 26 MET A N 6
ATOM 3009 C CA . MET A 1 26 ? 3.251 -3.560 0.646 1.00 0.50 26 MET A CA 6
ATOM 3010 C C . MET A 1 26 ? 2.953 -4.063 2.059 1.00 0.50 26 MET A C 6
ATOM 3011 O O . MET A 1 26 ? 2.953 -3.292 3.019 1.00 0.57 26 MET A O 6
ATOM 3025 N N . CYS A 1 27 ? 2.697 -5.363 2.176 1.00 0.53 27 CYS A N 6
ATOM 3026 C CA . CYS A 1 27 ? 2.451 -5.989 3.473 1.00 0.65 27 CYS A CA 6
ATOM 3027 C C . CYS A 1 27 ? 3.761 -6.147 4.245 1.00 0.68 27 CYS A C 6
ATOM 3028 O O . CYS A 1 27 ? 3.767 -6.385 5.451 1.00 0.82 27 CYS A O 6
ATOM 3035 N N . ASN A 1 28 ? 4.871 -5.984 3.534 1.00 0.62 28 ASN A N 6
ATOM 3036 C CA . ASN A 1 28 ? 6.208 -6.140 4.106 1.00 0.74 28 ASN A CA 6
ATOM 3037 C C . ASN A 1 28 ? 6.623 -4.886 4.887 1.00 0.80 28 ASN A C 6
ATOM 3038 O O . ASN A 1 28 ? 7.791 -4.697 5.193 1.00 0.91 28 ASN A O 6
ATOM 3049 N N . ASP A 1 29 ? 5.642 -4.043 5.210 1.00 0.79 29 ASP A N 6
ATOM 3050 C CA . ASP A 1 29 ? 5.864 -2.724 5.836 1.00 0.91 29 ASP A CA 6
ATOM 3051 C C . ASP A 1 29 ? 6.742 -2.774 7.100 1.00 1.07 29 ASP A C 6
ATOM 3052 O O . ASP A 1 29 ? 7.248 -1.743 7.544 1.00 1.18 29 ASP A O 6
ATOM 3061 N N . SER A 1 30 ? 6.941 -3.959 7.663 1.00 1.13 30 SER A N 6
ATOM 3062 C CA . SER A 1 30 ? 7.815 -4.109 8.829 1.00 1.32 30 SER A CA 6
ATOM 3063 C C . SER A 1 30 ? 9.282 -3.873 8.445 1.00 1.30 30 SER A C 6
ATOM 3064 O O . SER A 1 30 ? 10.147 -3.715 9.305 1.00 1.47 30 SER A O 6
ATOM 3072 N N . VAL A 1 31 ? 9.545 -3.856 7.145 1.00 1.13 31 VAL A N 6
ATOM 3073 C CA . VAL A 1 31 ? 10.865 -3.545 6.610 1.00 1.13 31 VAL A CA 6
ATOM 3074 C C . VAL A 1 31 ? 10.952 -2.034 6.364 1.00 1.07 31 VAL A C 6
ATOM 3075 O O . VAL A 1 31 ? 9.912 -1.383 6.218 1.00 1.01 31 VAL A O 6
ATOM 3088 N N . PRO A 1 32 ? 12.162 -1.427 6.400 1.00 1.17 32 PRO A N 6
ATOM 3089 C CA . PRO A 1 32 ? 12.360 -0.042 5.944 1.00 1.17 32 PRO A CA 6
ATOM 3090 C C . PRO A 1 32 ? 11.686 0.233 4.592 1.00 0.96 32 PRO A C 6
ATOM 3091 O O . PRO A 1 32 ? 11.250 -0.710 3.933 1.00 0.87 32 PRO A O 6
ATOM 3102 N N . CYS A 1 33 ? 11.702 1.498 4.147 1.00 0.95 33 CYS A N 6
ATOM 3103 C CA . CYS A 1 33 ? 10.808 1.992 3.076 1.00 0.91 33 CYS A CA 6
ATOM 3104 C C . CYS A 1 33 ? 10.391 0.898 2.088 1.00 0.74 33 CYS A C 6
ATOM 3105 O O . CYS A 1 33 ? 11.179 0.452 1.249 1.00 0.72 33 CYS A O 6
ATOM 3112 N N . PRO A 1 34 ? 9.133 0.442 2.210 1.00 0.75 34 PRO A N 6
ATOM 3113 C CA . PRO A 1 34 ? 8.614 -0.700 1.457 1.00 0.71 34 PRO A CA 6
ATOM 3114 C C . PRO A 1 34 ? 8.218 -0.346 0.023 1.00 0.63 34 PRO A C 6
ATOM 3115 O O . PRO A 1 34 ? 8.168 0.831 -0.350 1.00 0.72 34 PRO A O 6
ATOM 3126 N N . PRO A 1 35 ? 7.960 -1.371 -0.808 1.00 0.83 35 PRO A N 6
ATOM 3127 C CA . PRO A 1 35 ? 7.496 -1.182 -2.182 1.00 0.99 35 PRO A CA 6
ATOM 3128 C C . PRO A 1 35 ? 6.058 -0.664 -2.253 1.00 0.87 35 PRO A C 6
ATOM 3129 O O . PRO A 1 35 ? 5.362 -0.580 -1.241 1.00 1.11 35 PRO A O 6
ATOM 3140 N N . CYS A 1 36 ? 5.635 -0.339 -3.463 1.00 0.84 36 CYS A N 6
ATOM 3141 C CA . CYS A 1 36 ? 4.323 0.239 -3.724 1.00 0.89 36 CYS A CA 6
ATOM 3142 C C . CYS A 1 36 ? 4.131 0.359 -5.232 1.00 1.12 36 CYS A C 6
ATOM 3143 O O . CYS A 1 36 ? 3.596 -0.586 -5.840 1.00 1.51 36 CYS A O 6
ATOM 3151 N N . GLY A 1 1 ? 15.323 3.574 -5.049 1.00 2.26 1 GLY A N 7
ATOM 3152 C CA . GLY A 1 1 ? 14.262 4.359 -4.374 1.00 1.89 1 GLY A CA 7
ATOM 3153 C C . GLY A 1 1 ? 13.029 3.526 -4.118 1.00 1.69 1 GLY A C 7
ATOM 3154 O O . GLY A 1 1 ? 12.744 2.589 -4.861 1.00 1.84 1 GLY A O 7
ATOM 3160 N N . CYS A 1 2 ? 12.306 3.855 -3.062 1.00 1.55 2 CYS A N 7
ATOM 3161 C CA . CYS A 1 2 ? 11.074 3.158 -2.738 1.00 1.44 2 CYS A CA 7
ATOM 3162 C C . CYS A 1 2 ? 9.892 3.845 -3.418 1.00 1.14 2 CYS A C 7
ATOM 3163 O O . CYS A 1 2 ? 9.646 5.030 -3.190 1.00 1.19 2 CYS A O 7
ATOM 3170 N N . PRO A 1 3 ? 9.158 3.126 -4.281 1.00 1.09 3 PRO A N 7
ATOM 3171 C CA . PRO A 1 3 ? 7.987 3.688 -4.951 1.00 1.11 3 PRO A CA 7
ATOM 3172 C C . PRO A 1 3 ? 6.792 3.804 -4.005 1.00 1.14 3 PRO A C 7
ATOM 3173 O O . PRO A 1 3 ? 6.426 2.841 -3.327 1.00 1.13 3 PRO A O 7
ATOM 3184 N N . PRO A 1 4 ? 6.172 4.991 -3.957 1.00 1.44 4 PRO A N 7
ATOM 3185 C CA . PRO A 1 4 ? 5.036 5.263 -3.079 1.00 1.69 4 PRO A CA 7
ATOM 3186 C C . PRO A 1 4 ? 3.696 4.860 -3.690 1.00 1.55 4 PRO A C 7
ATOM 3187 O O . PRO A 1 4 ? 3.572 4.696 -4.909 1.00 1.64 4 PRO A O 7
ATOM 3198 N N . CYS A 1 5 ? 2.702 4.694 -2.833 1.00 1.49 5 CYS A N 7
ATOM 3199 C CA . CYS A 1 5 ? 1.340 4.431 -3.273 1.00 1.38 5 CYS A CA 7
ATOM 3200 C C . CYS A 1 5 ? 0.642 5.755 -3.558 1.00 1.77 5 CYS A C 7
ATOM 3201 O O . CYS A 1 5 ? 0.466 6.584 -2.665 1.00 2.07 5 CYS A O 7
ATOM 3208 N N . ARG A 1 6 ? 0.262 5.946 -4.814 1.00 1.99 6 ARG A N 7
ATOM 3209 C CA . ARG A 1 6 ? -0.266 7.222 -5.280 1.00 2.51 6 ARG A CA 7
ATOM 3210 C C . ARG A 1 6 ? -1.701 7.439 -4.829 1.00 2.22 6 ARG A C 7
ATOM 3211 O O . ARG A 1 6 ? -2.011 8.431 -4.167 1.00 2.33 6 ARG A O 7
ATOM 3232 N N . PHE A 1 7 ? -2.577 6.517 -5.192 1.00 2.03 7 PHE A N 7
ATOM 3233 C CA . PHE A 1 7 ? -3.993 6.674 -4.911 1.00 1.88 7 PHE A CA 7
ATOM 3234 C C . PHE A 1 7 ? -4.481 5.550 -4.009 1.00 1.57 7 PHE A C 7
ATOM 3235 O O . PHE A 1 7 ? -5.232 4.670 -4.414 1.00 1.64 7 PHE A O 7
ATOM 3252 N N . THR A 1 8 ? -4.006 5.578 -2.783 1.00 1.39 8 THR A N 7
ATOM 3253 C CA . THR A 1 8 ? -4.426 4.622 -1.772 1.00 1.17 8 THR A CA 7
ATOM 3254 C C . THR A 1 8 ? -5.946 4.614 -1.595 1.00 0.94 8 THR A C 7
ATOM 3255 O O . THR A 1 8 ? -6.557 5.631 -1.258 1.00 0.94 8 THR A O 7
ATOM 3266 N N . LEU A 1 9 ? -6.547 3.457 -1.838 1.00 0.87 9 LEU A N 7
ATOM 3267 C CA . LEU A 1 9 ? -7.981 3.285 -1.669 1.00 0.87 9 LEU A CA 7
ATOM 3268 C C . LEU A 1 9 ? -8.260 2.709 -0.287 1.00 0.71 9 LEU A C 7
ATOM 3269 O O . LEU A 1 9 ? -9.412 2.479 0.081 1.00 0.93 9 LEU A O 7
ATOM 3285 N N . SER A 1 10 ? -7.183 2.466 0.460 1.00 0.51 10 SER A N 7
ATOM 3286 C CA . SER A 1 10 ? -7.266 1.918 1.813 1.00 0.61 10 SER A CA 7
ATOM 3287 C C . SER A 1 10 ? -8.286 2.683 2.683 1.00 0.85 10 SER A C 7
ATOM 3288 O O . SER A 1 10 ? -9.140 2.061 3.313 1.00 1.09 10 SER A O 7
ATOM 3296 N N . PRO A 1 11 ? -8.223 4.035 2.754 1.00 0.88 11 PRO A N 7
ATOM 3297 C CA . PRO A 1 11 ? -7.110 4.842 2.268 1.00 0.76 11 PRO A CA 7
ATOM 3298 C C . PRO A 1 11 ? -6.039 5.062 3.337 1.00 0.88 11 PRO A C 7
ATOM 3299 O O . PRO A 1 11 ? -4.861 5.229 3.026 1.00 0.92 11 PRO A O 7
ATOM 3310 N N . TRP A 1 12 ? -6.458 5.038 4.600 1.00 1.04 12 TRP A N 7
ATOM 3311 C CA . TRP A 1 12 ? -5.592 5.433 5.702 1.00 1.25 12 TRP A CA 7
ATOM 3312 C C . TRP A 1 12 ? -5.080 4.224 6.481 1.00 1.25 12 TRP A C 7
ATOM 3313 O O . TRP A 1 12 ? -4.235 4.360 7.370 1.00 1.40 12 TRP A O 7
ATOM 3334 N N . VAL A 1 13 ? -5.599 3.045 6.162 1.00 1.17 13 VAL A N 7
ATOM 3335 C CA . VAL A 1 13 ? -5.113 1.818 6.780 1.00 1.20 13 VAL A CA 7
ATOM 3336 C C . VAL A 1 13 ? -3.906 1.291 6.018 1.00 1.06 13 VAL A C 7
ATOM 3337 O O . VAL A 1 13 ? -3.419 1.946 5.095 1.00 0.96 13 VAL A O 7
ATOM 3350 N N . SER A 1 14 ? -3.422 0.129 6.415 1.00 1.12 14 SER A N 7
ATOM 3351 C CA . SER A 1 14 ? -2.268 -0.488 5.776 1.00 1.07 14 SER A CA 7
ATOM 3352 C C . SER A 1 14 ? -2.488 -0.639 4.269 1.00 0.84 14 SER A C 7
ATOM 3353 O O . SER A 1 14 ? -3.537 -1.114 3.833 1.00 0.73 14 SER A O 7
ATOM 3361 N N . PRO A 1 15 ? -1.499 -0.212 3.457 1.00 0.87 15 PRO A N 7
ATOM 3362 C CA . PRO A 1 15 ? -1.561 -0.310 1.989 1.00 0.78 15 PRO A CA 7
ATOM 3363 C C . PRO A 1 15 ? -1.715 -1.745 1.498 1.00 0.67 15 PRO A C 7
ATOM 3364 O O . PRO A 1 15 ? -2.122 -1.981 0.365 1.00 0.74 15 PRO A O 7
ATOM 3375 N N . CYS A 1 16 ? -1.363 -2.701 2.348 1.00 0.65 16 CYS A N 7
ATOM 3376 C CA . CYS A 1 16 ? -1.604 -4.108 2.052 1.00 0.66 16 CYS A CA 7
ATOM 3377 C C . CYS A 1 16 ? -3.105 -4.359 1.924 1.00 0.70 16 CYS A C 7
ATOM 3378 O O . CYS A 1 16 ? -3.550 -5.197 1.135 1.00 0.82 16 CYS A O 7
ATOM 3385 N N . SER A 1 17 ? -3.876 -3.598 2.689 1.00 0.71 17 SER A N 7
ATOM 3386 C CA . SER A 1 17 ? -5.323 -3.685 2.666 1.00 0.83 17 SER A CA 7
ATOM 3387 C C . SER A 1 17 ? -5.878 -2.575 1.778 1.00 0.77 17 SER A C 7
ATOM 3388 O O . SER A 1 17 ? -6.725 -1.780 2.191 1.00 0.85 17 SER A O 7
ATOM 3396 N N . ASN A 1 18 ? -5.366 -2.516 0.564 1.00 0.75 18 ASN A N 7
ATOM 3397 C CA . ASN A 1 18 ? -5.775 -1.510 -0.398 1.00 0.77 18 ASN A CA 7
ATOM 3398 C C . ASN A 1 18 ? -6.632 -2.150 -1.478 1.00 0.81 18 ASN A C 7
ATOM 3399 O O . ASN A 1 18 ? -6.172 -3.050 -2.176 1.00 0.84 18 ASN A O 7
ATOM 3410 N N . PRO A 1 19 ? -7.896 -1.721 -1.603 1.00 0.91 19 PRO A N 7
ATOM 3411 C CA . PRO A 1 19 ? -8.786 -2.197 -2.663 1.00 1.02 19 PRO A CA 7
ATOM 3412 C C . PRO A 1 19 ? -8.117 -2.159 -4.033 1.00 0.97 19 PRO A C 7
ATOM 3413 O O . PRO A 1 19 ? -7.671 -1.102 -4.488 1.00 1.00 19 PRO A O 7
ATOM 3424 N N . HIS A 1 20 ? -8.068 -3.322 -4.680 1.00 1.03 20 HIS A N 7
ATOM 3425 C CA . HIS A 1 20 ? -7.406 -3.490 -5.968 1.00 1.12 20 HIS A CA 7
ATOM 3426 C C . HIS A 1 20 ? -5.905 -3.252 -5.844 1.00 1.04 20 HIS A C 7
ATOM 3427 O O . HIS A 1 20 ? -5.352 -2.340 -6.466 1.00 1.43 20 HIS A O 7
ATOM 3442 N N . TRP A 1 21 ? -5.245 -4.071 -5.038 1.00 1.08 21 TRP A N 7
ATOM 3443 C CA . TRP A 1 21 ? -3.808 -3.949 -4.848 1.00 0.98 21 TRP A CA 7
ATOM 3444 C C . TRP A 1 21 ? -3.139 -5.320 -4.829 1.00 0.81 21 TRP A C 7
ATOM 3445 O O . TRP A 1 21 ? -2.996 -5.936 -3.771 1.00 1.10 21 TRP A O 7
ATOM 3466 N N . PRO A 1 22 ? -2.708 -5.810 -6.002 1.00 0.69 22 PRO A N 7
ATOM 3467 C CA . PRO A 1 22 ? -2.049 -7.114 -6.126 1.00 0.99 22 PRO A CA 7
ATOM 3468 C C . PRO A 1 22 ? -0.657 -7.123 -5.499 1.00 0.88 22 PRO A C 7
ATOM 3469 O O . PRO A 1 22 ? -0.099 -8.183 -5.214 1.00 1.36 22 PRO A O 7
ATOM 3480 N N . ILE A 1 23 ? -0.108 -5.936 -5.279 1.00 0.78 23 ILE A N 7
ATOM 3481 C CA . ILE A 1 23 ? 1.234 -5.797 -4.733 1.00 0.65 23 ILE A CA 7
ATOM 3482 C C . ILE A 1 23 ? 1.270 -6.242 -3.272 1.00 0.62 23 ILE A C 7
ATOM 3483 O O . ILE A 1 23 ? 0.835 -5.519 -2.375 1.00 0.63 23 ILE A O 7
ATOM 3499 N N . ARG A 1 24 ? 1.761 -7.449 -3.047 1.00 0.71 24 ARG A N 7
ATOM 3500 C CA . ARG A 1 24 ? 1.887 -7.988 -1.703 1.00 0.78 24 ARG A CA 7
ATOM 3501 C C . ARG A 1 24 ? 3.134 -7.441 -1.014 1.00 0.69 24 ARG A C 7
ATOM 3502 O O . ARG A 1 24 ? 3.277 -7.543 0.200 1.00 0.74 24 ARG A O 7
ATOM 3523 N N . ALA A 1 25 ? 4.038 -6.867 -1.797 1.00 0.62 25 ALA A N 7
ATOM 3524 C CA . ALA A 1 25 ? 5.281 -6.318 -1.266 1.00 0.63 25 ALA A CA 7
ATOM 3525 C C . ALA A 1 25 ? 5.022 -5.237 -0.223 1.00 0.51 25 ALA A C 7
ATOM 3526 O O . ALA A 1 25 ? 5.764 -5.113 0.751 1.00 0.51 25 ALA A O 7
ATOM 3533 N N . MET A 1 26 ? 3.961 -4.464 -0.417 1.00 0.50 26 MET A N 7
ATOM 3534 C CA . MET A 1 26 ? 3.625 -3.386 0.507 1.00 0.50 26 MET A CA 7
ATOM 3535 C C . MET A 1 26 ? 3.127 -3.937 1.846 1.00 0.50 26 MET A C 7
ATOM 3536 O O . MET A 1 26 ? 2.891 -3.187 2.791 1.00 0.57 26 MET A O 7
ATOM 3550 N N . CYS A 1 27 ? 2.978 -5.254 1.923 1.00 0.53 27 CYS A N 7
ATOM 3551 C CA . CYS A 1 27 ? 2.548 -5.906 3.158 1.00 0.65 27 CYS A CA 7
ATOM 3552 C C . CYS A 1 27 ? 3.743 -6.106 4.081 1.00 0.68 27 CYS A C 7
ATOM 3553 O O . CYS A 1 27 ? 3.595 -6.393 5.268 1.00 0.82 27 CYS A O 7
ATOM 3560 N N . ASN A 1 28 ? 4.930 -5.925 3.513 1.00 0.62 28 ASN A N 7
ATOM 3561 C CA . ASN A 1 28 ? 6.189 -6.050 4.241 1.00 0.74 28 ASN A CA 7
ATOM 3562 C C . ASN A 1 28 ? 6.458 -4.801 5.076 1.00 0.80 28 ASN A C 7
ATOM 3563 O O . ASN A 1 28 ? 7.581 -4.568 5.492 1.00 0.91 28 ASN A O 7
ATOM 3574 N N . ASP A 1 29 ? 5.410 -4.010 5.301 1.00 0.79 29 ASP A N 7
ATOM 3575 C CA . ASP A 1 29 ? 5.489 -2.666 5.904 1.00 0.91 29 ASP A CA 7
ATOM 3576 C C . ASP A 1 29 ? 6.277 -2.608 7.225 1.00 1.07 29 ASP A C 7
ATOM 3577 O O . ASP A 1 29 ? 6.636 -1.526 7.692 1.00 1.18 29 ASP A O 7
ATOM 3586 N N . SER A 1 30 ? 6.560 -3.754 7.818 1.00 1.13 30 SER A N 7
ATOM 3587 C CA . SER A 1 30 ? 7.403 -3.809 9.009 1.00 1.32 30 SER A CA 7
ATOM 3588 C C . SER A 1 30 ? 8.855 -3.460 8.655 1.00 1.30 30 SER A C 7
ATOM 3589 O O . SER A 1 30 ? 9.661 -3.116 9.521 1.00 1.47 30 SER A O 7
ATOM 3597 N N . VAL A 1 31 ? 9.164 -3.552 7.371 1.00 1.13 31 VAL A N 7
ATOM 3598 C CA . VAL A 1 31 ? 10.465 -3.178 6.833 1.00 1.13 31 VAL A CA 7
ATOM 3599 C C . VAL A 1 31 ? 10.407 -1.715 6.372 1.00 1.07 31 VAL A C 7
ATOM 3600 O O . VAL A 1 31 ? 9.315 -1.214 6.091 1.00 1.01 31 VAL A O 7
ATOM 3613 N N . PRO A 1 32 ? 11.543 -0.982 6.353 1.00 1.17 32 PRO A N 7
ATOM 3614 C CA . PRO A 1 32 ? 11.617 0.370 5.776 1.00 1.17 32 PRO A CA 7
ATOM 3615 C C . PRO A 1 32 ? 10.925 0.478 4.409 1.00 0.96 32 PRO A C 7
ATOM 3616 O O . PRO A 1 32 ? 10.596 -0.549 3.812 1.00 0.87 32 PRO A O 7
ATOM 3627 N N . CYS A 1 33 ? 10.805 1.709 3.890 1.00 0.95 33 CYS A N 7
ATOM 3628 C CA . CYS A 1 33 ? 9.887 2.042 2.778 1.00 0.91 33 CYS A CA 7
ATOM 3629 C C . CYS A 1 33 ? 9.616 0.870 1.827 1.00 0.74 33 CYS A C 7
ATOM 3630 O O . CYS A 1 33 ? 10.443 0.517 0.987 1.00 0.72 33 CYS A O 7
ATOM 3637 N N . PRO A 1 34 ? 8.452 0.219 1.990 1.00 0.75 34 PRO A N 7
ATOM 3638 C CA . PRO A 1 34 ? 8.027 -0.882 1.126 1.00 0.71 34 PRO A CA 7
ATOM 3639 C C . PRO A 1 34 ? 7.622 -0.377 -0.252 1.00 0.63 34 PRO A C 7
ATOM 3640 O O . PRO A 1 34 ? 7.102 0.731 -0.383 1.00 0.72 34 PRO A O 7
ATOM 3651 N N . PRO A 1 35 ? 7.872 -1.164 -1.302 1.00 0.83 35 PRO A N 7
ATOM 3652 C CA . PRO A 1 35 ? 7.539 -0.759 -2.658 1.00 0.99 35 PRO A CA 7
ATOM 3653 C C . PRO A 1 35 ? 6.063 -0.959 -2.996 1.00 0.87 35 PRO A C 7
ATOM 3654 O O . PRO A 1 35 ? 5.492 -2.027 -2.765 1.00 1.11 35 PRO A O 7
ATOM 3665 N N . CYS A 1 36 ? 5.453 0.088 -3.526 1.00 0.84 36 CYS A N 7
ATOM 3666 C CA . CYS A 1 36 ? 4.106 0.008 -4.064 1.00 0.89 36 CYS A CA 7
ATOM 3667 C C . CYS A 1 36 ? 4.149 -0.371 -5.540 1.00 1.12 36 CYS A C 7
ATOM 3668 O O . CYS A 1 36 ? 4.341 -1.563 -5.845 1.00 1.51 36 CYS A O 7
ATOM 3676 N N . GLY A 1 1 ? 14.710 3.557 -5.269 1.00 2.26 1 GLY A N 8
ATOM 3677 C CA . GLY A 1 1 ? 14.274 2.182 -5.608 1.00 1.89 1 GLY A CA 8
ATOM 3678 C C . GLY A 1 1 ? 12.791 1.982 -5.375 1.00 1.69 1 GLY A C 8
ATOM 3679 O O . GLY A 1 1 ? 12.018 1.841 -6.324 1.00 1.84 1 GLY A O 8
ATOM 3685 N N . CYS A 1 2 ? 12.392 1.977 -4.112 1.00 1.55 2 CYS A N 8
ATOM 3686 C CA . CYS A 1 2 ? 10.995 1.798 -3.747 1.00 1.44 2 CYS A CA 8
ATOM 3687 C C . CYS A 1 2 ? 10.175 3.045 -4.074 1.00 1.14 2 CYS A C 8
ATOM 3688 O O . CYS A 1 2 ? 10.475 4.137 -3.592 1.00 1.19 2 CYS A O 8
ATOM 3695 N N . PRO A 1 3 ? 9.141 2.904 -4.915 1.00 1.09 3 PRO A N 8
ATOM 3696 C CA . PRO A 1 3 ? 8.254 4.015 -5.259 1.00 1.11 3 PRO A CA 8
ATOM 3697 C C . PRO A 1 3 ? 7.320 4.370 -4.105 1.00 1.14 3 PRO A C 8
ATOM 3698 O O . PRO A 1 3 ? 6.720 3.482 -3.491 1.00 1.13 3 PRO A O 8
ATOM 3709 N N . PRO A 1 4 ? 7.194 5.667 -3.786 1.00 1.44 4 PRO A N 8
ATOM 3710 C CA . PRO A 1 4 ? 6.317 6.135 -2.710 1.00 1.69 4 PRO A CA 8
ATOM 3711 C C . PRO A 1 4 ? 4.862 5.759 -2.965 1.00 1.55 4 PRO A C 8
ATOM 3712 O O . PRO A 1 4 ? 4.312 6.042 -4.030 1.00 1.64 4 PRO A O 8
ATOM 3723 N N . CYS A 1 5 ? 4.249 5.105 -1.994 1.00 1.49 5 CYS A N 8
ATOM 3724 C CA . CYS A 1 5 ? 2.871 4.669 -2.130 1.00 1.38 5 CYS A CA 8
ATOM 3725 C C . CYS A 1 5 ? 1.939 5.790 -1.693 1.00 1.77 5 CYS A C 8
ATOM 3726 O O . CYS A 1 5 ? 1.706 5.989 -0.500 1.00 2.07 5 CYS A O 8
ATOM 3733 N N . ARG A 1 6 ? 1.417 6.523 -2.666 1.00 1.99 6 ARG A N 8
ATOM 3734 C CA . ARG A 1 6 ? 0.588 7.688 -2.389 1.00 2.51 6 ARG A CA 8
ATOM 3735 C C . ARG A 1 6 ? -0.878 7.378 -2.631 1.00 2.22 6 ARG A C 8
ATOM 3736 O O . ARG A 1 6 ? -1.745 7.767 -1.849 1.00 2.33 6 ARG A O 8
ATOM 3757 N N . PHE A 1 7 ? -1.148 6.675 -3.721 1.00 2.03 7 PHE A N 8
ATOM 3758 C CA . PHE A 1 7 ? -2.515 6.346 -4.107 1.00 1.88 7 PHE A CA 8
ATOM 3759 C C . PHE A 1 7 ? -3.059 5.173 -3.295 1.00 1.57 7 PHE A C 8
ATOM 3760 O O . PHE A 1 7 ? -3.554 4.193 -3.836 1.00 1.64 7 PHE A O 8
ATOM 3777 N N . THR A 1 8 ? -2.955 5.283 -1.993 1.00 1.39 8 THR A N 8
ATOM 3778 C CA . THR A 1 8 ? -3.456 4.260 -1.101 1.00 1.17 8 THR A CA 8
ATOM 3779 C C . THR A 1 8 ? -4.976 4.291 -1.027 1.00 0.94 8 THR A C 8
ATOM 3780 O O . THR A 1 8 ? -5.575 5.294 -0.632 1.00 0.94 8 THR A O 8
ATOM 3791 N N . LEU A 1 9 ? -5.591 3.191 -1.418 1.00 0.87 9 LEU A N 8
ATOM 3792 C CA . LEU A 1 9 ? -7.040 3.071 -1.396 1.00 0.87 9 LEU A CA 8
ATOM 3793 C C . LEU A 1 9 ? -7.471 2.348 -0.128 1.00 0.71 9 LEU A C 8
ATOM 3794 O O . LEU A 1 9 ? -8.642 2.013 0.046 1.00 0.93 9 LEU A O 8
ATOM 3810 N N . SER A 1 10 ? -6.496 2.110 0.744 1.00 0.51 10 SER A N 8
ATOM 3811 C CA . SER A 1 10 ? -6.727 1.468 2.035 1.00 0.61 10 SER A CA 8
ATOM 3812 C C . SER A 1 10 ? -7.865 2.134 2.836 1.00 0.85 10 SER A C 8
ATOM 3813 O O . SER A 1 10 ? -8.704 1.431 3.401 1.00 1.09 10 SER A O 8
ATOM 3821 N N . PRO A 1 11 ? -7.934 3.485 2.908 1.00 0.88 11 PRO A N 8
ATOM 3822 C CA . PRO A 1 11 ? -6.915 4.402 2.408 1.00 0.76 11 PRO A CA 8
ATOM 3823 C C . PRO A 1 11 ? -5.835 4.736 3.437 1.00 0.88 11 PRO A C 8
ATOM 3824 O O . PRO A 1 11 ? -4.713 5.069 3.071 1.00 0.92 11 PRO A O 8
ATOM 3835 N N . TRP A 1 12 ? -6.166 4.635 4.719 1.00 1.04 12 TRP A N 8
ATOM 3836 C CA . TRP A 1 12 ? -5.286 5.140 5.767 1.00 1.25 12 TRP A CA 8
ATOM 3837 C C . TRP A 1 12 ? -4.557 4.009 6.481 1.00 1.25 12 TRP A C 8
ATOM 3838 O O . TRP A 1 12 ? -3.474 4.206 7.033 1.00 1.40 12 TRP A O 8
ATOM 3859 N N . VAL A 1 13 ? -5.154 2.828 6.470 1.00 1.17 13 VAL A N 8
ATOM 3860 C CA . VAL A 1 13 ? -4.532 1.652 7.061 1.00 1.20 13 VAL A CA 8
ATOM 3861 C C . VAL A 1 13 ? -3.460 1.080 6.136 1.00 1.06 13 VAL A C 8
ATOM 3862 O O . VAL A 1 13 ? -3.127 1.686 5.115 1.00 0.96 13 VAL A O 8
ATOM 3875 N N . SER A 1 14 ? -2.903 -0.062 6.517 1.00 1.12 14 SER A N 8
ATOM 3876 C CA . SER A 1 14 ? -1.876 -0.734 5.727 1.00 1.07 14 SER A CA 8
ATOM 3877 C C . SER A 1 14 ? -2.298 -0.888 4.262 1.00 0.84 14 SER A C 8
ATOM 3878 O O . SER A 1 14 ? -3.458 -1.186 3.961 1.00 0.73 14 SER A O 8
ATOM 3886 N N . PRO A 1 15 ? -1.351 -0.670 3.329 1.00 0.87 15 PRO A N 8
ATOM 3887 C CA . PRO A 1 15 ? -1.572 -0.904 1.898 1.00 0.78 15 PRO A CA 8
ATOM 3888 C C . PRO A 1 15 ? -1.877 -2.369 1.612 1.00 0.67 15 PRO A C 8
ATOM 3889 O O . PRO A 1 15 ? -2.365 -2.717 0.545 1.00 0.74 15 PRO A O 8
ATOM 3900 N N . CYS A 1 16 ? -1.586 -3.226 2.581 1.00 0.65 16 CYS A N 8
ATOM 3901 C CA . CYS A 1 16 ? -1.912 -4.642 2.476 1.00 0.66 16 CYS A CA 8
ATOM 3902 C C . CYS A 1 16 ? -3.426 -4.826 2.406 1.00 0.70 16 CYS A C 8
ATOM 3903 O O . CYS A 1 16 ? -3.923 -5.811 1.861 1.00 0.82 16 CYS A O 8
ATOM 3910 N N . SER A 1 17 ? -4.152 -3.861 2.950 1.00 0.71 17 SER A N 8
ATOM 3911 C CA . SER A 1 17 ? -5.604 -3.887 2.930 1.00 0.83 17 SER A CA 8
ATOM 3912 C C . SER A 1 17 ? -6.136 -2.942 1.854 1.00 0.77 17 SER A C 8
ATOM 3913 O O . SER A 1 17 ? -7.137 -2.252 2.050 1.00 0.85 17 SER A O 8
ATOM 3921 N N . ASN A 1 18 ? -5.447 -2.913 0.724 1.00 0.75 18 ASN A N 8
ATOM 3922 C CA . ASN A 1 18 ? -5.813 -2.041 -0.382 1.00 0.77 18 ASN A CA 8
ATOM 3923 C C . ASN A 1 18 ? -6.751 -2.771 -1.340 1.00 0.81 18 ASN A C 8
ATOM 3924 O O . ASN A 1 18 ? -6.390 -3.815 -1.886 1.00 0.84 18 ASN A O 8
ATOM 3935 N N . PRO A 1 19 ? -7.975 -2.258 -1.531 1.00 0.91 19 PRO A N 8
ATOM 3936 C CA . PRO A 1 19 ? -8.917 -2.796 -2.514 1.00 1.02 19 PRO A CA 8
ATOM 3937 C C . PRO A 1 19 ? -8.428 -2.515 -3.925 1.00 0.97 19 PRO A C 8
ATOM 3938 O O . PRO A 1 19 ? -8.168 -1.358 -4.269 1.00 1.00 19 PRO A O 8
ATOM 3949 N N . HIS A 1 20 ? -8.290 -3.575 -4.722 1.00 1.03 20 HIS A N 8
ATOM 3950 C CA . HIS A 1 20 ? -7.684 -3.482 -6.055 1.00 1.12 20 HIS A CA 8
ATOM 3951 C C . HIS A 1 20 ? -6.179 -3.217 -5.907 1.00 1.04 20 HIS A C 8
ATOM 3952 O O . HIS A 1 20 ? -5.733 -2.841 -4.824 1.00 1.43 20 HIS A O 8
ATOM 3967 N N . TRP A 1 21 ? -5.398 -3.457 -6.967 1.00 1.08 21 TRP A N 8
ATOM 3968 C CA . TRP A 1 21 ? -3.947 -3.240 -6.921 1.00 0.98 21 TRP A CA 8
ATOM 3969 C C . TRP A 1 21 ? -3.315 -4.256 -5.963 1.00 0.81 21 TRP A C 8
ATOM 3970 O O . TRP A 1 21 ? -3.231 -4.030 -4.757 1.00 1.10 21 TRP A O 8
ATOM 3991 N N . PRO A 1 22 ? -2.895 -5.416 -6.506 1.00 0.69 22 PRO A N 8
ATOM 3992 C CA . PRO A 1 22 ? -2.398 -6.542 -5.708 1.00 0.99 22 PRO A CA 8
ATOM 3993 C C . PRO A 1 22 ? -1.098 -6.226 -4.969 1.00 0.88 22 PRO A C 8
ATOM 3994 O O . PRO A 1 22 ? -1.150 -5.811 -3.818 1.00 1.36 22 PRO A O 8
ATOM 4005 N N . ILE A 1 23 ? 0.051 -6.435 -5.629 1.00 0.78 23 ILE A N 8
ATOM 4006 C CA . ILE A 1 23 ? 1.376 -6.140 -5.056 1.00 0.65 23 ILE A CA 8
ATOM 4007 C C . ILE A 1 23 ? 1.452 -6.511 -3.566 1.00 0.62 23 ILE A C 8
ATOM 4008 O O . ILE A 1 23 ? 1.213 -5.691 -2.679 1.00 0.63 23 ILE A O 8
ATOM 4024 N N . ARG A 1 24 ? 1.784 -7.758 -3.293 1.00 0.71 24 ARG A N 8
ATOM 4025 C CA . ARG A 1 24 ? 1.797 -8.254 -1.922 1.00 0.78 24 ARG A CA 8
ATOM 4026 C C . ARG A 1 24 ? 2.992 -7.706 -1.145 1.00 0.69 24 ARG A C 8
ATOM 4027 O O . ARG A 1 24 ? 3.012 -7.747 0.084 1.00 0.74 24 ARG A O 8
ATOM 4048 N N . ALA A 1 25 ? 3.972 -7.174 -1.866 1.00 0.62 25 ALA A N 8
ATOM 4049 C CA . ALA A 1 25 ? 5.174 -6.614 -1.253 1.00 0.63 25 ALA A CA 8
ATOM 4050 C C . ALA A 1 25 ? 4.849 -5.437 -0.335 1.00 0.51 25 ALA A C 8
ATOM 4051 O O . ALA A 1 25 ? 5.531 -5.213 0.664 1.00 0.51 25 ALA A O 8
ATOM 4058 N N . MET A 1 26 ? 3.796 -4.695 -0.661 1.00 0.50 26 MET A N 8
ATOM 4059 C CA . MET A 1 26 ? 3.431 -3.515 0.117 1.00 0.50 26 MET A CA 8
ATOM 4060 C C . MET A 1 26 ? 2.779 -3.908 1.443 1.00 0.50 26 MET A C 8
ATOM 4061 O O . MET A 1 26 ? 2.452 -3.054 2.263 1.00 0.57 26 MET A O 8
ATOM 4075 N N . CYS A 1 27 ? 2.593 -5.207 1.646 1.00 0.53 27 CYS A N 8
ATOM 4076 C CA . CYS A 1 27 ? 2.075 -5.721 2.904 1.00 0.65 27 CYS A CA 8
ATOM 4077 C C . CYS A 1 27 ? 3.164 -5.680 3.969 1.00 0.68 27 CYS A C 8
ATOM 4078 O O . CYS A 1 27 ? 2.901 -5.814 5.162 1.00 0.82 27 CYS A O 8
ATOM 4085 N N . ASN A 1 28 ? 4.390 -5.466 3.517 1.00 0.62 28 ASN A N 8
ATOM 4086 C CA . ASN A 1 28 ? 5.551 -5.383 4.393 1.00 0.74 28 ASN A CA 8
ATOM 4087 C C . ASN A 1 28 ? 5.699 -3.975 4.964 1.00 0.80 28 ASN A C 8
ATOM 4088 O O . ASN A 1 28 ? 6.742 -3.631 5.509 1.00 0.91 28 ASN A O 8
ATOM 4099 N N . ASP A 1 29 ? 4.636 -3.182 4.841 1.00 0.79 29 ASP A N 8
ATOM 4100 C CA . ASP A 1 29 ? 4.656 -1.736 5.111 1.00 0.91 29 ASP A CA 8
ATOM 4101 C C . ASP A 1 29 ? 5.215 -1.344 6.478 1.00 1.07 29 ASP A C 8
ATOM 4102 O O . ASP A 1 29 ? 5.601 -0.192 6.679 1.00 1.18 29 ASP A O 8
ATOM 4111 N N . SER A 1 30 ? 5.232 -2.269 7.414 1.00 1.13 30 SER A N 8
ATOM 4112 C CA . SER A 1 30 ? 5.753 -1.989 8.750 1.00 1.32 30 SER A CA 8
ATOM 4113 C C . SER A 1 30 ? 7.272 -1.774 8.706 1.00 1.30 30 SER A C 8
ATOM 4114 O O . SER A 1 30 ? 7.861 -1.193 9.621 1.00 1.47 30 SER A O 8
ATOM 4122 N N . VAL A 1 31 ? 7.892 -2.232 7.628 1.00 1.13 31 VAL A N 8
ATOM 4123 C CA . VAL A 1 31 ? 9.305 -1.988 7.381 1.00 1.13 31 VAL A CA 8
ATOM 4124 C C . VAL A 1 31 ? 9.445 -0.628 6.686 1.00 1.07 31 VAL A C 8
ATOM 4125 O O . VAL A 1 31 ? 8.474 -0.153 6.091 1.00 1.01 31 VAL A O 8
ATOM 4138 N N . PRO A 1 32 ? 10.596 0.064 6.819 1.00 1.17 32 PRO A N 8
ATOM 4139 C CA . PRO A 1 32 ? 10.898 1.275 6.041 1.00 1.17 32 PRO A CA 8
ATOM 4140 C C . PRO A 1 32 ? 10.551 1.140 4.550 1.00 0.96 32 PRO A C 8
ATOM 4141 O O . PRO A 1 32 ? 10.226 0.045 4.092 1.00 0.87 32 PRO A O 8
ATOM 4152 N N . CYS A 1 33 ? 10.720 2.233 3.797 1.00 0.95 33 CYS A N 8
ATOM 4153 C CA . CYS A 1 33 ? 10.158 2.392 2.437 1.00 0.91 33 CYS A CA 8
ATOM 4154 C C . CYS A 1 33 ? 9.989 1.071 1.670 1.00 0.74 33 CYS A C 8
ATOM 4155 O O . CYS A 1 33 ? 10.942 0.532 1.098 1.00 0.72 33 CYS A O 8
ATOM 4162 N N . PRO A 1 34 ? 8.762 0.516 1.691 1.00 0.75 34 PRO A N 8
ATOM 4163 C CA . PRO A 1 34 ? 8.398 -0.663 0.924 1.00 0.71 34 PRO A CA 8
ATOM 4164 C C . PRO A 1 34 ? 7.888 -0.285 -0.465 1.00 0.63 34 PRO A C 8
ATOM 4165 O O . PRO A 1 34 ? 7.209 0.731 -0.625 1.00 0.72 34 PRO A O 8
ATOM 4176 N N . PRO A 1 35 ? 8.210 -1.077 -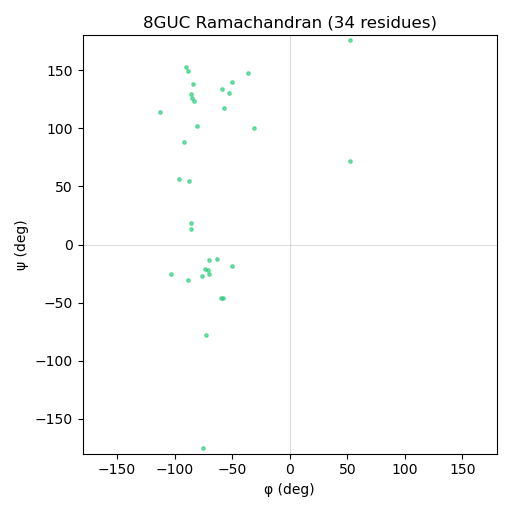1.490 1.00 0.83 35 PRO A N 8
ATOM 4177 C CA . PRO A 1 35 ? 7.799 -0.777 -2.854 1.00 0.99 35 PRO A CA 8
ATOM 4178 C C . PRO A 1 35 ? 6.362 -1.204 -3.153 1.00 0.87 35 PRO A C 8
ATOM 4179 O O . PRO A 1 35 ? 5.966 -2.341 -2.883 1.00 1.11 35 PRO A O 8
ATOM 4190 N N . CYS A 1 36 ? 5.591 -0.288 -3.719 1.00 0.84 36 CYS A N 8
ATOM 4191 C CA . CYS A 1 36 ? 4.253 -0.590 -4.182 1.00 0.89 36 CYS A CA 8
ATOM 4192 C C . CYS A 1 36 ? 4.232 -0.531 -5.703 1.00 1.12 36 CYS A C 8
ATOM 4193 O O . CYS A 1 36 ? 4.568 -1.552 -6.344 1.00 1.51 36 CYS A O 8
ATOM 4201 N N . GLY A 1 1 ? 14.490 2.085 -4.295 1.00 2.26 1 GLY A N 9
ATOM 4202 C CA . GLY A 1 1 ? 13.774 3.339 -4.628 1.00 1.89 1 GLY A CA 9
ATOM 4203 C C . GLY A 1 1 ? 12.273 3.181 -4.511 1.00 1.69 1 GLY A C 9
ATOM 4204 O O . GLY A 1 1 ? 11.594 2.880 -5.493 1.00 1.84 1 GLY A O 9
ATOM 4210 N N . CYS A 1 2 ? 11.752 3.376 -3.311 1.00 1.55 2 CYS A N 9
ATOM 4211 C CA . CYS A 1 2 ? 10.327 3.229 -3.067 1.00 1.44 2 CYS A CA 9
ATOM 4212 C C . CYS A 1 2 ? 9.597 4.547 -3.305 1.00 1.14 2 CYS A C 9
ATOM 4213 O O . CYS A 1 2 ? 9.961 5.580 -2.742 1.00 1.19 2 CYS A O 9
ATOM 4220 N N . PRO A 1 3 ? 8.581 4.537 -4.177 1.00 1.09 3 PRO A N 9
ATOM 4221 C CA . PRO A 1 3 ? 7.726 5.699 -4.388 1.00 1.11 3 PRO A CA 9
ATOM 4222 C C . PRO A 1 3 ? 6.765 5.890 -3.220 1.00 1.14 3 PRO A C 9
ATOM 4223 O O . PRO A 1 3 ? 6.176 4.921 -2.734 1.00 1.13 3 PRO A O 9
ATOM 4234 N N . PRO A 1 4 ? 6.619 7.131 -2.728 1.00 1.44 4 PRO A N 9
ATOM 4235 C CA . PRO A 1 4 ? 5.691 7.431 -1.637 1.00 1.69 4 PRO A CA 9
ATOM 4236 C C . PRO A 1 4 ? 4.265 7.045 -2.004 1.00 1.55 4 PRO A C 9
ATOM 4237 O O . PRO A 1 4 ? 3.731 7.492 -3.022 1.00 1.64 4 PRO A O 9
ATOM 4248 N N . CYS A 1 5 ? 3.650 6.224 -1.171 1.00 1.49 5 CYS A N 9
ATOM 4249 C CA . CYS A 1 5 ? 2.308 5.743 -1.438 1.00 1.38 5 CYS A CA 9
ATOM 4250 C C . CYS A 1 5 ? 1.292 6.651 -0.766 1.00 1.77 5 CYS A C 9
ATOM 4251 O O . CYS A 1 5 ? 1.035 6.537 0.432 1.00 2.07 5 CYS A O 9
ATOM 4258 N N . ARG A 1 6 ? 0.730 7.558 -1.545 1.00 1.99 6 ARG A N 9
ATOM 4259 C CA . ARG A 1 6 ? -0.234 8.524 -1.035 1.00 2.51 6 ARG A CA 9
ATOM 4260 C C . ARG A 1 6 ? -1.580 8.278 -1.682 1.00 2.22 6 ARG A C 9
ATOM 4261 O O . ARG A 1 6 ? -2.630 8.379 -1.048 1.00 2.33 6 ARG A O 9
ATOM 4282 N N . PHE A 1 7 ? -1.532 7.933 -2.956 1.00 2.03 7 PHE A N 9
ATOM 4283 C CA . PHE A 1 7 ? -2.727 7.601 -3.709 1.00 1.88 7 PHE A CA 9
ATOM 4284 C C . PHE A 1 7 ? -3.100 6.137 -3.512 1.00 1.57 7 PHE A C 9
ATOM 4285 O O . PHE A 1 7 ? -3.350 5.407 -4.469 1.00 1.64 7 PHE A O 9
ATOM 4302 N N . THR A 1 8 ? -3.143 5.720 -2.267 1.00 1.39 8 THR A N 9
ATOM 4303 C CA . THR A 1 8 ? -3.496 4.352 -1.951 1.00 1.17 8 THR A CA 9
ATOM 4304 C C . THR A 1 8 ? -5.002 4.191 -2.030 1.00 0.94 8 THR A C 9
ATOM 4305 O O . THR A 1 8 ? -5.756 5.142 -1.801 1.00 0.94 8 THR A O 9
ATOM 4316 N N . LEU A 1 9 ? -5.440 2.998 -2.368 1.00 0.87 9 LEU A N 9
ATOM 4317 C CA . LEU A 1 9 ? -6.847 2.770 -2.646 1.00 0.87 9 LEU A CA 9
ATOM 4318 C C . LEU A 1 9 ? -7.496 2.078 -1.460 1.00 0.71 9 LEU A C 9
ATOM 4319 O O . LEU A 1 9 ? -8.566 1.485 -1.574 1.00 0.93 9 LEU A O 9
ATOM 4335 N N . SER A 1 10 ? -6.817 2.170 -0.325 1.00 0.51 10 SER A N 9
ATOM 4336 C CA . SER A 1 10 ? -7.310 1.632 0.939 1.00 0.61 10 SER A CA 9
ATOM 4337 C C . SER A 1 10 ? -8.734 2.129 1.265 1.00 0.85 10 SER A C 9
ATOM 4338 O O . SER A 1 10 ? -9.576 1.333 1.683 1.00 1.09 10 SER A O 9
ATOM 4346 N N . PRO A 1 11 ? -9.043 3.439 1.080 1.00 0.88 11 PRO A N 9
ATOM 4347 C CA . PRO A 1 11 ? -8.078 4.481 0.733 1.00 0.76 11 PRO A CA 9
ATOM 4348 C C . PRO A 1 11 ? -7.434 5.157 1.947 1.00 0.88 11 PRO A C 9
ATOM 4349 O O . PRO A 1 11 ? -6.407 5.820 1.818 1.00 0.92 11 PRO A O 9
ATOM 4360 N N . TRP A 1 12 ? -8.030 4.987 3.122 1.00 1.04 12 TRP A N 9
ATOM 4361 C CA . TRP A 1 12 ? -7.600 5.741 4.296 1.00 1.25 12 TRP A CA 9
ATOM 4362 C C . TRP A 1 12 ? -6.899 4.868 5.326 1.00 1.25 12 TRP A C 9
ATOM 4363 O O . TRP A 1 12 ? -6.089 5.360 6.108 1.00 1.40 12 TRP A O 9
ATOM 4384 N N . VAL A 1 13 ? -7.209 3.582 5.332 1.00 1.17 13 VAL A N 9
ATOM 4385 C CA . VAL A 1 13 ? -6.555 2.655 6.246 1.00 1.20 13 VAL A CA 9
ATOM 4386 C C . VAL A 1 13 ? -5.175 2.267 5.728 1.00 1.06 13 VAL A C 9
ATOM 4387 O O . VAL A 1 13 ? -4.697 2.827 4.738 1.00 0.96 13 VAL A O 9
ATOM 4400 N N . SER A 1 14 ? -4.534 1.331 6.413 1.00 1.12 14 SER A N 9
ATOM 4401 C CA . SER A 1 14 ? -3.201 0.869 6.040 1.00 1.07 14 SER A CA 9
ATOM 4402 C C . SER A 1 14 ? -3.165 0.417 4.573 1.00 0.84 14 SER A C 9
ATOM 4403 O O . SER A 1 14 ? -4.116 -0.188 4.073 1.00 0.73 14 SER A O 9
ATOM 4411 N N . PRO A 1 15 ? -2.064 0.727 3.862 1.00 0.87 15 PRO A N 9
ATOM 4412 C CA . PRO A 1 15 ? -1.923 0.442 2.423 1.00 0.78 15 PRO A CA 9
ATOM 4413 C C . PRO A 1 15 ? -1.934 -1.051 2.081 1.00 0.67 15 PRO A C 9
ATOM 4414 O O . PRO A 1 15 ? -2.050 -1.417 0.914 1.00 0.74 15 PRO A O 9
ATOM 4425 N N . CYS A 1 16 ? -1.794 -1.909 3.085 1.00 0.65 16 CYS A N 9
ATOM 4426 C CA . CYS A 1 16 ? -1.924 -3.347 2.866 1.00 0.66 16 CYS A CA 9
ATOM 4427 C C . CYS A 1 16 ? -3.397 -3.733 2.812 1.00 0.70 16 CYS A C 9
ATOM 4428 O O . CYS A 1 16 ? -3.781 -4.684 2.130 1.00 0.82 16 CYS A O 9
ATOM 4435 N N . SER A 1 17 ? -4.224 -2.963 3.507 1.00 0.71 17 SER A N 9
ATOM 4436 C CA . SER A 1 17 ? -5.660 -3.188 3.524 1.00 0.83 17 SER A CA 9
ATOM 4437 C C . SER A 1 17 ? -6.291 -2.465 2.336 1.00 0.77 17 SER A C 9
ATOM 4438 O O . SER A 1 17 ? -7.238 -1.687 2.475 1.00 0.85 17 SER A O 9
ATOM 4446 N N . ASN A 1 18 ? -5.733 -2.732 1.168 1.00 0.75 18 ASN A N 9
ATOM 4447 C CA . ASN A 1 18 ? -6.127 -2.076 -0.064 1.00 0.77 18 ASN A CA 9
ATOM 4448 C C . ASN A 1 18 ? -6.817 -3.090 -0.970 1.00 0.81 18 ASN A C 9
ATOM 4449 O O . ASN A 1 18 ? -6.222 -4.098 -1.342 1.00 0.84 18 ASN A O 9
ATOM 4460 N N . PRO A 1 19 ? -8.090 -2.849 -1.323 1.00 0.91 19 PRO A N 9
ATOM 4461 C CA . PRO A 1 19 ? -8.854 -3.757 -2.184 1.00 1.02 19 PRO A CA 9
ATOM 4462 C C . PRO A 1 19 ? -8.252 -3.841 -3.581 1.00 0.97 19 PRO A C 9
ATOM 4463 O O . PRO A 1 19 ? -7.696 -2.859 -4.070 1.00 1.00 19 PRO A O 9
ATOM 4474 N N . HIS A 1 20 ? -8.365 -5.017 -4.209 1.00 1.03 20 HIS A N 9
ATOM 4475 C CA . HIS A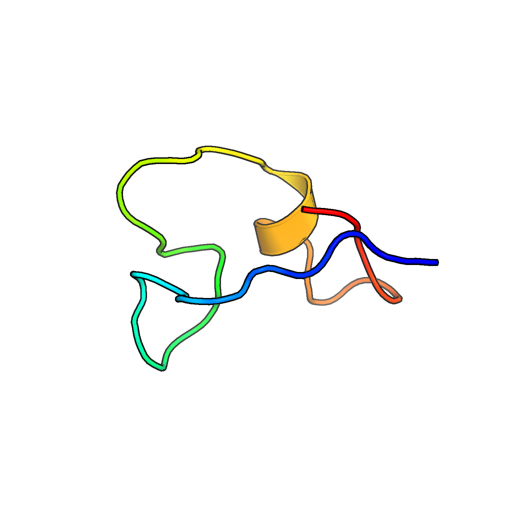 1 20 ? -7.762 -5.292 -5.525 1.00 1.12 20 HIS A CA 9
ATOM 4476 C C . HIS A 1 20 ? -6.334 -4.754 -5.619 1.00 1.04 20 HIS A C 9
ATOM 4477 O O . HIS A 1 20 ? -5.985 -4.014 -6.542 1.00 1.43 20 HIS A O 9
ATOM 4492 N N . TRP A 1 21 ? -5.512 -5.143 -4.657 1.00 1.08 21 TRP A N 9
ATOM 4493 C CA . TRP A 1 21 ? -4.135 -4.682 -4.592 1.00 0.98 21 TRP A CA 9
ATOM 4494 C C . TRP A 1 21 ? -3.181 -5.875 -4.618 1.00 0.81 21 TRP A C 9
ATOM 4495 O O . TRP A 1 21 ? -2.874 -6.462 -3.579 1.00 1.10 21 TRP A O 9
ATOM 4516 N N . PRO A 1 22 ? -2.708 -6.255 -5.816 1.00 0.69 22 PRO A N 9
ATOM 4517 C CA . PRO A 1 22 ? -1.808 -7.405 -5.994 1.00 0.99 22 PRO A CA 9
ATOM 4518 C C . PRO A 1 22 ? -0.459 -7.190 -5.316 1.00 0.88 22 PRO A C 9
ATOM 4519 O O . PRO A 1 22 ? 0.254 -8.146 -5.006 1.00 1.36 22 PRO A O 9
ATOM 4530 N N . ILE A 1 23 ? -0.135 -5.928 -5.078 1.00 0.78 23 ILE A N 9
ATOM 4531 C CA . ILE A 1 23 ? 1.143 -5.540 -4.497 1.00 0.65 23 ILE A CA 9
ATOM 4532 C C . ILE A 1 23 ? 1.277 -6.047 -3.064 1.00 0.62 23 ILE A C 9
ATOM 4533 O O . ILE A 1 23 ? 0.743 -5.455 -2.126 1.00 0.63 23 ILE A O 9
ATOM 4549 N N . ARG A 1 24 ? 1.990 -7.149 -2.903 1.00 0.71 24 ARG A N 9
ATOM 4550 C CA . ARG A 1 24 ? 2.198 -7.740 -1.590 1.00 0.78 24 ARG A CA 9
ATOM 4551 C C . ARG A 1 24 ? 3.295 -6.999 -0.834 1.00 0.69 24 ARG A C 9
ATOM 4552 O O . ARG A 1 24 ? 3.376 -7.071 0.393 1.00 0.74 24 ARG A O 9
ATOM 4573 N N . ALA A 1 25 ? 4.127 -6.280 -1.582 1.00 0.62 25 ALA A N 9
ATOM 4574 C CA . ALA A 1 25 ? 5.266 -5.558 -1.022 1.00 0.63 25 ALA A CA 9
ATOM 4575 C C . ALA A 1 25 ? 4.851 -4.602 0.091 1.00 0.51 25 ALA A C 9
ATOM 4576 O O . ALA A 1 25 ? 5.549 -4.468 1.092 1.00 0.51 25 ALA A O 9
ATOM 4583 N N . MET A 1 26 ? 3.705 -3.956 -0.075 1.00 0.50 26 MET A N 9
ATOM 4584 C CA . MET A 1 26 ? 3.241 -2.967 0.894 1.00 0.50 26 MET A CA 9
ATOM 4585 C C . MET A 1 26 ? 2.861 -3.623 2.221 1.00 0.50 26 MET A C 9
ATOM 4586 O O . MET A 1 26 ? 2.789 -2.961 3.255 1.00 0.57 26 MET A O 9
ATOM 4600 N N . CYS A 1 27 ? 2.623 -4.927 2.180 1.00 0.53 27 CYS A N 9
ATOM 4601 C CA . CYS A 1 27 ? 2.285 -5.687 3.380 1.00 0.65 27 CYS A CA 9
ATOM 4602 C C . CYS A 1 27 ? 3.553 -6.168 4.070 1.00 0.68 27 CYS A C 9
ATOM 4603 O O . CYS A 1 27 ? 3.533 -6.590 5.224 1.00 0.82 27 CYS A O 9
ATOM 4610 N N . ASN A 1 28 ? 4.659 -6.078 3.351 1.00 0.62 28 ASN A N 9
ATOM 4611 C CA . ASN A 1 28 ? 5.959 -6.522 3.840 1.00 0.74 28 ASN A CA 9
ATOM 4612 C C . ASN A 1 28 ? 6.653 -5.382 4.586 1.00 0.80 28 ASN A C 9
ATOM 4613 O O . ASN A 1 28 ? 7.857 -5.403 4.782 1.00 0.91 28 ASN A O 9
ATOM 4624 N N . ASP A 1 29 ? 5.863 -4.384 4.981 1.00 0.79 29 ASP A N 9
ATOM 4625 C CA . ASP A 1 29 ? 6.352 -3.128 5.585 1.00 0.91 29 ASP A CA 9
ATOM 4626 C C . ASP A 1 29 ? 7.315 -3.338 6.765 1.00 1.07 29 ASP A C 9
ATOM 4627 O O . ASP A 1 29 ? 7.983 -2.399 7.205 1.00 1.18 29 ASP A O 9
ATOM 4636 N N . SER A 1 30 ? 7.407 -4.556 7.268 1.00 1.13 30 SER A N 9
ATOM 4637 C CA . SER A 1 30 ? 8.372 -4.872 8.313 1.00 1.32 30 SER A CA 9
ATOM 4638 C C . SER A 1 30 ? 9.796 -4.800 7.751 1.00 1.30 30 SER A C 9
ATOM 4639 O O . SER A 1 30 ? 10.767 -4.652 8.491 1.00 1.47 30 SER A O 9
ATOM 4647 N N . VAL A 1 31 ? 9.894 -4.886 6.432 1.00 1.13 31 VAL A N 9
ATOM 4648 C CA . VAL A 1 31 ? 11.151 -4.711 5.720 1.00 1.13 31 VAL A CA 9
ATOM 4649 C C . VAL A 1 31 ? 11.342 -3.220 5.407 1.00 1.07 31 VAL A C 9
ATOM 4650 O O . VAL A 1 31 ? 10.356 -2.479 5.355 1.00 1.01 31 VAL A O 9
ATOM 4663 N N . PRO A 1 32 ? 12.599 -2.742 5.278 1.00 1.17 32 PRO A N 9
ATOM 4664 C CA . PRO A 1 32 ? 12.899 -1.403 4.757 1.00 1.17 32 PRO A CA 9
ATOM 4665 C C . PRO A 1 32 ? 11.961 -0.981 3.620 1.00 0.96 32 PRO A C 9
ATOM 4666 O O . PRO A 1 32 ? 11.508 -1.818 2.839 1.00 0.87 32 PRO A O 9
ATOM 4677 N N . CYS A 1 33 ? 11.730 0.335 3.534 1.00 0.95 33 CYS A N 9
ATOM 4678 C CA . CYS A 1 33 ? 10.702 0.949 2.677 1.00 0.91 33 CYS A CA 9
ATOM 4679 C C . CYS A 1 33 ? 10.436 0.183 1.380 1.00 0.74 33 CYS A C 9
ATOM 4680 O O . CYS A 1 33 ? 11.226 0.242 0.432 1.00 0.72 33 CYS A O 9
ATOM 4687 N N . PRO A 1 34 ? 9.309 -0.555 1.338 1.00 0.75 34 PRO A N 9
ATOM 4688 C CA . PRO A 1 34 ? 8.878 -1.289 0.155 1.00 0.71 34 PRO A CA 9
ATOM 4689 C C . PRO A 1 34 ? 8.089 -0.402 -0.810 1.00 0.63 34 PRO A C 9
ATOM 4690 O O . PRO A 1 34 ? 7.398 0.529 -0.391 1.00 0.72 34 PRO A O 9
ATOM 4701 N N . PRO A 1 35 ? 8.200 -0.663 -2.116 1.00 0.83 35 PRO A N 9
ATOM 4702 C CA . PRO A 1 35 ? 7.513 0.118 -3.136 1.00 0.99 35 PRO A CA 9
ATOM 4703 C C . PRO A 1 35 ? 6.107 -0.395 -3.447 1.00 0.87 35 PRO A C 9
ATOM 4704 O O . PRO A 1 35 ? 5.889 -1.600 -3.588 1.00 1.11 35 PRO A O 9
ATOM 4715 N N . CYS A 1 36 ? 5.151 0.522 -3.524 1.00 0.84 36 CYS A N 9
ATOM 4716 C CA . CYS A 1 36 ? 3.823 0.201 -4.025 1.00 0.89 36 CYS A CA 9
ATOM 4717 C C . CYS A 1 36 ? 3.818 0.201 -5.553 1.00 1.12 36 CYS A C 9
ATOM 4718 O O . CYS A 1 36 ? 4.179 -0.836 -6.151 1.00 1.51 36 CYS A O 9
ATOM 4726 N N . GLY A 1 1 ? 15.444 5.599 -4.514 1.00 2.26 1 GLY A N 10
ATOM 4727 C CA . GLY A 1 1 ? 14.409 6.472 -5.118 1.00 1.89 1 GLY A CA 10
ATOM 4728 C C . GLY A 1 1 ? 13.085 5.760 -5.313 1.00 1.69 1 GLY A C 10
ATOM 4729 O O . GLY A 1 1 ? 12.313 6.113 -6.204 1.00 1.84 1 GLY A O 10
ATOM 4735 N N . CYS A 1 2 ? 12.815 4.754 -4.488 1.00 1.55 2 CYS A N 10
ATOM 4736 C CA . CYS A 1 2 ? 11.551 4.036 -4.561 1.00 1.44 2 CYS A CA 10
ATOM 4737 C C . CYS A 1 2 ? 10.452 4.846 -3.882 1.00 1.14 2 CYS A C 10
ATOM 4738 O O . CYS A 1 2 ? 10.622 5.311 -2.753 1.00 1.19 2 CYS A O 10
ATOM 4745 N N . PRO A 1 3 ? 9.323 5.058 -4.570 1.00 1.09 3 PRO A N 10
ATOM 4746 C CA . PRO A 1 3 ? 8.221 5.863 -4.037 1.00 1.11 3 PRO A CA 10
ATOM 4747 C C . PRO A 1 3 ? 7.476 5.158 -2.905 1.00 1.14 3 PRO A C 10
ATOM 4748 O O . PRO A 1 3 ? 7.144 3.972 -3.008 1.00 1.13 3 PRO A O 10
ATOM 4759 N N . PRO A 1 4 ? 7.234 5.871 -1.794 1.00 1.44 4 PRO A N 10
ATOM 4760 C CA . PRO A 1 4 ? 6.397 5.378 -0.698 1.00 1.69 4 PRO A CA 10
ATOM 4761 C C . PRO A 1 4 ? 4.918 5.371 -1.083 1.00 1.55 4 PRO A C 10
ATOM 4762 O O . PRO A 1 4 ? 4.497 6.116 -1.971 1.00 1.64 4 PRO A O 10
ATOM 4773 N N . CYS A 1 5 ? 4.142 4.526 -0.411 1.00 1.49 5 CYS A N 10
ATOM 4774 C CA . CYS A 1 5 ? 2.719 4.383 -0.699 1.00 1.38 5 CYS A CA 10
ATOM 4775 C C . CYS A 1 5 ? 1.969 5.672 -0.371 1.00 1.77 5 CYS A C 10
ATOM 4776 O O . CYS A 1 5 ? 1.691 5.963 0.796 1.00 2.07 5 CYS A O 10
ATOM 4783 N N . ARG A 1 6 ? 1.659 6.448 -1.401 1.00 1.99 6 ARG A N 10
ATOM 4784 C CA . ARG A 1 6 ? 0.995 7.719 -1.224 1.00 2.51 6 ARG A CA 10
ATOM 4785 C C . ARG A 1 6 ? -0.469 7.639 -1.648 1.00 2.22 6 ARG A C 10
ATOM 4786 O O . ARG A 1 6 ? -1.363 7.839 -0.830 1.00 2.33 6 ARG A O 10
ATOM 4807 N N . PHE A 1 7 ? -0.715 7.317 -2.915 1.00 2.03 7 PHE A N 10
ATOM 4808 C CA . PHE A 1 7 ? -2.075 7.324 -3.449 1.00 1.88 7 PHE A CA 10
ATOM 4809 C C . PHE A 1 7 ? -2.777 5.981 -3.235 1.00 1.57 7 PHE A C 10
ATOM 4810 O O . PHE A 1 7 ? -3.328 5.383 -4.164 1.00 1.64 7 PHE A O 10
ATOM 4827 N N . THR A 1 8 ? -2.764 5.538 -1.994 1.00 1.39 8 THR A N 10
ATOM 4828 C CA . THR A 1 8 ? -3.348 4.262 -1.611 1.00 1.17 8 THR A CA 10
ATOM 4829 C C . THR A 1 8 ? -4.850 4.220 -1.890 1.00 0.94 8 THR A C 10
ATOM 4830 O O . THR A 1 8 ? -5.535 5.245 -1.851 1.00 0.94 8 THR A O 10
ATOM 4841 N N . LEU A 1 9 ? -5.360 3.028 -2.168 1.00 0.87 9 LEU A N 10
ATOM 4842 C CA . LEU A 1 9 ? -6.772 2.857 -2.486 1.00 0.87 9 LEU A CA 10
ATOM 4843 C C . LEU A 1 9 ? -7.558 2.503 -1.231 1.00 0.71 9 LEU A C 10
ATOM 4844 O O . LEU A 1 9 ? -8.751 2.201 -1.294 1.00 0.93 9 LEU A O 10
ATOM 4860 N N . SER A 1 10 ? -6.874 2.517 -0.096 1.00 0.51 10 SER A N 10
ATOM 4861 C CA . SER A 1 10 ? -7.505 2.222 1.182 1.00 0.61 10 SER A CA 10
ATOM 4862 C C . SER A 1 10 ? -8.574 3.272 1.538 1.00 0.85 10 SER A C 10
ATOM 4863 O O . SER A 1 10 ? -9.710 2.904 1.843 1.00 1.09 10 SER A O 10
ATOM 4871 N N . PRO A 1 11 ? -8.258 4.591 1.493 1.00 0.88 11 PRO A N 10
ATOM 4872 C CA . PRO A 1 11 ? -6.915 5.118 1.264 1.00 0.76 11 PRO A CA 10
ATOM 4873 C C . PRO A 1 11 ? -6.111 5.306 2.552 1.00 0.88 11 PRO A C 10
ATOM 4874 O O . PRO A 1 11 ? -4.882 5.285 2.529 1.00 0.92 11 PRO A O 10
ATOM 4885 N N . TRP A 1 12 ? -6.806 5.470 3.673 1.00 1.04 12 TRP A N 10
ATOM 4886 C CA . TRP A 1 12 ? -6.146 5.817 4.927 1.00 1.25 12 TRP A CA 10
ATOM 4887 C C . TRP A 1 12 ? -6.054 4.616 5.863 1.00 1.25 12 TRP A C 10
ATOM 4888 O O . TRP A 1 12 ? -5.194 4.573 6.742 1.00 1.40 12 TRP A O 10
ATOM 4909 N N . VAL A 1 13 ? -6.946 3.647 5.679 1.00 1.17 13 VAL A N 10
ATOM 4910 C CA . VAL A 1 13 ? -6.892 2.400 6.440 1.00 1.20 13 VAL A CA 10
ATOM 4911 C C . VAL A 1 13 ? -5.772 1.502 5.921 1.00 1.06 13 VAL A C 10
ATOM 4912 O O . VAL A 1 13 ? -4.964 1.931 5.094 1.00 0.96 13 VAL A O 10
ATOM 4925 N N . SER A 1 14 ? -5.711 0.278 6.431 1.00 1.12 14 SER A N 10
ATOM 4926 C CA . SER A 1 14 ? -4.663 -0.671 6.065 1.00 1.07 14 SER A CA 10
ATOM 4927 C C . SER A 1 14 ? -4.500 -0.785 4.548 1.00 0.84 14 SER A C 10
ATOM 4928 O O . SER A 1 14 ? -5.448 -1.106 3.826 1.00 0.73 14 SER A O 10
ATOM 4936 N N . PRO A 1 15 ? -3.294 -0.480 4.042 1.00 0.87 15 PRO A N 10
ATOM 4937 C CA . PRO A 1 15 ? -2.949 -0.674 2.635 1.00 0.78 15 PRO A CA 10
ATOM 4938 C C . PRO A 1 15 ? -2.762 -2.150 2.303 1.00 0.67 15 PRO A C 10
ATOM 4939 O O . PRO A 1 15 ? -3.034 -2.589 1.187 1.00 0.74 15 PRO A O 10
ATOM 4950 N N . CYS A 1 16 ? -2.302 -2.918 3.282 1.00 0.65 16 CYS A N 10
ATOM 4951 C CA . CYS A 1 16 ? -2.110 -4.347 3.096 1.00 0.66 16 CYS A CA 10
ATOM 4952 C C . CYS A 1 16 ? -3.455 -5.033 2.881 1.00 0.70 16 CYS A C 10
ATOM 4953 O O . CYS A 1 16 ? -3.585 -5.928 2.043 1.00 0.82 16 CYS A O 10
ATOM 4960 N N . SER A 1 17 ? -4.465 -4.580 3.608 1.00 0.71 17 SER A N 10
ATOM 4961 C CA . SER A 1 17 ? -5.818 -5.079 3.424 1.00 0.83 17 SER A CA 10
ATOM 4962 C C . SER A 1 17 ? -6.591 -4.146 2.499 1.00 0.77 17 SER A C 10
ATOM 4963 O O . SER A 1 17 ? -7.602 -3.555 2.880 1.00 0.85 17 SER A O 10
ATOM 4971 N N . ASN A 1 18 ? -6.094 -4.013 1.280 1.00 0.75 18 ASN A N 10
ATOM 4972 C CA . ASN A 1 18 ? -6.689 -3.117 0.303 1.00 0.77 18 ASN A CA 10
ATOM 4973 C C . ASN A 1 18 ? -7.040 -3.878 -0.970 1.00 0.81 18 ASN A C 10
ATOM 4974 O O . ASN A 1 18 ? -6.172 -4.502 -1.585 1.00 0.84 18 ASN A O 10
ATOM 4985 N N . PRO A 1 19 ? -8.326 -3.866 -1.363 1.00 0.91 19 PRO A N 10
ATOM 4986 C CA . PRO A 1 19 ? -8.776 -4.498 -2.603 1.00 1.02 19 PRO A CA 10
ATOM 4987 C C . PRO A 1 19 ? -8.279 -3.751 -3.835 1.00 0.97 19 PRO A C 10
ATOM 4988 O O . PRO A 1 19 ? -7.848 -2.602 -3.734 1.00 1.00 19 PRO A O 10
ATOM 4999 N N . HIS A 1 20 ? -8.355 -4.421 -4.988 1.00 1.03 20 HIS A N 10
ATOM 5000 C CA . HIS A 1 20 ? -7.887 -3.889 -6.277 1.00 1.12 20 HIS A CA 10
ATOM 5001 C C . HIS A 1 20 ? -6.498 -3.250 -6.173 1.00 1.04 20 HIS A C 10
ATOM 5002 O O . HIS A 1 20 ? -6.241 -2.177 -6.720 1.00 1.43 20 HIS A O 10
ATOM 5017 N N . TRP A 1 21 ? -5.611 -3.938 -5.468 1.00 1.08 21 TRP A N 10
ATOM 5018 C CA . TRP A 1 21 ? -4.207 -3.560 -5.383 1.00 0.98 21 TRP A CA 10
ATOM 5019 C C . TRP A 1 21 ? -3.372 -4.825 -5.215 1.00 0.81 21 TRP A C 10
ATOM 5020 O O . TRP A 1 21 ? -3.198 -5.332 -4.104 1.00 1.10 21 TRP A O 10
ATOM 5041 N N . PRO A 1 22 ? -2.851 -5.356 -6.329 1.00 0.69 22 PRO A N 10
ATOM 5042 C CA . PRO A 1 22 ? -2.181 -6.658 -6.352 1.00 0.99 22 PRO A CA 10
ATOM 5043 C C . PRO A 1 22 ? -0.798 -6.628 -5.711 1.00 0.88 22 PRO A C 10
ATOM 5044 O O . PRO A 1 22 ? -0.187 -7.670 -5.480 1.00 1.36 22 PRO A O 10
ATOM 5055 N N . ILE A 1 23 ? -0.312 -5.432 -5.422 1.00 0.78 23 ILE A N 10
ATOM 5056 C CA . ILE A 1 23 ? 0.990 -5.265 -4.798 1.00 0.65 23 ILE A CA 10
ATOM 5057 C C . ILE A 1 23 ? 0.929 -5.675 -3.331 1.00 0.62 23 ILE A C 10
ATOM 5058 O O . ILE A 1 23 ? 0.543 -4.891 -2.466 1.00 0.63 23 ILE A O 10
ATOM 5074 N N . ARG A 1 24 ? 1.283 -6.919 -3.062 1.00 0.71 24 ARG A N 10
ATOM 5075 C CA . ARG A 1 24 ? 1.227 -7.458 -1.711 1.00 0.78 24 ARG A CA 10
ATOM 5076 C C . ARG A 1 24 ? 2.436 -7.017 -0.889 1.00 0.69 24 ARG A C 10
ATOM 5077 O O . ARG A 1 24 ? 2.382 -6.978 0.338 1.00 0.74 24 ARG A O 10
ATOM 5098 N N . ALA A 1 25 ? 3.516 -6.668 -1.580 1.00 0.62 25 ALA A N 10
ATOM 5099 C CA . ALA A 1 25 ? 4.787 -6.335 -0.937 1.00 0.63 25 ALA A CA 10
ATOM 5100 C C . ALA A 1 25 ? 4.670 -5.153 0.018 1.00 0.51 25 ALA A C 10
ATOM 5101 O O . ALA A 1 25 ? 5.446 -5.035 0.965 1.00 0.51 25 ALA A O 10
ATOM 5108 N N . MET A 1 26 ? 3.697 -4.283 -0.225 1.00 0.50 26 MET A N 10
ATOM 5109 C CA . MET A 1 26 ? 3.502 -3.105 0.617 1.00 0.50 26 MET A CA 10
ATOM 5110 C C . MET A 1 26 ? 3.057 -3.502 2.027 1.00 0.50 26 MET A C 10
ATOM 5111 O O . MET A 1 26 ? 3.033 -2.675 2.937 1.00 0.57 26 MET A O 10
ATOM 5125 N N . CYS A 1 27 ? 2.688 -4.768 2.200 1.00 0.53 27 CYS A N 10
ATOM 5126 C CA . CYS A 1 27 ? 2.287 -5.283 3.506 1.00 0.65 27 CYS A CA 10
ATOM 5127 C C . CYS A 1 27 ? 3.513 -5.437 4.405 1.00 0.68 27 CYS A C 10
ATOM 5128 O O . CYS A 1 27 ? 3.403 -5.578 5.621 1.00 0.82 27 CYS A O 10
ATOM 5135 N N . ASN A 1 28 ? 4.683 -5.380 3.786 1.00 0.62 28 ASN A N 10
ATOM 5136 C CA . ASN A 1 28 ? 5.955 -5.476 4.491 1.00 0.74 28 ASN A CA 10
ATOM 5137 C C . ASN A 1 28 ? 6.440 -4.091 4.905 1.00 0.80 28 ASN A C 10
ATOM 5138 O O . ASN A 1 28 ? 7.591 -3.916 5.270 1.00 0.91 28 ASN A O 10
ATOM 5149 N N . ASP A 1 29 ? 5.526 -3.129 4.865 1.00 0.79 29 ASP A N 10
ATOM 5150 C CA . ASP A 1 29 ? 5.828 -1.693 4.986 1.00 0.91 29 ASP A CA 10
ATOM 5151 C C . ASP A 1 29 ? 6.707 -1.324 6.190 1.00 1.07 29 ASP A C 10
ATOM 5152 O O . ASP A 1 29 ? 7.363 -0.283 6.178 1.00 1.18 29 ASP A O 10
ATOM 5161 N N . SER A 1 30 ? 6.738 -2.166 7.212 1.00 1.13 30 SER A N 10
ATOM 5162 C CA . SER A 1 30 ? 7.550 -1.890 8.396 1.00 1.32 30 SER A CA 10
ATOM 5163 C C . SER A 1 30 ? 9.044 -2.002 8.068 1.00 1.30 30 SER A C 10
ATOM 5164 O O . SER A 1 30 ? 9.886 -1.375 8.717 1.00 1.47 30 SER A O 10
ATOM 5172 N N . VAL A 1 31 ? 9.362 -2.786 7.048 1.00 1.13 31 VAL A N 10
ATOM 5173 C CA . VAL A 1 31 ? 10.733 -2.925 6.576 1.00 1.13 31 VAL A CA 10
ATOM 5174 C C . VAL A 1 31 ? 11.087 -1.701 5.726 1.00 1.07 31 VAL A C 10
ATOM 5175 O O . VAL A 1 31 ? 10.185 -1.070 5.173 1.00 1.01 31 VAL A O 10
ATOM 5188 N N . PRO A 1 32 ? 12.378 -1.300 5.666 1.00 1.17 32 PRO A N 10
ATOM 5189 C CA . PRO A 1 32 ? 12.857 -0.274 4.731 1.00 1.17 32 PRO A CA 10
ATOM 5190 C C . PRO A 1 32 ? 12.166 -0.345 3.368 1.00 0.96 32 PRO A C 10
ATOM 5191 O O . PRO A 1 32 ? 11.759 -1.423 2.934 1.00 0.87 32 PRO A O 10
ATOM 5202 N N . CYS A 1 33 ? 12.121 0.807 2.687 1.00 0.95 33 CYS A N 10
ATOM 5203 C CA . CYS A 1 33 ? 11.277 1.040 1.500 1.00 0.91 33 CYS A CA 10
ATOM 5204 C C . CYS A 1 33 ? 11.020 -0.222 0.673 1.00 0.74 33 CYS A C 10
ATOM 5205 O O . CYS A 1 33 ? 11.863 -0.648 -0.120 1.00 0.72 33 CYS A O 10
ATOM 5212 N N . PRO A 1 34 ? 9.846 -0.845 0.880 1.00 0.75 34 PRO A N 10
ATOM 5213 C CA . PRO A 1 34 ? 9.427 -2.030 0.147 1.00 0.71 34 PRO A CA 10
ATOM 5214 C C . PRO A 1 34 ? 8.684 -1.674 -1.139 1.00 0.63 34 PRO A C 10
ATOM 5215 O O . PRO A 1 34 ? 8.255 -0.529 -1.320 1.00 0.72 34 PRO A O 10
ATOM 5226 N N . PRO A 1 35 ? 8.541 -2.641 -2.059 1.00 0.83 35 PRO A N 10
ATOM 5227 C CA . PRO A 1 35 ? 7.787 -2.443 -3.298 1.00 0.99 35 PRO A CA 10
ATOM 5228 C C . PRO A 1 35 ? 6.338 -2.046 -3.031 1.00 0.87 35 PRO A C 10
ATOM 5229 O O . PRO A 1 35 ? 5.643 -2.666 -2.222 1.00 1.11 35 PRO A O 10
ATOM 5240 N N . CYS A 1 36 ? 5.902 -1.004 -3.712 1.00 0.84 36 CYS A N 10
ATOM 5241 C CA . CYS A 1 36 ? 4.557 -0.486 -3.576 1.00 0.89 36 CYS A CA 10
ATOM 5242 C C . CYS A 1 36 ? 4.126 0.104 -4.912 1.00 1.12 36 CYS A C 10
ATOM 5243 O O . CYS A 1 36 ? 4.232 1.336 -5.087 1.00 1.51 36 CYS A O 10
ATOM 5251 N N . GLY A 1 1 ? 16.246 3.598 -3.223 1.00 2.26 1 GLY A N 11
ATOM 5252 C CA . GLY A 1 1 ? 15.416 4.605 -3.928 1.00 1.89 1 GLY A CA 11
ATOM 5253 C C . GLY A 1 1 ? 13.967 4.178 -4.034 1.00 1.69 1 GLY A C 11
ATOM 5254 O O . GLY A 1 1 ? 13.497 3.804 -5.110 1.00 1.84 1 GLY A O 11
ATOM 5260 N N . CYS A 1 2 ? 13.255 4.228 -2.917 1.00 1.55 2 CYS A N 11
ATOM 5261 C CA . CYS A 1 2 ? 11.858 3.825 -2.883 1.00 1.44 2 CYS A CA 11
ATOM 5262 C C . CYS A 1 2 ? 10.951 4.966 -3.332 1.00 1.14 2 CYS A C 11
ATOM 5263 O O . CYS A 1 2 ? 11.072 6.095 -2.846 1.00 1.19 2 CYS A O 11
ATOM 5270 N N . PRO A 1 3 ? 10.042 4.691 -4.278 1.00 1.09 3 PRO A N 11
ATOM 5271 C CA . PRO A 1 3 ? 9.048 5.665 -4.723 1.00 1.11 3 PRO A CA 11
ATOM 5272 C C . PRO A 1 3 ? 7.930 5.837 -3.693 1.00 1.14 3 PRO A C 11
ATOM 5273 O O . PRO A 1 3 ? 7.385 4.849 -3.195 1.00 1.13 3 PRO A O 11
ATOM 5284 N N . PRO A 1 4 ? 7.570 7.086 -3.359 1.00 1.44 4 PRO A N 11
ATOM 5285 C CA . PRO A 1 4 ? 6.546 7.370 -2.348 1.00 1.69 4 PRO A CA 11
ATOM 5286 C C . PRO A 1 4 ? 5.160 6.889 -2.765 1.00 1.55 4 PRO A C 11
ATOM 5287 O O . PRO A 1 4 ? 4.677 7.227 -3.845 1.00 1.64 4 PRO A O 11
ATOM 5298 N N . CYS A 1 5 ? 4.528 6.097 -1.910 1.00 1.49 5 CYS A N 11
ATOM 5299 C CA . CYS A 1 5 ? 3.160 5.656 -2.146 1.00 1.38 5 CYS A CA 11
ATOM 5300 C C . CYS A 1 5 ? 2.189 6.719 -1.648 1.00 1.77 5 CYS A C 11
ATOM 5301 O O . CYS A 1 5 ? 1.936 6.831 -0.450 1.00 2.07 5 CYS A O 11
ATOM 5308 N N . ARG A 1 6 ? 1.665 7.510 -2.572 1.00 1.99 6 ARG A N 11
ATOM 5309 C CA . ARG A 1 6 ? 0.838 8.656 -2.215 1.00 2.51 6 ARG A CA 11
ATOM 5310 C C . ARG A 1 6 ? -0.641 8.308 -2.246 1.00 2.22 6 ARG A C 11
ATOM 5311 O O . ARG A 1 6 ? -1.322 8.358 -1.224 1.00 2.33 6 ARG A O 11
ATOM 5332 N N . PHE A 1 7 ? -1.133 7.958 -3.426 1.00 2.03 7 PHE A N 11
ATOM 5333 C CA . PHE A 1 7 ? -2.548 7.662 -3.604 1.00 1.88 7 PHE A CA 11
ATOM 5334 C C . PHE A 1 7 ? -2.863 6.284 -3.061 1.00 1.57 7 PHE A C 11
ATOM 5335 O O . PHE A 1 7 ? -2.972 5.324 -3.815 1.00 1.64 7 PHE A O 11
ATOM 5352 N N . THR A 1 8 ? -2.956 6.176 -1.757 1.00 1.39 8 THR A N 11
ATOM 5353 C CA . THR A 1 8 ? -3.354 4.932 -1.138 1.00 1.17 8 THR A CA 11
ATOM 5354 C C . THR A 1 8 ? -4.835 4.660 -1.374 1.00 0.94 8 THR A C 11
ATOM 5355 O O . THR A 1 8 ? -5.698 5.382 -0.876 1.00 0.94 8 THR A O 11
ATOM 5366 N N . LEU A 1 9 ? -5.119 3.610 -2.134 1.00 0.87 9 LEU A N 11
ATOM 5367 C CA . LEU A 1 9 ? -6.498 3.247 -2.461 1.00 0.87 9 LEU A CA 11
ATOM 5368 C C . LEU A 1 9 ? -7.066 2.358 -1.366 1.00 0.71 9 LEU A C 11
ATOM 5369 O O . LEU A 1 9 ? -8.122 1.748 -1.522 1.00 0.93 9 LEU A O 11
ATOM 5385 N N . SER A 1 10 ? -6.336 2.299 -0.263 1.00 0.51 10 SER A N 11
ATOM 5386 C CA . SER A 1 10 ? -6.700 1.481 0.889 1.00 0.61 10 SER A CA 11
ATOM 5387 C C . SER A 1 10 ? -8.113 1.790 1.425 1.00 0.85 10 SER A C 11
ATOM 5388 O O . SER A 1 10 ? -8.857 0.862 1.741 1.00 1.09 10 SER A O 11
ATOM 5396 N N . PRO A 1 11 ? -8.530 3.074 1.541 1.00 0.88 11 PRO A N 11
ATOM 5397 C CA . PRO A 1 11 ? -7.705 4.247 1.265 1.00 0.76 11 PRO A CA 11
ATOM 5398 C C . PRO A 1 11 ? -6.895 4.729 2.472 1.00 0.88 11 PRO A C 11
ATOM 5399 O O . PRO A 1 11 ? -5.731 5.101 2.334 1.00 0.92 11 PRO A O 11
ATOM 5410 N N . TRP A 1 12 ? -7.503 4.703 3.652 1.00 1.04 12 TRP A N 11
ATOM 5411 C CA . TRP A 1 12 ? -6.881 5.290 4.837 1.00 1.25 12 TRP A CA 11
ATOM 5412 C C . TRP A 1 12 ? -6.605 4.225 5.887 1.00 1.25 12 TRP A C 11
ATOM 5413 O O . TRP A 1 12 ? -6.258 4.525 7.027 1.00 1.40 12 TRP A O 11
ATOM 5434 N N . VAL A 1 13 ? -6.762 2.979 5.486 1.00 1.17 13 VAL A N 11
ATOM 5435 C CA . VAL A 1 13 ? -6.577 1.851 6.383 1.00 1.20 13 VAL A CA 11
ATOM 5436 C C . VAL A 1 13 ? -5.189 1.247 6.216 1.00 1.06 13 VAL A C 11
ATOM 5437 O O . VAL A 1 13 ? -4.348 1.809 5.509 1.00 0.96 13 VAL A O 11
ATOM 5450 N N . SER A 1 14 ? -4.948 0.131 6.892 1.00 1.12 14 SER A N 11
ATOM 5451 C CA . SER A 1 14 ? -3.670 -0.571 6.816 1.00 1.07 14 SER A CA 11
ATOM 5452 C C . SER A 1 14 ? -3.267 -0.796 5.354 1.00 0.84 14 SER A C 11
ATOM 5453 O O . SER A 1 14 ? -4.090 -1.186 4.525 1.00 0.73 14 SER A O 11
ATOM 5461 N N . PRO A 1 15 ? -1.983 -0.529 5.028 1.00 0.87 15 PRO A N 11
ATOM 5462 C CA . PRO A 1 15 ? -1.461 -0.583 3.652 1.00 0.78 15 PRO A CA 11
ATOM 5463 C C . PRO A 1 15 ? -1.660 -1.935 2.978 1.00 0.67 15 PRO A C 11
ATOM 5464 O O . PRO A 1 15 ? -1.755 -2.013 1.757 1.00 0.74 15 PRO A O 11
ATOM 5475 N N . CYS A 1 16 ? -1.719 -2.996 3.770 1.00 0.65 16 CYS A N 11
ATOM 5476 C CA . CYS A 1 16 ? -1.931 -4.328 3.226 1.00 0.66 16 CYS A CA 11
ATOM 5477 C C . CYS A 1 16 ? -3.384 -4.511 2.803 1.00 0.70 16 CYS A C 11
ATOM 5478 O O . CYS A 1 16 ? -3.698 -5.340 1.947 1.00 0.82 16 CYS A O 11
ATOM 5485 N N . SER A 1 17 ? -4.267 -3.713 3.385 1.00 0.71 17 SER A N 11
ATOM 5486 C CA . SER A 1 17 ? -5.685 -3.801 3.091 1.00 0.83 17 SER A CA 11
ATOM 5487 C C . SER A 1 17 ? -6.040 -2.856 1.947 1.00 0.77 17 SER A C 11
ATOM 5488 O O . SER A 1 17 ? -6.973 -2.058 2.045 1.00 0.85 17 SER A O 11
ATOM 5496 N N . ASN A 1 18 ? -5.281 -2.945 0.866 1.00 0.75 18 ASN A N 11
ATOM 5497 C CA . ASN A 1 18 ? -5.530 -2.121 -0.303 1.00 0.77 18 ASN A CA 11
ATOM 5498 C C . ASN A 1 18 ? -6.316 -2.923 -1.336 1.00 0.81 18 ASN A C 11
ATOM 5499 O O . ASN A 1 18 ? -5.800 -3.891 -1.895 1.00 0.84 18 ASN A O 11
ATOM 5510 N N . PRO A 1 19 ? -7.580 -2.547 -1.584 1.00 0.91 19 PRO A N 11
ATOM 5511 C CA . PRO A 1 19 ? -8.449 -3.265 -2.522 1.00 1.02 19 PRO A CA 11
ATOM 5512 C C . PRO A 1 19 ? -7.959 -3.167 -3.963 1.00 0.97 19 PRO A C 11
ATOM 5513 O O . PRO A 1 19 ? -7.174 -2.275 -4.296 1.00 1.00 19 PRO A O 11
ATOM 5524 N N . HIS A 1 20 ? -8.443 -4.088 -4.805 1.00 1.03 20 HIS A N 11
ATOM 5525 C CA . HIS A 1 20 ? -8.071 -4.175 -6.228 1.00 1.12 20 HIS A CA 11
ATOM 5526 C C . HIS A 1 20 ? -6.567 -3.986 -6.437 1.00 1.04 20 HIS A C 11
ATOM 5527 O O . HIS A 1 20 ? -6.131 -3.317 -7.376 1.00 1.43 20 HIS A O 11
ATOM 5542 N N . TRP A 1 21 ? -5.775 -4.604 -5.571 1.00 1.08 21 TRP A N 11
ATOM 5543 C CA . TRP A 1 21 ? -4.338 -4.398 -5.575 1.00 0.98 21 TRP A CA 11
ATOM 5544 C C . TRP A 1 21 ? -3.611 -5.673 -5.156 1.00 0.81 21 TRP A C 11
ATOM 5545 O O . TRP A 1 21 ? -3.358 -5.896 -3.971 1.00 1.10 21 TRP A O 11
ATOM 5566 N N . PRO A 1 22 ? -3.264 -6.530 -6.129 1.00 0.69 22 PRO A N 11
ATOM 5567 C CA . PRO A 1 22 ? -2.585 -7.802 -5.877 1.00 0.99 22 PRO A CA 11
ATOM 5568 C C . PRO A 1 22 ? -1.089 -7.632 -5.610 1.00 0.88 22 PRO A C 11
ATOM 5569 O O . PRO A 1 22 ? -0.263 -8.377 -6.136 1.00 1.36 22 PRO A O 11
ATOM 5580 N N . ILE A 1 23 ? -0.747 -6.651 -4.788 1.00 0.78 23 ILE A N 11
ATOM 5581 C CA . ILE A 1 23 ? 0.641 -6.393 -4.437 1.00 0.65 23 ILE A CA 11
ATOM 5582 C C . ILE A 1 23 ? 0.845 -6.563 -2.935 1.00 0.62 23 ILE A C 11
ATOM 5583 O O . ILE A 1 23 ? 0.388 -5.752 -2.129 1.00 0.63 23 ILE A O 11
ATOM 5599 N N . ARG A 1 24 ? 1.507 -7.652 -2.570 1.00 0.71 24 ARG A N 11
ATOM 5600 C CA . ARG A 1 24 ? 1.785 -7.977 -1.185 1.00 0.78 24 ARG A CA 11
ATOM 5601 C C . ARG A 1 24 ? 2.873 -7.082 -0.590 1.00 0.69 24 ARG A C 11
ATOM 5602 O O . ARG A 1 24 ? 3.039 -7.034 0.626 1.00 0.74 24 ARG A O 11
ATOM 5623 N N . ALA A 1 25 ? 3.613 -6.385 -1.449 1.00 0.62 25 ALA A N 11
ATOM 5624 C CA . ALA A 1 25 ? 4.708 -5.515 -1.010 1.00 0.63 25 ALA A CA 11
ATOM 5625 C C . ALA A 1 25 ? 4.273 -4.550 0.089 1.00 0.51 25 ALA A C 11
ATOM 5626 O O . ALA A 1 25 ? 5.002 -4.331 1.052 1.00 0.51 25 ALA A O 11
ATOM 5633 N N . MET A 1 26 ? 3.072 -3.999 -0.043 1.00 0.50 26 MET A N 11
ATOM 5634 C CA . MET A 1 26 ? 2.574 -3.016 0.918 1.00 0.50 26 MET A CA 11
ATOM 5635 C C . MET A 1 26 ? 2.357 -3.648 2.294 1.00 0.50 26 MET A C 11
ATOM 5636 O O . MET A 1 26 ? 2.332 -2.958 3.311 1.00 0.57 26 MET A O 11
ATOM 5650 N N . CYS A 1 27 ? 2.208 -4.969 2.318 1.00 0.53 27 CYS A N 11
ATOM 5651 C CA . CYS A 1 27 ? 2.022 -5.706 3.566 1.00 0.65 27 CYS A CA 11
ATOM 5652 C C . CYS A 1 27 ? 3.349 -5.846 4.303 1.00 0.68 27 CYS A C 11
ATOM 5653 O O . CYS A 1 27 ? 3.389 -6.190 5.484 1.00 0.82 27 CYS A O 11
ATOM 5660 N N . ASN A 1 28 ? 4.430 -5.565 3.592 1.00 0.62 28 ASN A N 11
ATOM 5661 C CA . ASN A 1 28 ? 5.776 -5.700 4.129 1.00 0.74 28 ASN A CA 11
ATOM 5662 C C . ASN A 1 28 ? 6.285 -4.370 4.655 1.00 0.80 28 ASN A C 11
ATOM 5663 O O . ASN A 1 28 ? 7.466 -4.221 4.899 1.00 0.91 28 ASN A O 11
ATOM 5674 N N . ASP A 1 29 ? 5.382 -3.416 4.837 1.00 0.79 29 ASP A N 11
ATOM 5675 C CA . ASP A 1 29 ? 5.740 -2.025 5.170 1.00 0.91 29 ASP A CA 11
ATOM 5676 C C . ASP A 1 29 ? 6.696 -1.914 6.365 1.00 1.07 29 ASP A C 11
ATOM 5677 O O . ASP A 1 29 ? 7.396 -0.913 6.512 1.00 1.18 29 ASP A O 11
ATOM 5686 N N . SER A 1 30 ? 6.743 -2.943 7.200 1.00 1.13 30 SER A N 11
ATOM 5687 C CA . SER A 1 30 ? 7.630 -2.949 8.361 1.00 1.32 30 SER A CA 11
ATOM 5688 C C . SER A 1 30 ? 9.098 -3.054 7.929 1.00 1.30 30 SER A C 11
ATOM 5689 O O . SER A 1 30 ? 10.008 -2.689 8.675 1.00 1.47 30 SER A O 11
ATOM 5697 N N . VAL A 1 31 ? 9.314 -3.559 6.724 1.00 1.13 31 VAL A N 11
ATOM 5698 C CA . VAL A 1 31 ? 10.629 -3.635 6.126 1.00 1.13 31 VAL A CA 11
ATOM 5699 C C . VAL A 1 31 ? 10.926 -2.333 5.388 1.00 1.07 31 VAL A C 11
ATOM 5700 O O . VAL A 1 31 ? 9.993 -1.589 5.076 1.00 1.01 31 VAL A O 11
ATOM 5713 N N . PRO A 1 32 ? 12.217 -2.004 5.167 1.00 1.17 32 PRO A N 11
ATOM 5714 C CA . PRO A 1 32 ? 12.619 -0.842 4.367 1.00 1.17 32 PRO A CA 11
ATOM 5715 C C . PRO A 1 32 ? 11.685 -0.611 3.180 1.00 0.96 32 PRO A C 11
ATOM 5716 O O . PRO A 1 32 ? 11.328 -1.554 2.472 1.00 0.87 32 PRO A O 11
ATOM 5727 N N . CYS A 1 33 ? 11.345 0.665 2.973 1.00 0.95 33 CYS A N 11
ATOM 5728 C CA . CYS A 1 33 ? 10.248 1.108 2.098 1.00 0.91 33 CYS A CA 11
ATOM 5729 C C . CYS A 1 33 ? 10.001 0.183 0.908 1.00 0.74 33 CYS A C 11
ATOM 5730 O O . CYS A 1 33 ? 10.743 0.203 -0.077 1.00 0.72 33 CYS A O 11
ATOM 5737 N N . PRO A 1 34 ? 8.960 -0.664 1.007 1.00 0.75 34 PRO A N 11
ATOM 5738 C CA . PRO A 1 34 ? 8.517 -1.512 -0.091 1.00 0.71 34 PRO A CA 11
ATOM 5739 C C . PRO A 1 34 ? 7.708 -0.715 -1.105 1.00 0.63 34 PRO A C 11
ATOM 5740 O O . PRO A 1 34 ? 6.841 0.079 -0.728 1.00 0.72 34 PRO A O 11
ATOM 5751 N N . PRO A 1 35 ? 7.976 -0.900 -2.397 1.00 0.83 35 PRO A N 11
ATOM 5752 C CA . PRO A 1 35 ? 7.264 -0.176 -3.439 1.00 0.99 35 PRO A CA 11
ATOM 5753 C C . PRO A 1 35 ? 5.884 -0.765 -3.709 1.00 0.87 35 PRO A C 11
ATOM 5754 O O . PRO A 1 35 ? 5.733 -1.977 -3.880 1.00 1.11 35 PRO A O 11
ATOM 5765 N N . CYS A 1 36 ? 4.882 0.096 -3.724 1.00 0.84 36 CYS A N 11
ATOM 5766 C CA . CYS A 1 36 ? 3.539 -0.296 -4.099 1.00 0.89 36 CYS A CA 11
ATOM 5767 C C . CYS A 1 36 ? 3.467 -0.502 -5.608 1.00 1.12 36 CYS A C 11
ATOM 5768 O O . CYS A 1 36 ? 3.608 -1.655 -6.068 1.00 1.51 36 CYS A O 11
ATOM 5776 N N . GLY A 1 1 ? 14.852 3.998 -7.272 1.00 2.26 1 GLY A N 12
ATOM 5777 C CA . GLY A 1 1 ? 14.604 3.983 -5.810 1.00 1.89 1 GLY A CA 12
ATOM 5778 C C . GLY A 1 1 ? 13.177 3.610 -5.489 1.00 1.69 1 GLY A C 12
ATOM 5779 O O . GLY A 1 1 ? 12.372 3.386 -6.396 1.00 1.84 1 GLY A O 12
ATOM 5785 N N . CYS A 1 2 ? 12.855 3.546 -4.205 1.00 1.55 2 CYS A N 12
ATOM 5786 C CA . CYS A 1 2 ? 11.517 3.176 -3.771 1.00 1.44 2 CYS A CA 12
ATOM 5787 C C . CYS A 1 2 ? 10.569 4.366 -3.857 1.00 1.14 2 CYS A C 12
ATOM 5788 O O . CYS A 1 2 ? 10.849 5.437 -3.308 1.00 1.19 2 CYS A O 12
ATOM 5795 N N . PRO A 1 3 ? 9.443 4.205 -4.565 1.00 1.09 3 PRO A N 12
ATOM 5796 C CA . PRO A 1 3 ? 8.420 5.235 -4.653 1.00 1.11 3 PRO A CA 12
ATOM 5797 C C . PRO A 1 3 ? 7.473 5.195 -3.454 1.00 1.14 3 PRO A C 12
ATOM 5798 O O . PRO A 1 3 ? 6.995 4.127 -3.061 1.00 1.13 3 PRO A O 12
ATOM 5809 N N . PRO A 1 4 ? 7.203 6.355 -2.844 1.00 1.44 4 PRO A N 12
ATOM 5810 C CA . PRO A 1 4 ? 6.269 6.443 -1.728 1.00 1.69 4 PRO A CA 12
ATOM 5811 C C . PRO A 1 4 ? 4.825 6.286 -2.190 1.00 1.55 4 PRO A C 12
ATOM 5812 O O . PRO A 1 4 ? 4.371 6.992 -3.094 1.00 1.64 4 PRO A O 12
ATOM 5823 N N . CYS A 1 5 ? 4.113 5.353 -1.582 1.00 1.49 5 CYS A N 12
ATOM 5824 C CA . CYS A 1 5 ? 2.715 5.133 -1.910 1.00 1.38 5 CYS A CA 12
ATOM 5825 C C . CYS A 1 5 ? 1.863 6.199 -1.230 1.00 1.77 5 CYS A C 12
ATOM 5826 O O . CYS A 1 5 ? 1.557 6.103 -0.043 1.00 2.07 5 CYS A O 12
ATOM 5833 N N . ARG A 1 6 ? 1.493 7.221 -1.991 1.00 1.99 6 ARG A N 12
ATOM 5834 C CA . ARG A 1 6 ? 0.810 8.383 -1.437 1.00 2.51 6 ARG A CA 12
ATOM 5835 C C . ARG A 1 6 ? -0.698 8.192 -1.448 1.00 2.22 6 ARG A C 12
ATOM 5836 O O . ARG A 1 6 ? -1.335 8.110 -0.398 1.00 2.33 6 ARG A O 12
ATOM 5857 N N . PHE A 1 7 ? -1.266 8.123 -2.640 1.00 2.03 7 PHE A N 12
ATOM 5858 C CA . PHE A 1 7 ? -2.705 7.976 -2.786 1.00 1.88 7 PHE A CA 12
ATOM 5859 C C . PHE A 1 7 ? -3.131 6.515 -2.690 1.00 1.57 7 PHE A C 12
ATOM 5860 O O . PHE A 1 7 ? -3.589 5.908 -3.660 1.00 1.64 7 PHE A O 12
ATOM 5877 N N . THR A 1 8 ? -2.962 5.960 -1.503 1.00 1.39 8 THR A N 12
ATOM 5878 C CA . THR A 1 8 ? -3.384 4.607 -1.216 1.00 1.17 8 THR A CA 12
ATOM 5879 C C . THR A 1 8 ? -4.905 4.491 -1.271 1.00 0.94 8 THR A C 12
ATOM 5880 O O . THR A 1 8 ? -5.626 5.385 -0.823 1.00 0.94 8 THR A O 12
ATOM 5891 N N . LEU A 1 9 ? -5.389 3.388 -1.820 1.00 0.87 9 LEU A N 12
ATOM 5892 C CA . LEU A 1 9 ? -6.821 3.170 -1.971 1.00 0.87 9 LEU A CA 12
ATOM 5893 C C . LEU A 1 9 ? -7.335 2.350 -0.797 1.00 0.71 9 LEU A C 12
ATOM 5894 O O . LEU A 1 9 ? -8.431 1.795 -0.833 1.00 0.93 9 LEU A O 12
ATOM 5910 N N . SER A 1 10 ? -6.509 2.285 0.238 1.00 0.51 10 SER A N 12
ATOM 5911 C CA . SER A 1 10 ? -6.820 1.554 1.458 1.00 0.61 10 SER A CA 12
ATOM 5912 C C . SER A 1 10 ? -8.103 2.062 2.149 1.00 0.85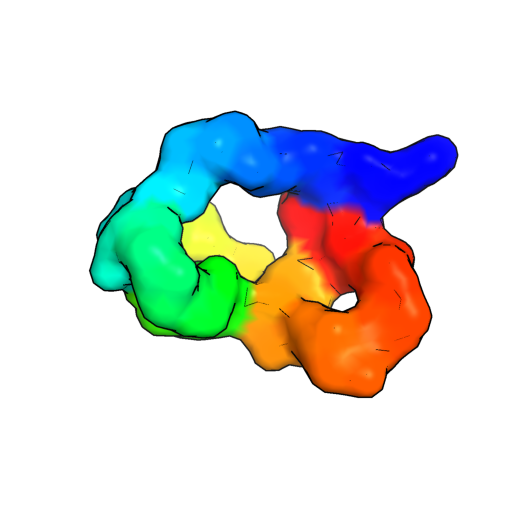 10 SER A C 12
ATOM 5913 O O . SER A 1 10 ? -8.879 1.254 2.662 1.00 1.09 10 SER A O 12
ATOM 5921 N N . PRO A 1 11 ? -8.371 3.394 2.198 1.00 0.88 11 PRO A N 12
ATOM 5922 C CA . PRO A 1 11 ? -7.450 4.449 1.770 1.00 0.76 11 PRO A CA 12
ATOM 5923 C C . PRO A 1 11 ? -6.507 4.927 2.879 1.00 0.88 11 PRO A C 12
ATOM 5924 O O . PRO A 1 11 ? -5.321 5.147 2.642 1.00 0.92 11 PRO A O 12
ATOM 5935 N N . TRP A 1 12 ? -7.039 5.059 4.089 1.00 1.04 12 TRP A N 12
ATOM 5936 C CA . TRP A 1 12 ? -6.284 5.613 5.211 1.00 1.25 12 TRP A CA 12
ATOM 5937 C C . TRP A 1 12 ? -5.929 4.539 6.233 1.00 1.25 12 TRP A C 12
ATOM 5938 O O . TRP A 1 12 ? -5.565 4.839 7.369 1.00 1.40 12 TRP A O 12
ATOM 5959 N N . VAL A 1 13 ? -6.053 3.287 5.829 1.00 1.17 13 VAL A N 12
ATOM 5960 C CA . VAL A 1 13 ? -5.707 2.167 6.690 1.00 1.20 13 VAL A CA 12
ATOM 5961 C C . VAL A 1 13 ? -4.451 1.479 6.170 1.00 1.06 13 VAL A C 12
ATOM 5962 O O . VAL A 1 13 ? -3.804 1.990 5.252 1.00 0.96 13 VAL A O 12
ATOM 5975 N N . SER A 1 14 ? -4.093 0.354 6.777 1.00 1.12 14 SER A N 12
ATOM 5976 C CA . SER A 1 14 ? -2.938 -0.428 6.347 1.00 1.07 14 SER A CA 12
ATOM 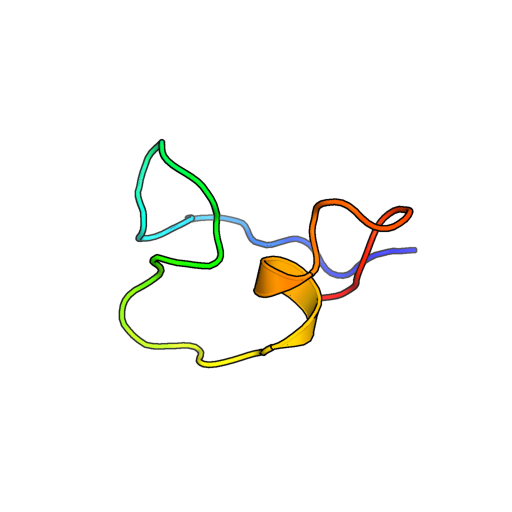5977 C C . SER A 1 14 ? -2.984 -0.673 4.836 1.00 0.84 14 SER A C 12
ATOM 5978 O O . SER A 1 14 ? -3.992 -1.146 4.305 1.00 0.73 14 SER A O 12
ATOM 5986 N N . PRO A 1 15 ? -1.881 -0.354 4.128 1.00 0.87 15 PRO A N 12
ATOM 5987 C CA . PRO A 1 15 ? -1.814 -0.446 2.664 1.00 0.78 15 PRO A CA 12
ATOM 5988 C C . PRO A 1 15 ? -1.988 -1.873 2.165 1.00 0.67 15 PRO A C 12
ATOM 5989 O O . PRO A 1 15 ? -2.281 -2.098 0.997 1.00 0.74 15 PRO A O 12
ATOM 6000 N N . CYS A 1 16 ? -1.816 -2.832 3.066 1.00 0.65 16 CYS A N 12
ATOM 6001 C CA . CYS A 1 16 ? -1.984 -4.239 2.732 1.00 0.66 16 CYS A CA 12
ATOM 6002 C C . CYS A 1 16 ? -3.451 -4.544 2.428 1.00 0.70 16 CYS A C 12
ATOM 6003 O O . CYS A 1 16 ? -3.768 -5.543 1.783 1.00 0.82 16 CYS A O 12
ATOM 6010 N N . SER A 1 17 ? -4.343 -3.668 2.880 1.00 0.71 17 SER A N 12
ATOM 6011 C CA . SER A 1 17 ? -5.763 -3.818 2.614 1.00 0.83 17 SER A CA 12
ATOM 6012 C C . SER A 1 17 ? -6.181 -2.846 1.510 1.00 0.77 17 SER A C 12
ATOM 6013 O O . SER A 1 17 ? -7.014 -1.958 1.714 1.00 0.85 17 SER A O 12
ATOM 6021 N N . ASN A 1 18 ? -5.581 -3.012 0.341 1.00 0.75 18 ASN A N 12
ATOM 6022 C CA . ASN A 1 18 ? -5.844 -2.134 -0.788 1.00 0.77 18 ASN A CA 12
ATOM 6023 C C . ASN A 1 18 ? -6.593 -2.896 -1.875 1.00 0.81 18 ASN A C 12
ATOM 6024 O O . ASN A 1 18 ? -6.109 -3.914 -2.372 1.00 0.84 18 ASN A O 12
ATOM 6035 N N . PRO A 1 19 ? -7.791 -2.425 -2.252 1.00 0.91 19 PRO A N 12
ATOM 6036 C CA . PRO A 1 19 ? -8.589 -3.058 -3.307 1.00 1.02 19 PRO A CA 12
ATOM 6037 C C . PRO A 1 19 ? -7.954 -2.881 -4.680 1.00 0.97 19 PRO A C 12
ATOM 6038 O O . PRO A 1 19 ? -7.150 -1.969 -4.878 1.00 1.00 19 PRO A O 12
ATOM 6049 N N . HIS A 1 20 ? -8.332 -3.757 -5.618 1.00 1.03 20 HIS A N 12
ATOM 6050 C CA . HIS A 1 20 ? -7.805 -3.760 -6.994 1.00 1.12 20 HIS A CA 12
ATOM 6051 C C . HIS A 1 20 ? -6.286 -3.565 -7.023 1.00 1.04 20 HIS A C 12
ATOM 6052 O O . HIS A 1 20 ? -5.757 -2.828 -7.857 1.00 1.43 20 HIS A O 12
ATOM 6067 N N . TRP A 1 21 ? -5.598 -4.256 -6.122 1.00 1.08 21 TRP A N 12
ATOM 6068 C CA . TRP A 1 21 ? -4.161 -4.089 -5.950 1.00 0.98 21 TRP A CA 12
ATOM 6069 C C . TRP A 1 21 ? -3.628 -5.169 -5.008 1.00 0.81 21 TRP A C 12
ATOM 6070 O O . TRP A 1 21 ? -3.769 -5.064 -3.789 1.00 1.10 21 TRP A O 12
ATOM 6091 N N . PRO A 1 22 ? -3.030 -6.235 -5.561 1.00 0.69 22 PRO A N 12
ATOM 6092 C CA . PRO A 1 22 ? -2.529 -7.358 -4.769 1.00 0.99 22 PRO A CA 12
ATOM 6093 C C . PRO A 1 22 ? -1.252 -6.998 -4.009 1.00 0.88 22 PRO A C 12
ATOM 6094 O O . PRO A 1 22 ? -1.289 -6.847 -2.790 1.00 1.36 22 PRO A O 12
ATOM 6105 N N . ILE A 1 23 ? -0.140 -6.893 -4.754 1.00 0.78 23 ILE A N 12
ATOM 6106 C CA . ILE A 1 23 ? 1.159 -6.411 -4.247 1.00 0.65 23 ILE A CA 12
ATOM 6107 C C . ILE A 1 23 ? 1.420 -6.789 -2.788 1.00 0.62 23 ILE A C 12
ATOM 6108 O O . ILE A 1 23 ? 1.063 -6.061 -1.862 1.00 0.63 23 ILE A O 12
ATOM 6124 N N . ARG A 1 24 ? 2.067 -7.919 -2.583 1.00 0.71 24 ARG A N 12
ATOM 6125 C CA . ARG A 1 24 ? 2.337 -8.397 -1.236 1.00 0.78 24 ARG A CA 12
ATOM 6126 C C . ARG A 1 24 ? 3.465 -7.600 -0.587 1.00 0.69 24 ARG A C 12
ATOM 6127 O O . ARG A 1 24 ? 3.605 -7.591 0.636 1.00 0.74 24 ARG A O 12
ATOM 6148 N N . ALA A 1 25 ? 4.249 -6.911 -1.410 1.00 0.62 25 ALA A N 12
ATOM 6149 C CA . ALA A 1 25 ? 5.378 -6.119 -0.928 1.00 0.63 25 ALA A CA 12
ATOM 6150 C C . ALA A 1 25 ? 4.926 -5.011 0.021 1.00 0.51 25 ALA A C 12
ATOM 6151 O O . ALA A 1 25 ? 5.561 -4.764 1.044 1.00 0.51 25 ALA A O 12
ATOM 6158 N N . MET A 1 26 ? 3.812 -4.366 -0.310 1.00 0.50 26 MET A N 12
ATOM 6159 C CA . MET A 1 26 ? 3.299 -3.250 0.489 1.00 0.50 26 MET A CA 12
ATOM 6160 C C . MET A 1 26 ? 2.784 -3.741 1.843 1.00 0.50 26 MET A C 12
ATOM 6161 O O . MET A 1 26 ? 2.642 -2.965 2.785 1.00 0.57 26 MET A O 12
ATOM 6175 N N . CYS A 1 27 ? 2.506 -5.036 1.926 1.00 0.53 27 CYS A N 12
ATOM 6176 C CA . CYS A 1 27 ? 2.028 -5.648 3.158 1.00 0.65 27 CYS A CA 12
ATOM 6177 C C . CYS A 1 27 ? 3.188 -5.869 4.125 1.00 0.68 27 CYS A C 12
ATOM 6178 O O . CYS A 1 27 ? 2.992 -6.120 5.314 1.00 0.82 27 CYS A O 12
ATOM 6185 N N . ASN A 1 28 ? 4.397 -5.752 3.597 1.00 0.62 28 ASN A N 12
ATOM 6186 C CA . ASN A 1 28 ? 5.618 -5.932 4.375 1.00 0.74 28 ASN A CA 12
ATOM 6187 C C . ASN A 1 28 ? 6.065 -4.608 4.980 1.00 0.80 28 ASN A C 12
ATOM 6188 O O . ASN A 1 28 ? 7.204 -4.475 5.401 1.00 0.91 28 ASN A O 12
ATOM 6199 N N . ASP A 1 29 ? 5.146 -3.639 5.012 1.00 0.79 29 ASP A N 12
ATOM 6200 C CA . ASP A 1 29 ? 5.436 -2.234 5.358 1.00 0.91 29 ASP A CA 12
ATOM 6201 C C . ASP A 1 29 ? 6.201 -2.047 6.678 1.00 1.07 29 ASP A C 12
ATOM 6202 O O . ASP A 1 29 ? 6.701 -0.958 6.957 1.00 1.18 29 ASP A O 12
ATOM 6211 N N . SER A 1 30 ? 6.308 -3.092 7.479 1.00 1.13 30 SER A N 12
ATOM 6212 C CA . SER A 1 30 ? 7.108 -3.029 8.695 1.00 1.32 30 SER A CA 12
ATOM 6213 C C . SER A 1 30 ? 8.595 -2.922 8.333 1.00 1.30 30 SER A C 12
ATOM 6214 O O . SER A 1 30 ? 9.424 -2.516 9.150 1.00 1.47 30 SER A O 12
ATOM 6222 N N . VAL A 1 31 ? 8.913 -3.287 7.099 1.00 1.13 31 VAL A N 12
ATOM 6223 C CA . VAL A 1 31 ? 10.250 -3.122 6.547 1.00 1.13 31 VAL A CA 12
ATOM 6224 C C . VAL A 1 31 ? 10.342 -1.731 5.901 1.00 1.07 31 VAL A C 12
ATOM 6225 O O . VAL A 1 31 ? 9.309 -1.169 5.522 1.00 1.01 31 VAL A O 12
ATOM 6238 N N . PRO A 1 32 ? 11.544 -1.116 5.844 1.00 1.17 32 PRO A N 12
ATOM 6239 C CA . PRO A 1 32 ? 11.768 0.135 5.101 1.00 1.17 32 PRO A CA 12
ATOM 6240 C C . PRO A 1 32 ? 11.078 0.167 3.731 1.00 0.96 32 PRO A C 12
ATOM 6241 O O . PRO A 1 32 ? 10.706 -0.880 3.193 1.00 0.87 32 PRO A O 12
ATOM 6252 N N . CYS A 1 33 ? 10.991 1.375 3.163 1.00 0.95 33 CYS A N 12
ATOM 6253 C CA . CYS A 1 33 ? 10.142 1.687 1.995 1.00 0.91 33 CYS A CA 12
ATOM 6254 C C . CYS A 1 33 ? 9.940 0.506 1.044 1.00 0.74 33 CYS A C 12
ATOM 6255 O O . CYS A 1 33 ? 10.835 0.146 0.277 1.00 0.72 33 CYS A O 12
ATOM 6262 N N . PRO A 1 34 ? 8.763 -0.138 1.119 1.00 0.75 34 PRO A N 12
ATOM 6263 C CA . PRO A 1 34 ? 8.341 -1.143 0.162 1.00 0.71 34 PRO A CA 12
ATOM 6264 C C . PRO A 1 34 ? 7.595 -0.507 -1.011 1.00 0.63 34 PRO A C 12
ATOM 6265 O O . PRO A 1 34 ? 6.735 0.356 -0.813 1.00 0.72 34 PRO A O 12
ATOM 6276 N N . PRO A 1 35 ? 7.912 -0.909 -2.244 1.00 0.83 35 PRO A N 12
ATOM 6277 C CA . PRO A 1 35 ? 7.267 -0.355 -3.432 1.00 0.99 35 PRO A CA 12
ATOM 6278 C C . PRO A 1 35 ? 5.900 -0.978 -3.706 1.00 0.87 35 PRO A C 12
ATOM 6279 O O . PRO A 1 35 ? 5.746 -2.200 -3.673 1.00 1.11 35 PRO A O 12
ATOM 6290 N N . CYS A 1 36 ? 4.912 -0.131 -3.960 1.00 0.84 36 CYS A N 12
ATOM 6291 C CA . CYS A 1 36 ? 3.598 -0.592 -4.377 1.00 0.89 36 CYS A CA 12
ATOM 6292 C C . CYS A 1 36 ? 3.606 -0.890 -5.871 1.00 1.12 36 CYS A C 12
ATOM 6293 O O . CYS A 1 36 ? 3.558 0.071 -6.669 1.00 1.51 36 CYS A O 12
ATOM 6301 N N . GLY A 1 1 ? 14.454 4.552 -9.025 1.00 2.26 1 GLY A N 13
ATOM 6302 C CA . GLY A 1 1 ? 14.515 4.257 -7.575 1.00 1.89 1 GLY A CA 13
ATOM 6303 C C . GLY A 1 1 ? 13.174 3.820 -7.031 1.00 1.69 1 GLY A C 13
ATOM 6304 O O . GLY A 1 1 ? 12.190 3.757 -7.771 1.00 1.84 1 GLY A O 13
ATOM 6310 N N . CYS A 1 2 ? 13.135 3.513 -5.744 1.00 1.55 2 CYS A N 13
ATOM 6311 C CA . CYS A 1 2 ? 11.910 3.071 -5.099 1.00 1.44 2 CYS A CA 13
ATOM 6312 C C . CYS A 1 2 ? 11.024 4.268 -4.760 1.00 1.14 2 CYS A C 13
ATOM 6313 O O . CYS A 1 2 ? 11.457 5.185 -4.055 1.00 1.19 2 CYS A O 13
ATOM 6320 N N . PRO A 1 3 ? 9.789 4.300 -5.288 1.00 1.09 3 PRO A N 13
ATOM 6321 C CA . PRO A 1 3 ? 8.813 5.338 -4.959 1.00 1.11 3 PRO A CA 13
ATOM 6322 C C . PRO A 1 3 ? 8.189 5.111 -3.582 1.00 1.14 3 PRO A C 13
ATOM 6323 O O . PRO A 1 3 ? 7.761 4.000 -3.264 1.00 1.13 3 PRO A O 13
ATOM 6334 N N . PRO A 1 4 ? 8.119 6.169 -2.758 1.00 1.44 4 PRO A N 13
ATOM 6335 C CA . PRO A 1 4 ? 7.596 6.078 -1.391 1.00 1.69 4 PRO A CA 13
ATOM 6336 C C . PRO A 1 4 ? 6.103 5.764 -1.350 1.00 1.55 4 PRO A C 13
ATOM 6337 O O . PRO A 1 4 ? 5.289 6.458 -1.964 1.00 1.64 4 PRO A O 13
ATOM 6348 N N . CYS A 1 5 ? 5.744 4.726 -0.614 1.00 1.49 5 CYS A N 13
ATOM 6349 C CA . CYS A 1 5 ? 4.352 4.338 -0.486 1.00 1.38 5 CYS A CA 13
ATOM 6350 C C . CYS A 1 5 ? 3.749 4.958 0.766 1.00 1.77 5 CYS A C 13
ATOM 6351 O O . CYS A 1 5 ? 3.903 4.438 1.873 1.00 2.07 5 CYS A O 13
ATOM 6358 N N . ARG A 1 6 ? 3.051 6.068 0.583 1.00 1.99 6 ARG A N 13
ATOM 6359 C CA . ARG A 1 6 ? 2.423 6.770 1.695 1.00 2.51 6 ARG A CA 13
ATOM 6360 C C . ARG A 1 6 ? 0.935 6.887 1.451 1.00 2.22 6 ARG A C 13
ATOM 6361 O O . ARG A 1 6 ? 0.130 6.806 2.377 1.00 2.33 6 ARG A O 13
ATOM 6382 N N . PHE A 1 7 ? 0.581 7.099 0.192 1.00 2.03 7 PHE A N 13
ATOM 6383 C CA . PHE A 1 7 ? -0.810 7.231 -0.194 1.00 1.88 7 PHE A CA 13
ATOM 6384 C C . PHE A 1 7 ? -1.487 5.882 -0.095 1.00 1.57 7 PHE A C 13
ATOM 6385 O O . PHE A 1 7 ? -1.411 5.072 -1.019 1.00 1.64 7 PHE A O 13
ATOM 6402 N N . THR A 1 8 ? -2.085 5.616 1.043 1.00 1.39 8 THR A N 13
ATOM 6403 C CA . THR A 1 8 ? -2.863 4.410 1.205 1.00 1.17 8 THR A CA 13
ATOM 6404 C C . THR A 1 8 ? -4.049 4.412 0.252 1.00 0.94 8 THR A C 13
ATOM 6405 O O . THR A 1 8 ? -4.965 5.225 0.374 1.00 0.94 8 THR A O 13
ATOM 6416 N N . LEU A 1 9 ? -4.017 3.503 -0.715 1.00 0.87 9 LEU A N 13
ATOM 6417 C CA . LEU A 1 9 ? -5.088 3.396 -1.703 1.00 0.87 9 LEU A CA 13
ATOM 6418 C C . LEU A 1 9 ? -6.194 2.518 -1.139 1.00 0.71 9 LEU A C 13
ATOM 6419 O O . LEU A 1 9 ? -7.113 2.091 -1.842 1.00 0.93 9 LEU A O 13
ATOM 6435 N N . SER A 1 10 ? -6.069 2.266 0.151 1.00 0.51 10 SER A N 13
ATOM 6436 C CA . SER A 1 10 ? -6.971 1.401 0.898 1.00 0.61 10 SER A CA 13
ATOM 6437 C C . SER A 1 10 ? -8.444 1.851 0.831 1.00 0.85 10 SER A C 13
ATOM 6438 O O . SER A 1 10 ? -9.326 1.006 0.684 1.00 1.09 10 SER A O 13
ATOM 6446 N N . PRO A 1 11 ? -8.758 3.168 0.929 1.00 0.88 11 PRO A N 13
ATOM 6447 C CA . PRO A 1 11 ? -7.793 4.248 1.138 1.00 0.76 11 PRO A CA 13
ATOM 6448 C C . PRO A 1 11 ? -7.505 4.567 2.609 1.00 0.88 11 PRO A C 13
ATOM 6449 O O . PRO A 1 11 ? -6.533 5.257 2.912 1.00 0.92 11 PRO A O 13
ATOM 6460 N N . TRP A 1 12 ? -8.332 4.069 3.522 1.00 1.04 12 TRP A N 13
ATOM 6461 C CA . TRP A 1 12 ? -8.234 4.488 4.919 1.00 1.25 12 TRP A CA 13
ATOM 6462 C C . TRP A 1 12 ? -7.664 3.398 5.827 1.00 1.25 12 TRP A C 13
ATOM 6463 O O . TRP A 1 12 ? -7.081 3.700 6.867 1.00 1.40 12 TRP A O 13
ATOM 6484 N N . VAL A 1 13 ? -7.825 2.139 5.447 1.00 1.17 13 VAL A N 13
ATOM 6485 C CA . VAL A 1 13 ? -7.331 1.038 6.273 1.00 1.20 13 VAL A CA 13
ATOM 6486 C C . VAL A 1 13 ? -5.884 0.687 5.930 1.00 1.06 13 VAL A C 13
ATOM 6487 O O . VAL A 1 13 ? -5.235 1.389 5.149 1.00 0.96 13 VAL A O 13
ATOM 6500 N N . SER A 1 14 ? -5.380 -0.374 6.545 1.00 1.12 14 SER A N 13
ATOM 6501 C CA . SER A 1 14 ? -4.020 -0.850 6.305 1.00 1.07 14 SER A CA 13
ATOM 6502 C C . SER A 1 14 ? -3.754 -1.026 4.809 1.00 0.84 14 SER A C 13
ATOM 6503 O O . SER A 1 14 ? -4.600 -1.540 4.075 1.00 0.73 14 SER A O 13
ATOM 6511 N N . PRO A 1 15 ? -2.566 -0.593 4.343 1.00 0.87 15 PRO A N 13
ATOM 6512 C CA . PRO A 1 15 ? -2.179 -0.683 2.927 1.00 0.78 15 PRO A CA 13
ATOM 6513 C C . PRO A 1 15 ? -2.067 -2.125 2.444 1.00 0.67 15 PRO A C 13
ATOM 6514 O O . PRO A 1 15 ? -2.002 -2.384 1.245 1.00 0.74 15 PRO A O 13
ATOM 6525 N N . CYS A 1 16 ? -2.044 -3.061 3.385 1.00 0.65 16 CYS A N 13
ATOM 6526 C CA . CYS A 1 16 ? -2.007 -4.475 3.047 1.00 0.66 16 CYS A CA 13
ATOM 6527 C C . CYS A 1 16 ? -3.390 -4.946 2.603 1.00 0.70 16 CYS A C 13
ATOM 6528 O O . CYS A 1 16 ? -3.529 -5.962 1.920 1.00 0.82 16 CYS A O 13
ATOM 6535 N N . SER A 1 17 ? -4.410 -4.194 2.989 1.00 0.71 17 SER A N 13
ATOM 6536 C CA . SER A 1 17 ? -5.774 -4.486 2.586 1.00 0.83 17 SER A CA 13
ATOM 6537 C C . SER A 1 17 ? -6.228 -3.461 1.552 1.00 0.77 17 SER A C 13
ATOM 6538 O O . SER A 1 17 ? -7.230 -2.765 1.733 1.00 0.85 17 SER A O 13
ATOM 6546 N N . ASN A 1 18 ? -5.464 -3.370 0.475 1.00 0.75 18 ASN A N 13
ATOM 6547 C CA . ASN A 1 18 ? -5.704 -2.387 -0.571 1.00 0.77 18 ASN A CA 13
ATOM 6548 C C . ASN A 1 18 ? -6.391 -3.029 -1.777 1.00 0.81 18 ASN A C 13
ATOM 6549 O O . ASN A 1 18 ? -5.846 -3.942 -2.398 1.00 0.84 18 ASN A O 13
ATOM 6560 N N . PRO A 1 19 ? -7.618 -2.578 -2.098 1.00 0.91 19 PRO A N 13
ATOM 6561 C CA . PRO A 1 19 ? -8.350 -3.054 -3.274 1.00 1.02 19 PRO A CA 13
ATOM 6562 C C . PRO A 1 19 ? -7.796 -2.490 -4.584 1.00 0.97 19 PRO A C 13
ATOM 6563 O O . PRO A 1 19 ? -7.041 -1.521 -4.581 1.00 1.00 19 PRO A O 13
ATOM 6574 N N . HIS A 1 20 ? -8.171 -3.137 -5.691 1.00 1.03 20 HIS A N 13
ATOM 6575 C CA . HIS A 1 20 ? -7.774 -2.756 -7.061 1.00 1.12 20 HIS A CA 13
ATOM 6576 C C . HIS A 1 20 ? -6.250 -2.727 -7.246 1.00 1.04 20 HIS A C 13
ATOM 6577 O O . HIS A 1 20 ? -5.746 -2.245 -8.264 1.00 1.43 20 HIS A O 13
ATOM 6592 N N . TRP A 1 21 ? -5.524 -3.279 -6.288 1.00 1.08 21 TRP A N 13
ATOM 6593 C CA . TRP A 1 21 ? -4.071 -3.293 -6.334 1.00 0.98 21 TRP A CA 13
ATOM 6594 C C . TRP A 1 21 ? -3.548 -4.450 -5.487 1.00 0.81 21 TRP A C 13
ATOM 6595 O O . TRP A 1 21 ? -3.238 -4.290 -4.304 1.00 1.10 21 TRP A O 13
ATOM 6616 N N . PRO A 1 22 ? -3.459 -5.642 -6.090 1.00 0.69 22 PRO A N 13
ATOM 6617 C CA . PRO A 1 22 ? -3.087 -6.861 -5.383 1.00 0.99 22 PRO A CA 13
ATOM 6618 C C . PRO A 1 22 ? -1.578 -7.000 -5.228 1.00 0.88 22 PRO A C 13
ATOM 6619 O O . PRO A 1 22 ? -0.931 -7.775 -5.934 1.00 1.36 22 PRO A O 13
ATOM 6630 N N . ILE A 1 23 ? -1.020 -6.235 -4.306 1.00 0.78 23 ILE A N 13
ATOM 6631 C CA . ILE A 1 23 ? 0.410 -6.250 -4.065 1.00 0.65 23 ILE A CA 13
ATOM 6632 C C . ILE A 1 23 ? 0.702 -6.545 -2.596 1.00 0.62 23 ILE A C 13
ATOM 6633 O O . ILE A 1 23 ? 0.753 -5.640 -1.763 1.00 0.63 23 ILE A O 13
ATOM 6649 N N . ARG A 1 24 ? 0.882 -7.826 -2.293 1.00 0.71 24 ARG A N 13
ATOM 6650 C CA . ARG A 1 24 ? 1.184 -8.274 -0.930 1.00 0.78 24 ARG A CA 13
ATOM 6651 C C . ARG A 1 24 ? 2.474 -7.661 -0.363 1.00 0.69 24 ARG A C 13
ATOM 6652 O O . ARG A 1 24 ? 2.707 -7.700 0.842 1.00 0.74 24 ARG A O 13
ATOM 6673 N N . ALA A 1 25 ? 3.303 -7.092 -1.227 1.00 0.62 25 ALA A N 13
ATOM 6674 C CA . ALA A 1 25 ? 4.560 -6.495 -0.798 1.00 0.63 25 ALA A CA 13
ATOM 6675 C C . ALA A 1 25 ? 4.324 -5.249 0.047 1.00 0.51 25 ALA A C 13
ATOM 6676 O O . ALA A 1 25 ? 5.144 -4.901 0.897 1.00 0.51 25 ALA A O 13
ATOM 6683 N N . MET A 1 26 ? 3.185 -4.597 -0.172 1.00 0.50 26 MET A N 13
ATOM 6684 C CA . MET A 1 26 ? 2.849 -3.371 0.546 1.00 0.50 26 MET A CA 13
ATOM 6685 C C . MET A 1 26 ? 2.631 -3.656 2.027 1.00 0.50 26 MET A C 13
ATOM 6686 O O . MET A 1 26 ? 2.679 -2.756 2.862 1.00 0.57 26 MET A O 13
ATOM 6700 N N . CYS A 1 27 ? 2.391 -4.925 2.340 1.00 0.53 27 CYS A N 13
ATOM 6701 C CA . CYS A 1 27 ? 2.150 -5.355 3.714 1.00 0.65 27 CYS A CA 13
ATOM 6702 C C . CYS A 1 27 ? 3.412 -5.214 4.559 1.00 0.68 27 CYS A C 13
ATOM 6703 O O . CYS A 1 27 ? 3.365 -5.282 5.783 1.00 0.82 27 CYS A O 13
ATOM 6710 N N . ASN A 1 28 ? 4.538 -5.020 3.889 1.00 0.62 28 ASN A N 13
ATOM 6711 C CA . ASN A 1 28 ? 5.834 -4.925 4.553 1.00 0.74 28 ASN A CA 13
ATOM 6712 C C . ASN A 1 28 ? 6.200 -3.476 4.844 1.00 0.80 28 ASN A C 13
ATOM 6713 O O . ASN A 1 28 ? 7.350 -3.177 5.134 1.00 0.91 28 ASN A O 13
ATOM 6724 N N . ASP A 1 29 ? 5.214 -2.587 4.765 1.00 0.79 29 ASP A N 13
ATOM 6725 C CA . ASP A 1 29 ? 5.433 -1.135 4.852 1.00 0.91 29 ASP A CA 13
ATOM 6726 C C . ASP A 1 29 ? 6.223 -0.693 6.086 1.00 1.07 29 ASP A C 13
ATOM 6727 O O . ASP A 1 29 ? 6.739 0.423 6.126 1.00 1.18 29 ASP A O 13
ATOM 6736 N N . SER A 1 30 ? 6.299 -1.548 7.085 1.00 1.13 30 SER A N 13
ATOM 6737 C CA . SER A 1 30 ? 7.069 -1.260 8.296 1.00 1.32 30 SER A CA 13
ATOM 6738 C C . SER A 1 30 ? 8.578 -1.247 8.013 1.00 1.30 30 SER A C 13
ATOM 6739 O O . SER A 1 30 ? 9.375 -0.807 8.845 1.00 1.47 30 SER A O 13
ATOM 6747 N N . VAL A 1 31 ? 8.960 -1.734 6.842 1.00 1.13 31 VAL A N 13
ATOM 6748 C CA . VAL A 1 31 ? 10.347 -1.708 6.393 1.00 1.13 31 VAL A CA 13
ATOM 6749 C C . VAL A 1 31 ? 10.546 -0.479 5.498 1.00 1.07 31 VAL A C 13
ATOM 6750 O O . VAL A 1 31 ? 9.564 0.029 4.952 1.00 1.01 31 VAL A O 13
ATOM 6763 N N . PRO A 1 32 ? 11.781 0.075 5.399 1.00 1.17 32 PRO A N 13
ATOM 6764 C CA . PRO A 1 32 ? 12.117 1.126 4.428 1.00 1.17 32 PRO A CA 13
ATOM 6765 C C . PRO A 1 32 ? 11.512 0.869 3.042 1.00 0.96 32 PRO A C 13
ATOM 6766 O O . PRO A 1 32 ? 11.093 -0.255 2.764 1.00 0.87 32 PRO A O 13
ATOM 6777 N N . CYS A 1 33 ? 11.578 1.875 2.161 1.00 0.95 33 CYS A N 13
ATOM 6778 C CA . CYS A 1 33 ? 10.723 1.958 0.958 1.00 0.91 33 CYS A CA 13
ATOM 6779 C C . CYS A 1 33 ? 10.284 0.589 0.434 1.00 0.74 33 CYS A C 13
ATOM 6780 O O . CYS A 1 33 ? 11.058 -0.143 -0.194 1.00 0.72 33 CYS A O 13
ATOM 6787 N N . PRO A 1 34 ? 9.023 0.225 0.726 1.00 0.75 34 PRO A N 13
ATOM 6788 C CA . PRO A 1 34 ? 8.458 -1.070 0.357 1.00 0.71 34 PRO A CA 13
ATOM 6789 C C . PRO A 1 34 ? 7.967 -1.090 -1.088 1.00 0.63 34 PRO A C 13
ATOM 6790 O O . PRO A 1 34 ? 7.637 -0.046 -1.654 1.00 0.72 34 PRO A O 13
ATOM 6801 N N . PRO A 1 35 ? 7.926 -2.273 -1.715 1.00 0.83 35 PRO A N 13
ATOM 6802 C CA . PRO A 1 35 ? 7.435 -2.411 -3.079 1.00 0.99 35 PRO A CA 13
ATOM 6803 C C . PRO A 1 35 ? 5.913 -2.325 -3.154 1.00 0.87 35 PRO A C 13
ATOM 6804 O O . PRO A 1 35 ? 5.199 -3.001 -2.411 1.00 1.11 35 PRO A O 13
ATOM 6815 N N . CYS A 1 36 ? 5.432 -1.491 -4.058 1.00 0.84 36 CYS A N 13
ATOM 6816 C CA . CYS A 1 36 ? 4.010 -1.342 -4.298 1.00 0.89 36 CYS A CA 13
ATOM 6817 C C . CYS A 1 36 ? 3.757 -1.307 -5.799 1.00 1.12 36 CYS A C 13
ATOM 6818 O O . CYS A 1 36 ? 3.669 -0.190 -6.362 1.00 1.51 36 CYS A O 13
ATOM 6826 N N . GLY A 1 1 ? 14.246 1.537 -7.711 1.00 2.26 1 GLY A N 14
ATOM 6827 C CA . GLY A 1 1 ? 14.221 0.876 -6.385 1.00 1.89 1 GLY A CA 14
ATOM 6828 C C . GLY A 1 1 ? 12.812 0.759 -5.845 1.00 1.69 1 GLY A C 14
ATOM 6829 O O . GLY A 1 1 ? 11.931 0.215 -6.512 1.00 1.84 1 GLY A O 14
ATOM 6835 N N . CYS A 1 2 ? 12.595 1.264 -4.639 1.00 1.55 2 CYS A N 14
ATOM 6836 C CA . CYS A 1 2 ? 11.275 1.241 -4.030 1.00 1.44 2 CYS A CA 14
ATOM 6837 C C . CYS A 1 2 ? 10.439 2.424 -4.517 1.00 1.14 2 CYS A C 14
ATOM 6838 O O . CYS A 1 2 ? 10.822 3.581 -4.339 1.00 1.19 2 CYS A O 14
ATOM 6845 N N . PRO A 1 3 ? 9.294 2.152 -5.157 1.00 1.09 3 PRO A N 14
ATOM 6846 C CA . PRO A 1 3 ? 8.378 3.198 -5.596 1.00 1.11 3 PRO A CA 14
ATOM 6847 C C . PRO A 1 3 ? 7.473 3.669 -4.459 1.00 1.14 3 PRO A C 14
ATOM 6848 O O . PRO A 1 3 ? 6.899 2.855 -3.735 1.00 1.13 3 PRO A O 14
ATOM 6859 N N . PRO A 1 4 ? 7.342 4.989 -4.284 1.00 1.44 4 PRO A N 14
ATOM 6860 C CA . PRO A 1 4 ? 6.537 5.560 -3.205 1.00 1.69 4 PRO A CA 14
ATOM 6861 C C . PRO A 1 4 ? 5.037 5.430 -3.461 1.00 1.55 4 PRO A C 14
ATOM 6862 O O . PRO A 1 4 ? 4.532 5.830 -4.512 1.00 1.64 4 PRO A O 14
ATOM 6873 N N . CYS A 1 5 ? 4.335 4.855 -2.499 1.00 1.49 5 CYS A N 14
ATOM 6874 C CA . CYS A 1 5 ? 2.886 4.753 -2.561 1.00 1.38 5 CYS A CA 14
ATOM 6875 C C . CYS A 1 5 ? 2.257 5.574 -1.440 1.00 1.77 5 CYS A C 14
ATOM 6876 O O . CYS A 1 5 ? 2.266 5.172 -0.273 1.00 2.07 5 CYS A O 14
ATOM 6883 N N . ARG A 1 6 ? 1.735 6.739 -1.801 1.00 1.99 6 ARG A N 14
ATOM 6884 C CA . ARG A 1 6 ? 1.216 7.682 -0.830 1.00 2.51 6 ARG A CA 14
ATOM 6885 C C . ARG A 1 6 ? -0.270 7.482 -0.571 1.00 2.22 6 ARG A C 14
ATOM 6886 O O . ARG A 1 6 ? -0.690 7.349 0.578 1.00 2.33 6 ARG A O 14
ATOM 6907 N N . PHE A 1 7 ? -1.068 7.458 -1.631 1.00 2.03 7 PHE A N 14
ATOM 6908 C CA . PHE A 1 7 ? -2.504 7.341 -1.468 1.00 1.88 7 PHE A CA 14
ATOM 6909 C C . PHE A 1 7 ? -2.876 5.913 -1.153 1.00 1.57 7 PHE A C 14
ATOM 6910 O O . PHE A 1 7 ? -3.003 5.082 -2.052 1.00 1.64 7 PHE A O 14
ATOM 6927 N N . THR A 1 8 ? -2.994 5.614 0.117 1.00 1.39 8 THR A N 14
ATOM 6928 C CA . THR A 1 8 ? -3.552 4.354 0.520 1.00 1.17 8 THR A CA 14
ATOM 6929 C C . THR A 1 8 ? -5.031 4.328 0.191 1.00 0.94 8 THR A C 14
ATOM 6930 O O . THR A 1 8 ? -5.825 5.055 0.786 1.00 0.94 8 THR A O 14
ATOM 6941 N N . LEU A 1 9 ? -5.390 3.501 -0.777 1.00 0.87 9 LEU A N 14
ATOM 6942 C CA . LEU A 1 9 ? -6.775 3.403 -1.226 1.00 0.87 9 LEU A CA 14
ATOM 6943 C C . LEU A 1 9 ? -7.521 2.459 -0.301 1.00 0.71 9 LEU A C 14
ATOM 6944 O O . LEU A 1 9 ? -8.672 2.090 -0.537 1.00 0.93 9 LEU A O 14
ATOM 6960 N N . SER A 1 10 ? -6.817 2.084 0.754 1.00 0.51 10 SER A N 14
ATOM 6961 C CA . SER A 1 10 ? -7.300 1.152 1.762 1.00 0.61 10 SER A CA 14
ATOM 6962 C C . SER A 1 10 ? -8.657 1.571 2.363 1.00 0.85 10 SER A C 14
ATOM 6963 O O . SER A 1 10 ? -9.539 0.728 2.508 1.00 1.09 10 SER A O 14
ATOM 6971 N N . PRO A 1 11 ? -8.866 2.861 2.728 1.00 0.88 11 PRO A N 14
ATOM 6972 C CA . PRO A 1 11 ? -7.842 3.905 2.730 1.00 0.76 11 PRO A CA 14
ATOM 6973 C C . PRO A 1 11 ? -7.067 4.000 4.049 1.00 0.88 11 PRO A C 14
ATOM 6974 O O . PRO A 1 11 ? -5.850 4.201 4.051 1.00 0.92 11 PRO A O 14
ATOM 6985 N N . TRP A 1 12 ? -7.770 3.842 5.165 1.00 1.04 12 TRP A N 14
ATOM 6986 C CA . TRP A 1 12 ? -7.172 4.052 6.476 1.00 1.25 12 TRP A CA 14
ATOM 6987 C C . TRP A 1 12 ? -6.761 2.733 7.117 1.00 1.25 12 TRP A C 14
ATOM 6988 O O . TRP A 1 12 ? -5.937 2.709 8.032 1.00 1.40 12 TRP A O 14
ATOM 7009 N N . VAL A 1 13 ? -7.335 1.637 6.636 1.00 1.17 13 VAL A N 14
ATOM 7010 C CA . VAL A 1 13 ? -6.953 0.309 7.103 1.00 1.20 13 VAL A CA 14
ATOM 7011 C C . VAL A 1 13 ? -5.552 -0.050 6.610 1.00 1.06 13 VAL A C 14
ATOM 7012 O O . VAL A 1 13 ? -4.857 0.799 6.044 1.00 0.96 13 VAL A O 14
ATOM 7025 N N . SER A 1 14 ? -5.138 -1.289 6.846 1.00 1.12 14 SER A N 14
ATOM 7026 C CA . SER A 1 14 ? -3.798 -1.740 6.485 1.00 1.07 14 SER A CA 14
ATOM 7027 C C . SER A 1 14 ? -3.460 -1.360 5.040 1.00 0.84 14 SER A C 14
ATOM 7028 O O . SER A 1 14 ? -4.199 -1.685 4.109 1.00 0.73 14 SER A O 14
ATOM 7036 N N . PRO A 1 15 ? -2.327 -0.654 4.848 1.00 0.87 15 PRO A N 14
ATOM 7037 C CA . PRO A 1 15 ? -1.911 -0.136 3.535 1.00 0.78 15 PRO A CA 14
ATOM 7038 C C . PRO A 1 15 ? -1.629 -1.246 2.532 1.00 0.67 15 PRO A C 14
ATOM 7039 O O . PRO A 1 15 ? -1.595 -1.014 1.325 1.00 0.74 15 PRO A O 14
ATOM 7050 N N . CYS A 1 16 ? -1.427 -2.450 3.043 1.00 0.65 16 CYS A N 14
ATOM 7051 C CA . CYS A 1 16 ? -1.176 -3.604 2.197 1.00 0.66 16 CYS A CA 14
ATOM 7052 C C . CYS A 1 16 ? -2.468 -4.036 1.508 1.00 0.70 16 CYS A C 14
ATOM 7053 O O . CYS A 1 16 ? -2.446 -4.655 0.446 1.00 0.82 16 CYS A O 14
ATOM 7060 N N . SER A 1 17 ? -3.595 -3.690 2.120 1.00 0.71 17 SER A N 14
ATOM 7061 C CA . SER A 1 17 ? -4.898 -3.954 1.538 1.00 0.83 17 SER A CA 14
ATOM 7062 C C . SER A 1 17 ? -5.319 -2.764 0.684 1.00 0.77 17 SER A C 14
ATOM 7063 O O . SER A 1 17 ? -6.212 -1.999 1.051 1.00 0.85 17 SER A O 14
ATOM 7071 N N . ASN A 1 18 ? -4.641 -2.595 -0.440 1.00 0.75 18 ASN A N 14
ATOM 7072 C CA . ASN A 1 18 ? -4.913 -1.484 -1.336 1.00 0.77 18 ASN A CA 14
ATOM 7073 C C . ASN A 1 18 ? -5.703 -1.974 -2.542 1.00 0.81 18 ASN A C 14
ATOM 7074 O O . ASN A 1 18 ? -5.171 -2.700 -3.379 1.00 0.84 18 ASN A O 14
ATOM 7085 N N . PRO A 1 19 ? -6.993 -1.613 -2.627 1.00 0.91 19 PRO A N 14
ATOM 7086 C CA . PRO A 1 19 ? -7.844 -1.972 -3.767 1.00 1.02 19 PRO A CA 14
ATOM 7087 C C . PRO A 1 19 ? -7.248 -1.517 -5.095 1.00 0.97 19 PRO A C 14
ATOM 7088 O O . PRO A 1 19 ? -6.592 -0.476 -5.166 1.00 1.00 19 PRO A O 14
ATOM 7099 N N . HIS A 1 20 ? -7.487 -2.310 -6.138 1.00 1.03 20 HIS A N 14
ATOM 7100 C CA . HIS A 1 20 ? -6.948 -2.054 -7.472 1.00 1.12 20 HIS A CA 14
ATOM 7101 C C . HIS A 1 20 ? -5.428 -2.178 -7.468 1.00 1.04 20 HIS A C 14
ATOM 7102 O O . HIS A 1 20 ? -4.740 -1.604 -8.317 1.00 1.43 20 HIS A O 14
ATOM 7117 N N . TRP A 1 21 ? -4.911 -2.938 -6.512 1.00 1.08 21 TRP A N 14
ATOM 7118 C CA . TRP A 1 21 ? -3.479 -3.142 -6.380 1.00 0.98 21 TRP A CA 14
ATOM 7119 C C . TRP A 1 21 ? -3.201 -4.400 -5.560 1.00 0.81 21 TRP A C 14
ATOM 7120 O O . TRP A 1 21 ? -3.028 -4.343 -4.342 1.00 1.10 21 TRP A O 14
ATOM 7141 N N . PRO A 1 22 ? -3.151 -5.560 -6.224 1.00 0.69 22 PRO A N 14
ATOM 7142 C CA . PRO A 1 22 ? -2.972 -6.842 -5.556 1.00 0.99 22 PRO A CA 14
ATOM 7143 C C . PRO A 1 22 ? -1.502 -7.168 -5.305 1.00 0.88 22 PRO A C 14
ATOM 7144 O O . PRO A 1 22 ? -1.007 -8.223 -5.706 1.00 1.36 22 PRO A O 14
ATOM 7155 N N . ILE A 1 23 ? -0.799 -6.247 -4.658 1.00 0.78 23 ILE A N 14
ATOM 7156 C CA . ILE A 1 23 ? 0.602 -6.456 -4.324 1.00 0.65 23 ILE A CA 14
ATOM 7157 C C . ILE A 1 23 ? 0.763 -6.579 -2.818 1.00 0.62 23 ILE A C 14
ATOM 7158 O O . ILE A 1 23 ? 0.671 -5.597 -2.076 1.00 0.63 23 ILE A O 14
ATOM 7174 N N . ARG A 1 24 ? 0.989 -7.802 -2.376 1.00 0.71 24 ARG A N 14
ATOM 7175 C CA . ARG A 1 24 ? 1.173 -8.092 -0.957 1.00 0.78 24 ARG A CA 14
ATOM 7176 C C . ARG A 1 24 ? 2.495 -7.545 -0.418 1.00 0.69 24 ARG A C 14
ATOM 7177 O O . ARG A 1 24 ? 2.696 -7.473 0.789 1.00 0.74 24 ARG A O 14
ATOM 7198 N N . ALA A 1 25 ? 3.397 -7.164 -1.314 1.00 0.62 25 ALA A N 14
ATOM 7199 C CA . ALA A 1 25 ? 4.705 -6.662 -0.914 1.00 0.63 25 ALA A CA 14
ATOM 7200 C C . ALA A 1 25 ? 4.584 -5.352 -0.142 1.00 0.51 25 ALA A C 14
ATOM 7201 O O . ALA A 1 25 ? 5.497 -4.963 0.585 1.00 0.51 25 ALA A O 14
ATOM 7208 N N . MET A 1 26 ? 3.439 -4.685 -0.284 1.00 0.50 26 MET A N 14
ATOM 7209 C CA . MET A 1 26 ? 3.180 -3.452 0.450 1.00 0.50 26 MET A CA 14
ATOM 7210 C C . MET A 1 26 ? 2.949 -3.747 1.932 1.00 0.50 26 MET A C 14
ATOM 7211 O O . MET A 1 26 ? 2.823 -2.833 2.744 1.00 0.57 26 MET A O 14
ATOM 7225 N N . CYS A 1 27 ? 2.891 -5.031 2.278 1.00 0.53 27 CYS A N 14
ATOM 7226 C CA . CYS A 1 27 ? 2.772 -5.447 3.674 1.00 0.65 27 CYS A CA 14
ATOM 7227 C C . CYS A 1 27 ? 4.049 -5.110 4.434 1.00 0.68 27 CYS A C 14
ATOM 7228 O O . CYS A 1 27 ? 4.078 -5.103 5.663 1.00 0.82 27 CYS A O 14
ATOM 7235 N N . ASN A 1 28 ? 5.096 -4.801 3.684 1.00 0.62 28 ASN A N 14
ATOM 7236 C CA . ASN A 1 28 ? 6.379 -4.417 4.254 1.00 0.74 28 ASN A CA 14
ATOM 7237 C C . ASN A 1 28 ? 6.385 -2.945 4.653 1.00 0.80 28 ASN A C 14
ATOM 7238 O O . ASN A 1 28 ? 7.436 -2.349 4.834 1.00 0.91 28 ASN A O 14
ATOM 7249 N N . ASP A 1 29 ? 5.197 -2.361 4.748 1.00 0.79 29 ASP A N 14
ATOM 7250 C CA . ASP A 1 29 ? 5.034 -0.954 5.124 1.00 0.91 29 ASP A CA 14
ATOM 7251 C C . ASP A 1 29 ? 5.696 -0.628 6.467 1.00 1.07 29 ASP A C 14
ATOM 7252 O O . ASP A 1 29 ? 6.109 0.507 6.705 1.00 1.18 29 ASP A O 14
ATOM 7261 N N . SER A 1 30 ? 5.797 -1.620 7.339 1.00 1.13 30 SER A N 14
ATOM 7262 C CA . SER A 1 30 ? 6.436 -1.434 8.639 1.00 1.32 30 SER A CA 14
ATOM 7263 C C . SER A 1 30 ? 7.944 -1.249 8.471 1.00 1.30 30 SER A C 14
ATOM 7264 O O . SER A 1 30 ? 8.615 -0.644 9.306 1.00 1.47 30 SER A O 14
ATOM 7272 N N . VAL A 1 31 ? 8.452 -1.784 7.376 1.00 1.13 31 VAL A N 14
ATOM 7273 C CA . VAL A 1 31 ? 9.846 -1.661 7.004 1.00 1.13 31 VAL A CA 14
ATOM 7274 C C . VAL A 1 31 ? 10.010 -0.446 6.088 1.00 1.07 31 VAL A C 14
ATOM 7275 O O . VAL A 1 31 ? 9.014 0.034 5.539 1.00 1.01 31 VAL A O 14
ATOM 7288 N N . PRO A 1 32 ? 11.226 0.131 5.989 1.00 1.17 32 PRO A N 14
ATOM 7289 C CA . PRO A 1 32 ? 11.513 1.238 5.061 1.00 1.17 32 PRO A CA 14
ATOM 7290 C C . PRO A 1 32 ? 10.872 1.042 3.679 1.00 0.96 32 PRO A C 14
ATOM 7291 O O . PRO A 1 32 ? 10.472 -0.074 3.351 1.00 0.87 32 PRO A O 14
ATOM 7302 N N . CYS A 1 33 ? 10.883 2.091 2.851 1.00 0.95 33 CYS A N 14
ATOM 7303 C CA . CYS A 1 33 ? 9.995 2.207 1.673 1.00 0.91 33 CYS A CA 14
ATOM 7304 C C . CYS A 1 33 ? 9.566 0.854 1.087 1.00 0.74 33 CYS A C 14
ATOM 7305 O O . CYS A 1 33 ? 10.347 0.159 0.428 1.00 0.72 33 CYS A O 14
ATOM 7312 N N . PRO A 1 34 ? 8.304 0.459 1.348 1.00 0.75 34 PRO A N 14
ATOM 7313 C CA . PRO A 1 34 ? 7.760 -0.821 0.889 1.00 0.71 34 PRO A CA 14
ATOM 7314 C C . PRO A 1 34 ? 7.598 -0.844 -0.626 1.00 0.63 34 PRO A C 14
ATOM 7315 O O . PRO A 1 34 ? 7.143 0.134 -1.223 1.00 0.72 34 PRO A O 14
ATOM 7326 N N . PRO A 1 35 ? 7.981 -1.946 -1.276 1.00 0.83 35 PRO A N 14
ATOM 7327 C CA . PRO A 1 35 ? 7.878 -2.051 -2.724 1.00 0.99 35 PRO A CA 14
ATOM 7328 C C . PRO A 1 35 ? 6.441 -2.282 -3.193 1.00 0.87 35 PRO A C 14
ATOM 7329 O O . PRO A 1 35 ? 5.748 -3.181 -2.714 1.00 1.11 35 PRO A O 14
ATOM 7340 N N . CYS A 1 36 ? 6.014 -1.466 -4.139 1.00 0.84 36 CYS A N 14
ATOM 7341 C CA . CYS A 1 36 ? 4.710 -1.614 -4.760 1.00 0.89 36 CYS A CA 14
ATOM 7342 C C . CYS A 1 36 ? 4.865 -2.297 -6.113 1.00 1.12 36 CYS A C 14
ATOM 7343 O O . CYS A 1 36 ? 5.346 -1.639 -7.061 1.00 1.51 36 CYS A O 14
ATOM 7351 N N . GLY A 1 1 ? 15.591 4.678 -7.464 1.00 2.26 1 GLY A N 15
ATOM 7352 C CA . GLY A 1 1 ? 15.513 4.311 -6.029 1.00 1.89 1 GLY A CA 15
ATOM 7353 C C . GLY A 1 1 ? 14.127 3.846 -5.648 1.00 1.69 1 GLY A C 15
ATOM 7354 O O . GLY A 1 1 ? 13.271 3.674 -6.516 1.00 1.84 1 GLY A O 15
ATOM 7360 N N . CYS A 1 2 ? 13.900 3.645 -4.360 1.00 1.55 2 CYS A N 15
ATOM 7361 C CA . CYS A 1 2 ? 12.603 3.201 -3.878 1.00 1.44 2 CYS A CA 15
ATOM 7362 C C . CYS A 1 2 ? 11.580 4.325 -3.973 1.00 1.14 2 CYS A C 15
ATOM 7363 O O . CYS A 1 2 ? 11.806 5.424 -3.467 1.00 1.19 2 CYS A O 15
ATOM 7370 N N . PRO A 1 3 ? 10.448 4.070 -4.637 1.00 1.09 3 PRO A N 15
ATOM 7371 C CA . PRO A 1 3 ? 9.373 5.048 -4.740 1.00 1.11 3 PRO A CA 15
ATOM 7372 C C . PRO A 1 3 ? 8.524 5.091 -3.469 1.00 1.14 3 PRO A C 15
ATOM 7373 O O . PRO A 1 3 ? 8.104 4.049 -2.962 1.00 1.13 3 PRO A O 15
ATOM 7384 N N . PRO A 1 4 ? 8.266 6.289 -2.924 1.00 1.44 4 PRO A N 15
ATOM 7385 C CA . PRO A 1 4 ? 7.405 6.442 -1.755 1.00 1.69 4 PRO A CA 15
ATOM 7386 C C . PRO A 1 4 ? 5.941 6.197 -2.097 1.00 1.55 4 PRO A C 15
ATOM 7387 O O . PRO A 1 4 ? 5.388 6.826 -3.004 1.00 1.64 4 PRO A O 15
ATOM 7398 N N . CYS A 1 5 ? 5.313 5.284 -1.377 1.00 1.49 5 CYS A N 15
ATOM 7399 C CA . CYS A 1 5 ? 3.906 4.990 -1.586 1.00 1.38 5 CYS A CA 15
ATOM 7400 C C . CYS A 1 5 ? 3.048 5.880 -0.699 1.00 1.77 5 CYS A C 15
ATOM 7401 O O . CYS A 1 5 ? 2.877 5.613 0.489 1.00 2.07 5 CYS A O 15
ATOM 7408 N N . ARG A 1 6 ? 2.515 6.945 -1.280 1.00 1.99 6 ARG A N 15
ATOM 7409 C CA . ARG A 1 6 ? 1.691 7.889 -0.530 1.00 2.51 6 ARG A CA 15
ATOM 7410 C C . ARG A 1 6 ? 0.235 7.738 -0.917 1.00 2.22 6 ARG A C 15
ATOM 7411 O O . ARG A 1 6 ? -0.662 8.140 -0.177 1.00 2.33 6 ARG A O 15
ATOM 7432 N N . PHE A 1 7 ? 0.014 7.168 -2.090 1.00 2.03 7 PHE A N 15
ATOM 7433 C CA . PHE A 1 7 ? -1.328 6.973 -2.604 1.00 1.88 7 PHE A CA 15
ATOM 7434 C C . PHE A 1 7 ? -2.018 5.890 -1.803 1.00 1.57 7 PHE A C 15
ATOM 7435 O O . PHE A 1 7 ? -1.864 4.708 -2.089 1.00 1.64 7 PHE A O 15
ATOM 7452 N N . THR A 1 8 ? -2.723 6.284 -0.769 1.00 1.39 8 THR A N 15
ATOM 7453 C CA . THR A 1 8 ? -3.496 5.338 -0.006 1.00 1.17 8 THR A CA 15
ATOM 7454 C C . THR A 1 8 ? -4.792 5.007 -0.715 1.00 0.94 8 THR A C 15
ATOM 7455 O O . THR A 1 8 ? -5.731 5.802 -0.730 1.00 0.94 8 THR A O 15
ATOM 7466 N N . LEU A 1 9 ? -4.822 3.832 -1.314 1.00 0.87 9 LEU A N 15
ATOM 7467 C CA . LEU A 1 9 ? -6.004 3.370 -2.031 1.00 0.87 9 LEU A CA 15
ATOM 7468 C C . LEU A 1 9 ? -6.946 2.671 -1.067 1.00 0.71 9 LEU A C 15
ATOM 7469 O O . LEU A 1 9 ? -8.071 2.316 -1.421 1.00 0.93 9 LEU A O 15
ATOM 7485 N N . SER A 1 10 ? -6.462 2.489 0.156 1.00 0.51 10 SER A N 15
ATOM 7486 C CA . SER A 1 10 ? -7.207 1.811 1.213 1.00 0.61 10 SER A CA 15
ATOM 7487 C C . SER A 1 10 ? -8.636 2.367 1.372 1.00 0.85 10 SER A C 15
ATOM 7488 O O . SER A 1 10 ? -9.589 1.590 1.413 1.00 1.09 10 SER A O 15
ATOM 7496 N N . PRO A 1 11 ? -8.826 3.707 1.458 1.00 0.88 11 PRO A N 15
ATOM 7497 C CA . PRO A 1 11 ? -7.759 4.702 1.582 1.00 0.76 11 PRO A CA 15
ATOM 7498 C C . PRO A 1 11 ? -7.359 4.976 3.034 1.00 0.88 11 PRO A C 15
ATOM 7499 O O . PRO A 1 11 ? -6.222 5.361 3.310 1.00 0.92 11 PRO A O 15
ATOM 7510 N N . TRP A 1 12 ? -8.288 4.753 3.954 1.00 1.04 12 TRP A N 15
ATOM 7511 C CA . TRP A 1 12 ? -8.108 5.181 5.337 1.00 1.25 12 TRP A CA 15
ATOM 7512 C C . TRP A 1 12 ? -7.680 4.024 6.234 1.00 1.25 12 TRP A C 15
ATOM 7513 O O . TRP A 1 12 ? -7.030 4.231 7.258 1.00 1.40 12 TRP A O 15
ATOM 7534 N N . VAL A 1 13 ? -8.038 2.805 5.848 1.00 1.17 13 VAL A N 15
ATOM 7535 C CA . VAL A 1 13 ? -7.617 1.621 6.590 1.00 1.20 13 VAL A CA 15
ATOM 7536 C C . VAL A 1 13 ? -6.161 1.285 6.289 1.00 1.06 13 VAL A C 15
ATOM 7537 O O . VAL A 1 13 ? -5.471 2.047 5.605 1.00 0.96 13 VAL A O 15
ATOM 7550 N N . SER A 1 14 ? -5.696 0.162 6.812 1.00 1.12 14 SER A N 15
ATOM 7551 C CA . SER A 1 14 ? -4.315 -0.261 6.634 1.00 1.07 14 SER A CA 15
ATOM 7552 C C . SER A 1 14 ? -3.940 -0.320 5.149 1.00 0.84 14 SER A C 15
ATOM 7553 O O . SER A 1 14 ? -4.777 -0.648 4.302 1.00 0.73 14 SER A O 15
ATOM 7561 N N . PRO A 1 15 ? -2.691 0.032 4.809 1.00 0.87 15 PRO A N 15
ATOM 7562 C CA . PRO A 1 15 ? -2.195 -0.038 3.429 1.00 0.78 15 PRO A CA 15
ATOM 7563 C C . PRO A 1 15 ? -2.401 -1.418 2.803 1.00 0.67 15 PRO A C 15
ATOM 7564 O O . PRO A 1 15 ? -2.901 -1.531 1.687 1.00 0.74 15 PRO A O 15
ATOM 7575 N N . CYS A 1 16 ? -2.040 -2.464 3.539 1.00 0.65 16 CYS A N 15
ATOM 7576 C CA . CYS A 1 16 ? -2.132 -3.829 3.026 1.00 0.66 16 CYS A CA 15
ATOM 7577 C C . CYS A 1 16 ? -3.583 -4.262 2.818 1.00 0.70 16 CYS A C 15
ATOM 7578 O O . CYS A 1 16 ? -3.874 -5.060 1.926 1.00 0.82 16 CYS A O 15
ATOM 7585 N N . SER A 1 17 ? -4.495 -3.735 3.625 1.00 0.71 17 SER A N 15
ATOM 7586 C CA . SER A 1 17 ? -5.902 -4.094 3.506 1.00 0.83 17 SER A CA 15
ATOM 7587 C C . SER A 1 17 ? -6.577 -3.279 2.402 1.00 0.77 17 SER A C 15
ATOM 7588 O O . SER A 1 17 ? -7.564 -2.579 2.636 1.00 0.85 17 SER A O 15
ATOM 7596 N N . ASN A 1 18 ? -6.027 -3.373 1.201 1.00 0.75 18 ASN A N 15
ATOM 7597 C CA . ASN A 1 18 ? -6.560 -2.658 0.053 1.00 0.77 18 ASN A CA 15
ATOM 7598 C C . ASN A 1 18 ? -6.986 -3.636 -1.033 1.00 0.81 18 ASN A C 15
ATOM 7599 O O . ASN A 1 18 ? -6.147 -4.301 -1.642 1.00 0.84 18 ASN A O 15
ATOM 7610 N N . PRO A 1 19 ? -8.300 -3.759 -1.270 1.00 0.91 19 PRO A N 15
ATOM 7611 C CA . PRO A 1 19 ? -8.828 -4.578 -2.363 1.00 1.02 19 PRO A CA 15
ATOM 7612 C C . PRO A 1 19 ? -8.411 -4.024 -3.723 1.00 0.97 19 PRO A C 15
ATOM 7613 O O . PRO A 1 19 ? -8.065 -2.850 -3.831 1.00 1.00 19 PRO A O 15
ATOM 7624 N N . HIS A 1 20 ? -8.426 -4.886 -4.742 1.00 1.03 20 HIS A N 15
ATOM 7625 C CA . HIS A 1 20 ? -8.091 -4.518 -6.129 1.00 1.12 20 HIS A CA 15
ATOM 7626 C C . HIS A 1 20 ? -6.576 -4.400 -6.337 1.00 1.04 20 HIS A C 15
ATOM 7627 O O . HIS A 1 20 ? -6.107 -4.247 -7.466 1.00 1.43 20 HIS A O 15
ATOM 7642 N N . TRP A 1 21 ? -5.813 -4.501 -5.259 1.00 1.08 21 TRP A N 15
ATOM 7643 C CA . TRP A 1 21 ? -4.371 -4.340 -5.336 1.00 0.98 21 TRP A CA 15
ATOM 7644 C C . TRP A 1 21 ? -3.664 -5.690 -5.218 1.00 0.81 21 TRP A C 15
ATOM 7645 O O . TRP A 1 21 ? -3.584 -6.270 -4.134 1.00 1.10 21 TRP A O 15
ATOM 7666 N N . PRO A 1 22 ? -3.147 -6.213 -6.341 1.00 0.69 22 PRO A N 15
ATOM 7667 C CA . PRO A 1 22 ? -2.488 -7.514 -6.387 1.00 0.99 22 PRO A CA 15
ATOM 7668 C C . PRO A 1 22 ? -0.974 -7.445 -6.166 1.00 0.88 22 PRO A C 15
ATOM 7669 O O . PRO A 1 22 ? -0.217 -8.206 -6.776 1.00 1.36 22 PRO A O 15
ATOM 7680 N N . ILE A 1 23 ? -0.526 -6.531 -5.312 1.00 0.78 23 ILE A N 15
ATOM 7681 C CA . ILE A 1 23 ? 0.891 -6.444 -4.971 1.00 0.65 23 ILE A CA 15
ATOM 7682 C C . ILE A 1 23 ? 1.080 -6.554 -3.459 1.00 0.62 23 ILE A C 15
ATOM 7683 O O . ILE A 1 23 ? 0.946 -5.572 -2.725 1.00 0.63 23 ILE A O 15
ATOM 7699 N N . ARG A 1 24 ? 1.388 -7.763 -3.005 1.00 0.71 24 ARG A N 15
ATOM 7700 C CA . ARG A 1 24 ? 1.592 -8.038 -1.580 1.00 0.78 24 ARG A CA 15
ATOM 7701 C C . ARG A 1 24 ? 2.773 -7.273 -0.972 1.00 0.69 24 ARG A C 15
ATOM 7702 O O . ARG A 1 24 ? 2.906 -7.210 0.249 1.00 0.74 24 ARG A O 15
ATOM 7723 N N . ALA A 1 25 ? 3.627 -6.707 -1.817 1.00 0.62 25 ALA A N 15
ATOM 7724 C CA . ALA A 1 25 ? 4.849 -6.045 -1.363 1.00 0.63 25 ALA A CA 15
ATOM 7725 C C . ALA A 1 25 ? 4.572 -4.937 -0.352 1.00 0.51 25 ALA A C 15
ATOM 7726 O O . ALA A 1 25 ? 5.337 -4.747 0.589 1.00 0.51 25 ALA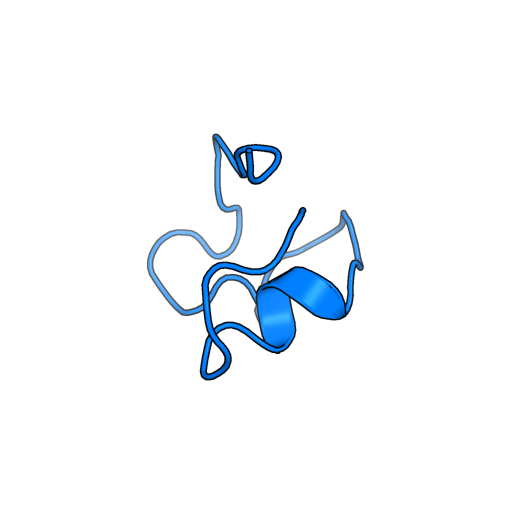 A O 15
ATOM 7733 N N . MET A 1 26 ? 3.464 -4.224 -0.525 1.00 0.50 26 MET A N 15
ATOM 7734 C CA . MET A 1 26 ? 3.159 -3.090 0.343 1.00 0.50 26 MET A CA 15
ATOM 7735 C C . MET A 1 26 ? 2.696 -3.564 1.721 1.00 0.50 26 MET A C 15
ATOM 7736 O O . MET A 1 26 ? 2.568 -2.770 2.651 1.00 0.57 26 MET A O 15
ATOM 7750 N N . CYS A 1 27 ? 2.449 -4.863 1.849 1.00 0.53 27 CYS A N 15
ATOM 7751 C CA . CYS A 1 27 ? 2.099 -5.449 3.138 1.00 0.65 27 CYS A CA 15
ATOM 7752 C C . CYS A 1 27 ? 3.346 -5.610 3.996 1.00 0.68 27 CYS A C 15
ATOM 7753 O O . CYS A 1 27 ? 3.264 -5.809 5.205 1.00 0.82 27 CYS A O 15
ATOM 7760 N N . ASN A 1 28 ? 4.501 -5.495 3.357 1.00 0.62 28 ASN A N 15
ATOM 7761 C CA . ASN A 1 28 ? 5.780 -5.606 4.041 1.00 0.74 28 ASN A CA 15
ATOM 7762 C C . ASN A 1 28 ? 6.250 -4.220 4.479 1.00 0.80 28 ASN A C 15
ATOM 7763 O O . ASN A 1 28 ? 7.403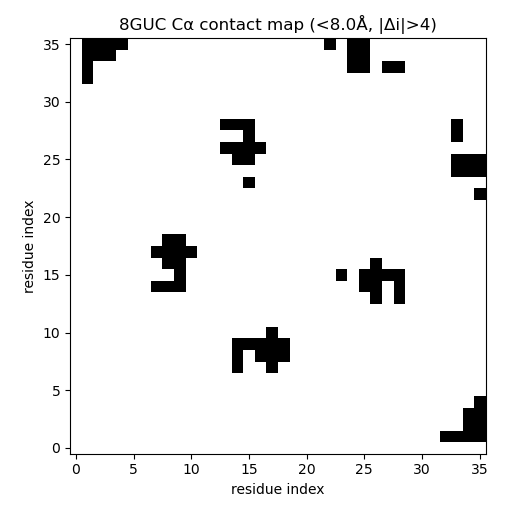 -4.025 4.823 1.00 0.91 28 ASN A O 15
ATOM 7774 N N . ASP A 1 29 ? 5.321 -3.264 4.460 1.00 0.79 29 ASP A N 15
ATOM 7775 C CA . ASP A 1 29 ? 5.588 -1.851 4.791 1.00 0.91 29 ASP A CA 15
ATOM 7776 C C . ASP A 1 29 ? 6.296 -1.676 6.142 1.00 1.07 29 ASP A C 15
ATOM 7777 O O . ASP A 1 29 ? 6.846 -0.612 6.435 1.00 1.18 29 ASP A O 15
ATOM 7786 N N . SER A 1 30 ? 6.294 -2.722 6.954 1.00 1.13 30 SER A N 15
ATOM 7787 C CA . SER A 1 30 ? 6.988 -2.710 8.234 1.00 1.32 30 SER A CA 15
ATOM 7788 C C . SER A 1 30 ? 8.510 -2.700 8.035 1.00 1.30 30 SER A C 15
ATOM 7789 O O . SER A 1 30 ? 9.274 -2.437 8.967 1.00 1.47 30 SER A O 15
ATOM 7797 N N . VAL A 1 31 ? 8.934 -2.990 6.815 1.00 1.13 31 VAL A N 15
ATOM 7798 C CA . VAL A 1 31 ? 10.336 -2.909 6.427 1.00 1.13 31 VAL A CA 15
ATOM 7799 C C . VAL A 1 31 ? 10.611 -1.514 5.858 1.00 1.07 31 VAL A C 15
ATOM 7800 O O . VAL A 1 31 ? 9.675 -0.852 5.401 1.00 1.01 31 VAL A O 15
ATOM 7813 N N . PRO A 1 32 ? 11.861 -1.009 5.947 1.00 1.17 32 PRO A N 15
ATOM 7814 C CA . PRO A 1 32 ? 12.282 0.196 5.220 1.00 1.17 32 PRO A CA 15
ATOM 7815 C C . PRO A 1 32 ? 11.719 0.253 3.791 1.00 0.96 32 PRO A C 15
ATOM 7816 O O . PRO A 1 32 ? 11.354 -0.785 3.235 1.00 0.87 32 PRO A O 15
ATOM 7827 N N . CYS A 1 33 ? 11.737 1.452 3.195 1.00 0.95 33 CYS A N 15
ATOM 7828 C CA . CYS A 1 33 ? 10.978 1.778 1.969 1.00 0.91 33 CYS A CA 15
ATOM 7829 C C . CYS A 1 33 ? 10.766 0.575 1.043 1.00 0.74 33 CYS A C 15
ATOM 7830 O O . CYS A 1 33 ? 11.691 0.126 0.354 1.00 0.72 33 CYS A O 15
ATOM 7837 N N . PRO A 1 34 ? 9.554 -0.007 1.083 1.00 0.75 34 PRO A N 15
ATOM 7838 C CA . PRO A 1 34 ? 9.132 -1.052 0.167 1.00 0.71 34 PRO A CA 15
ATOM 7839 C C . PRO A 1 34 ? 8.439 -0.481 -1.073 1.00 0.63 34 PRO A C 15
ATOM 7840 O O . PRO A 1 34 ? 7.599 0.416 -0.960 1.00 0.72 34 PRO A O 15
ATOM 7851 N N . PRO A 1 35 ? 8.777 -0.978 -2.271 1.00 0.83 35 PRO A N 15
ATOM 7852 C CA . PRO A 1 35 ? 8.095 -0.583 -3.499 1.00 0.99 35 PRO A CA 15
ATOM 7853 C C . PRO A 1 35 ? 6.742 -1.274 -3.639 1.00 0.87 35 PRO A C 15
ATOM 7854 O O . PRO A 1 35 ? 6.634 -2.491 -3.472 1.00 1.11 35 PRO A O 15
ATOM 7865 N N . CYS A 1 36 ? 5.714 -0.498 -3.945 1.00 0.84 36 CYS A N 15
ATOM 7866 C CA . CYS A 1 36 ? 4.378 -1.036 -4.127 1.00 0.89 36 CYS A CA 15
ATOM 7867 C C . CYS A 1 36 ? 4.106 -1.259 -5.608 1.00 1.12 36 CYS A C 15
ATOM 7868 O O . CYS A 1 36 ? 3.708 -0.292 -6.289 1.00 1.51 36 CYS A O 15
#

Sequence (36 aa):
GCPPCRFTLSPWVSPCSNPHWPIRAMCNDSVPCPPCGCPPCRFTLSPWVSPCSNPHWPIRAMCNDSVPCPPCGCPPCRFTLSPWVSPCSNPHWPIRAMCNDSVPCPPCGCPPCRFTLSPWVSPCSNPHWPIRAMCNDSVPCPPCGCPPCRFTLSPWVSPCSNPHWPIRAMCNDSVPCPPCGCPPCRFTLSPWVSPCSNPHWPIRAMCNDSVPCPPCGCPPCRFTLSPWVSPCSNPHWPIRAMCNDSVPCPPCGCPPCRFTLSPWVSPCSNPHWPIRAMCNDSVPCPPCGCPPCRFTLSPWVSPCSNPHWPIRAMCNDSVPCPPCGCPPCRFTLSPWVSPCSNPHWPIRAMCNDSVPCPPCGCPPCRFTLSPWVSPCSNPHWPIRAMCNDSVPCPPCGCPPCRFTLSPWVSPCSNPHWPIRAMCNDSVPCPPCGCPPCRFTLSPWVSPCSNPHWPIRAMCNDSVPCPPCGCPPCRFTLSPWVSPCSNPHWPIRAMCNDSVPCPPCGCPPCRFTLSPWVSPCSNPHWPIRAMCNDSVPCPPC

Nearest PDB structures (foldseek):
  8guc-assembly1_A  TM=7.608E-01  e=1.219E-05  Peptide display vector fth1
  8guc-assembly1_A  TM=6.882E-01  e=2.705E-07  Peptide display vector fth1
  8guc-assembly1_A  TM=8.113E-01  e=9.147E-06  Peptide display vector fth1
  8guc-assembly1_A  TM=8.710E-01  e=1.470E-07  Peptide display vector fth1
  8guc-assembly1_A  TM=7.797E-01  e=2.632E-07  Peptide display vector fth1